Protein AF-A0ABD5W3T7-F1 (afdb_monomer)

Nearest PDB structures (foldseek):
  8pvs-assembly2_B  TM=7.943E-01  e=2.298E-19  Akkermansia muciniphila
  7jw4-assembly1_A-2  TM=7.842E-01  e=1.149E-18  Pseudoalteromonas distincta
  8yk1-assembly3_C  TM=7.575E-01  e=4.046E-17  Bifidobacterium bifidum JCM 1254
  8yk2-assembly1_B  TM=7.205E-01  e=6.338E-18  Bifidobacterium bifidum JCM 1254
  8yk3-assembly2_B  TM=7.275E-01  e=7.265E-17  Bifidobacterium bifidum JCM 1254

Sequence (509 aa):
MNRRRYLQMLVGTGALAGLAGCNDSTESDTPSPTVVFTDESTASSETPITTSETPSSAPTPEPTATGTATPTPTETATPKDRVFDGGDLESFVDAVMTAAEIGGGTVVVEPNTYRFEPLQGGGANWHALLQSVENVTIEGNGATFVLTNPSIGGFRFIGGSDITIRDLILDYDPVPFTQGRLETVLSDDGTLTLTLDEGYPTLDHSIFQRADSVYAMVHEPDGQFFSGVRANGPPEKYFSDIKHTGGRAYRFSLDSNSNFRGLAEGRRLTVVARNNGAVLSMYKTENPNFENVTIRTASGADFSVQVCESPTFRDCTVAPPPNSDRQLSSVADGIRITNCLERSTVENCYHDSLGDDSVAVDNRMTTIRRFQDDRTVEVKEIHPFVVKAGDSLEALSPTGVRKTDLPPVESVQGPSASVGDRVKPITITFEEPVREALAEGDFLGNTATNSENYTIRNNEFRNHRANLIRAVLVAVSSRTISSLAHISVRSNYIAEPLGTGRQRVVSGT

Structure (mmCIF, N/CA/C/O backbone):
data_AF-A0ABD5W3T7-F1
#
_entry.id   AF-A0ABD5W3T7-F1
#
loop_
_atom_site.group_PDB
_atom_site.id
_atom_site.type_symbol
_atom_site.label_atom_id
_atom_site.label_alt_id
_atom_site.label_comp_id
_atom_site.label_asym_id
_atom_site.label_entity_id
_atom_site.label_seq_id
_atom_site.pdbx_PDB_ins_code
_atom_site.Cartn_x
_atom_site.Cartn_y
_atom_site.Cartn_z
_atom_site.occupancy
_atom_site.B_iso_or_equiv
_atom_site.auth_seq_id
_atom_site.auth_comp_id
_atom_site.auth_asym_id
_atom_site.auth_atom_id
_atom_site.pdbx_PDB_model_num
ATOM 1 N N . MET A 1 1 ? -6.112 32.542 -23.694 1.00 29.64 1 MET A N 1
ATOM 2 C CA . MET A 1 1 ? -5.897 33.976 -23.384 1.00 29.64 1 MET A CA 1
ATOM 3 C C . MET A 1 1 ? -5.775 34.127 -21.871 1.00 29.64 1 MET A C 1
ATOM 5 O O . MET A 1 1 ? -6.587 33.572 -21.150 1.00 29.64 1 MET A O 1
ATOM 9 N N . ASN A 1 2 ? -4.703 34.786 -21.434 1.00 27.09 2 ASN A N 1
ATOM 10 C CA . ASN A 1 2 ? -4.142 34.857 -20.078 1.00 27.09 2 ASN A CA 1
ATOM 11 C C . ASN A 1 2 ? -5.055 35.403 -18.967 1.00 27.09 2 ASN A C 1
ATOM 13 O O . ASN A 1 2 ? -5.800 36.348 -19.216 1.00 27.09 2 ASN A O 1
ATOM 17 N N . ARG A 1 3 ? -4.806 34.963 -17.720 1.00 25.19 3 ARG A N 1
ATOM 18 C CA . ARG A 1 3 ? -4.732 35.793 -16.486 1.00 25.19 3 ARG A CA 1
ATOM 19 C C . ARG A 1 3 ? -4.189 34.927 -15.332 1.00 25.19 3 ARG A C 1
ATOM 21 O O . ARG A 1 3 ? -4.853 34.002 -14.903 1.00 25.19 3 ARG A O 1
ATOM 28 N N . ARG A 1 4 ? -2.878 34.963 -15.062 1.00 27.39 4 ARG A N 1
ATOM 29 C CA . ARG A 1 4 ? -2.091 35.876 -14.191 1.00 27.39 4 ARG A CA 1
ATOM 30 C C . ARG A 1 4 ? -2.163 35.543 -12.690 1.00 27.39 4 ARG A C 1
ATOM 32 O O . ARG A 1 4 ? -3.167 35.779 -12.033 1.00 27.39 4 ARG A O 1
ATOM 39 N N . ARG A 1 5 ? -1.009 35.062 -12.207 1.00 28.14 5 ARG A N 1
ATOM 40 C CA . ARG A 1 5 ? -0.557 34.892 -10.819 1.00 28.14 5 ARG A CA 1
ATOM 41 C C . ARG A 1 5 ? -0.583 36.216 -10.044 1.00 28.14 5 ARG A C 1
ATOM 43 O O . ARG A 1 5 ? -0.251 37.251 -10.622 1.00 28.14 5 ARG A O 1
ATOM 50 N N . TYR A 1 6 ? -0.839 36.144 -8.739 1.00 25.58 6 TYR A N 1
ATOM 51 C CA . TYR A 1 6 ? -0.419 37.160 -7.774 1.00 25.58 6 TYR A CA 1
ATOM 52 C C . TYR A 1 6 ? 0.601 36.557 -6.807 1.00 25.58 6 TYR A C 1
ATOM 54 O O . TYR A 1 6 ? 0.351 35.549 -6.156 1.00 25.58 6 TYR A O 1
ATOM 62 N N . LEU A 1 7 ? 1.764 37.198 -6.786 1.00 22.16 7 LEU A N 1
ATOM 63 C CA . LEU A 1 7 ? 2.877 37.027 -5.866 1.00 22.16 7 LEU A CA 1
ATOM 64 C C . LEU A 1 7 ? 2.777 38.189 -4.867 1.00 22.16 7 LEU A C 1
ATOM 66 O O . LEU A 1 7 ? 2.662 39.336 -5.304 1.00 22.16 7 LEU A O 1
ATOM 70 N N . GLN A 1 8 ? 2.834 37.927 -3.564 1.00 25.95 8 GLN A N 1
ATOM 71 C CA . GLN A 1 8 ? 3.080 38.966 -2.561 1.00 25.95 8 GLN A CA 1
ATOM 72 C C . GLN A 1 8 ? 4.337 38.611 -1.768 1.00 25.95 8 GLN A C 1
ATOM 74 O O . GLN A 1 8 ? 4.364 37.658 -0.998 1.00 25.95 8 GLN A O 1
ATOM 79 N N . MET A 1 9 ? 5.384 39.401 -2.016 1.00 22.08 9 MET A N 1
ATOM 80 C CA . MET A 1 9 ? 6.514 39.613 -1.117 1.00 22.08 9 MET A CA 1
ATOM 81 C C . MET A 1 9 ? 6.090 40.555 0.011 1.00 22.08 9 MET A C 1
ATOM 83 O O . MET A 1 9 ? 5.427 41.560 -0.250 1.00 22.08 9 MET A O 1
ATOM 87 N N . LEU A 1 10 ? 6.590 40.305 1.218 1.00 25.02 10 LEU A N 1
ATOM 88 C CA . LEU A 1 10 ? 6.746 41.317 2.259 1.00 25.02 10 LEU A CA 1
ATOM 89 C C . LEU A 1 10 ? 8.104 41.109 2.949 1.00 25.02 10 LEU A C 1
ATOM 91 O O . LEU A 1 10 ? 8.303 40.182 3.726 1.00 25.02 10 LEU A O 1
ATOM 95 N N . VAL A 1 11 ? 9.042 41.984 2.588 1.00 24.25 11 VAL A N 1
ATOM 96 C CA . VAL A 1 11 ? 10.187 42.448 3.392 1.00 24.25 11 VAL A CA 1
ATOM 97 C C . VAL A 1 11 ? 9.587 43.317 4.509 1.00 24.25 11 VAL A C 1
ATOM 99 O O . VAL A 1 11 ? 8.666 44.069 4.222 1.00 24.25 11 VAL A O 1
ATOM 102 N N . GLY A 1 12 ? 9.975 43.356 5.778 1.00 22.03 12 GLY A N 1
ATOM 103 C CA . GLY A 1 12 ? 11.115 42.893 6.560 1.00 22.03 12 GLY A CA 1
ATOM 104 C C . GLY A 1 12 ? 11.238 43.861 7.756 1.00 22.03 12 GLY A C 1
ATOM 105 O O . GLY A 1 12 ? 10.701 44.964 7.684 1.00 22.03 12 GLY A O 1
ATOM 106 N N . THR A 1 13 ? 11.960 43.450 8.807 1.00 24.48 13 THR A N 1
ATOM 107 C CA . THR A 1 13 ? 12.668 44.216 9.874 1.00 24.48 13 THR A CA 1
ATOM 108 C C . THR A 1 13 ? 12.305 43.827 11.311 1.00 24.48 13 THR A C 1
ATOM 110 O O . THR A 1 13 ? 11.139 43.760 11.679 1.00 24.48 13 THR A O 1
ATOM 113 N N . GLY A 1 14 ? 13.349 43.637 12.132 1.00 23.03 14 GLY A N 1
ATOM 114 C CA . GLY A 1 14 ? 13.274 43.677 13.598 1.00 23.03 14 GLY A CA 1
ATOM 115 C C . GLY A 1 14 ? 14.140 42.636 14.308 1.00 23.03 14 GLY A C 1
ATOM 116 O O . GLY A 1 14 ? 13.657 41.568 14.644 1.00 23.03 14 GLY A O 1
ATOM 117 N N . ALA A 1 15 ? 15.417 42.957 14.520 1.00 23.42 15 ALA A N 1
ATOM 118 C CA . ALA A 1 15 ? 16.448 42.131 15.153 1.00 23.42 15 ALA A CA 1
ATOM 119 C C . ALA A 1 15 ? 16.402 42.120 16.697 1.00 23.42 15 ALA A C 1
ATOM 121 O O . ALA A 1 15 ? 15.931 43.089 17.277 1.00 23.42 15 ALA A O 1
ATOM 122 N N . LEU A 1 16 ? 16.993 41.086 17.324 1.00 23.89 16 LEU A N 1
ATOM 123 C CA . LEU A 1 16 ? 17.782 41.086 18.586 1.00 23.89 16 LEU A CA 1
ATOM 124 C C . LEU A 1 16 ? 18.178 39.615 18.883 1.00 23.89 16 LEU A C 1
ATOM 126 O O . LEU A 1 16 ? 17.304 38.783 19.072 1.00 23.89 16 LEU A O 1
ATOM 130 N N . ALA A 1 17 ? 19.422 39.181 18.646 1.00 23.61 17 ALA A N 1
ATOM 131 C CA . ALA A 1 17 ? 20.636 39.315 19.475 1.00 23.61 17 ALA A CA 1
ATOM 132 C C . ALA A 1 17 ? 20.879 38.093 20.395 1.00 23.61 17 ALA A C 1
ATOM 134 O O . ALA A 1 17 ? 19.988 37.673 21.121 1.00 23.61 17 ALA A O 1
ATOM 135 N N . GLY A 1 18 ? 22.112 37.566 20.376 1.00 23.61 18 GLY A N 1
ATOM 136 C CA . GLY A 1 18 ? 22.596 36.483 21.250 1.00 23.61 18 GLY A CA 1
ATOM 137 C C . GLY A 1 18 ? 23.567 35.546 20.520 1.00 23.61 18 GLY A C 1
ATOM 138 O O . GLY A 1 18 ? 23.166 34.497 20.046 1.00 23.61 18 GLY A O 1
ATOM 139 N N . LEU A 1 19 ? 24.761 36.027 20.166 1.00 25.59 19 LEU A N 1
ATOM 140 C CA . LEU A 1 19 ? 26.030 35.802 20.883 1.00 25.59 19 LEU A CA 1
ATOM 141 C C . LEU A 1 19 ? 26.791 34.561 20.391 1.00 25.59 19 LEU A C 1
ATOM 143 O O . LEU A 1 19 ? 26.468 33.421 20.700 1.00 25.59 19 LEU A O 1
ATOM 147 N N . ALA A 1 20 ? 27.854 34.854 19.642 1.00 22.30 20 ALA A N 1
ATOM 148 C CA . ALA A 1 20 ? 28.969 33.967 19.380 1.00 22.30 20 ALA A CA 1
ATOM 149 C C . ALA A 1 20 ? 29.822 33.787 20.645 1.00 22.30 20 ALA A C 1
ATOM 151 O O . ALA A 1 20 ? 30.023 34.734 21.408 1.00 22.30 20 ALA A O 1
ATOM 152 N N . GLY A 1 21 ? 30.382 32.592 20.807 1.00 22.52 21 GLY A N 1
ATOM 153 C CA . GLY A 1 21 ? 31.440 32.297 21.763 1.00 22.52 21 GLY A CA 1
ATOM 154 C C . GLY A 1 21 ? 32.188 31.046 21.322 1.00 22.52 21 GLY A C 1
ATOM 155 O O . GLY A 1 21 ? 31.640 29.951 21.369 1.00 22.52 21 GLY A O 1
ATOM 156 N N . CYS A 1 22 ? 33.414 31.239 20.842 1.00 22.20 22 CYS A N 1
ATOM 157 C CA . CYS A 1 22 ? 34.381 30.192 20.535 1.00 22.20 22 C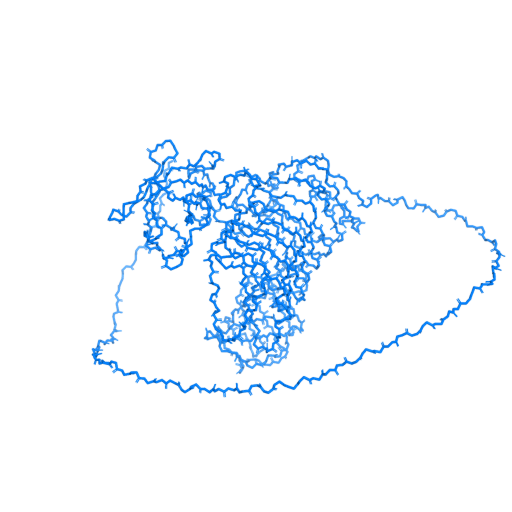YS A CA 1
ATOM 158 C C . CYS A 1 22 ? 34.706 29.348 21.776 1.00 22.20 22 CYS A C 1
ATOM 160 O O . CYS A 1 22 ? 34.800 29.905 22.869 1.00 22.20 22 CYS A O 1
ATOM 162 N N . ASN A 1 23 ? 35.010 28.061 21.588 1.00 24.42 23 ASN A N 1
ATOM 163 C CA . ASN A 1 23 ? 36.134 27.439 22.288 1.00 24.42 23 ASN A CA 1
ATOM 164 C C . ASN A 1 23 ? 36.569 26.127 21.622 1.00 24.42 23 ASN A C 1
ATOM 166 O O . ASN A 1 23 ? 35.775 25.202 21.465 1.00 24.42 23 ASN A O 1
ATOM 170 N N . ASP A 1 24 ? 37.856 26.073 21.286 1.00 24.52 24 ASP A N 1
ATOM 171 C CA . ASP A 1 24 ? 38.645 24.852 21.159 1.00 24.52 24 ASP A CA 1
ATOM 172 C C . ASP A 1 24 ? 38.704 24.119 22.507 1.00 24.52 24 ASP A C 1
ATOM 174 O O . ASP A 1 24 ? 38.883 24.756 23.547 1.00 24.52 24 ASP A O 1
ATOM 178 N N . SER A 1 25 ? 38.623 22.785 22.499 1.00 25.23 25 SER A N 1
ATOM 179 C CA . SER A 1 25 ? 39.492 21.900 23.303 1.00 25.23 25 SER A CA 1
ATOM 180 C C . SER A 1 25 ? 39.180 20.413 23.079 1.00 25.23 25 SER A C 1
ATOM 182 O O . SER A 1 25 ? 38.115 19.915 23.421 1.00 25.23 25 SER A O 1
ATOM 184 N N . THR A 1 26 ? 40.164 19.740 22.480 1.00 24.98 26 THR A N 1
ATOM 185 C CA . THR A 1 26 ? 40.802 18.476 22.901 1.00 24.98 26 THR A CA 1
ATOM 186 C C . THR A 1 26 ? 39.961 17.315 23.451 1.00 24.98 26 THR A C 1
ATOM 188 O O . THR A 1 26 ? 39.331 17.404 24.501 1.00 24.98 26 THR A O 1
ATOM 191 N N . GLU A 1 27 ? 40.141 16.178 22.772 1.00 28.19 27 GLU A N 1
ATOM 192 C CA . GLU A 1 27 ? 39.899 14.793 23.190 1.00 28.19 27 GLU A CA 1
ATOM 193 C C . GLU A 1 27 ? 40.159 14.506 24.679 1.00 28.19 27 GLU A C 1
ATOM 195 O O . GLU A 1 27 ? 41.201 14.860 25.232 1.00 28.19 27 GLU A O 1
ATOM 200 N N . SER A 1 28 ? 39.263 13.723 25.285 1.00 24.94 28 SER A N 1
ATOM 201 C CA . SER A 1 28 ? 39.661 12.713 26.268 1.00 24.94 28 SER A CA 1
ATOM 202 C C . SER A 1 28 ? 38.684 11.537 26.239 1.00 24.94 28 SER A C 1
ATOM 204 O O . SER A 1 28 ? 37.501 11.668 26.543 1.00 24.94 28 SER A O 1
ATOM 206 N N . ASP A 1 29 ? 39.216 10.388 25.827 1.00 28.41 29 ASP A N 1
ATOM 207 C CA . ASP A 1 29 ? 38.623 9.064 25.969 1.00 28.41 29 ASP A CA 1
ATOM 208 C C . ASP A 1 29 ? 38.450 8.713 27.451 1.00 28.41 29 ASP A C 1
ATOM 210 O O . ASP A 1 29 ? 39.375 8.848 28.258 1.00 28.41 29 ASP A O 1
ATOM 214 N N . THR A 1 30 ? 37.290 8.177 27.825 1.00 26.41 30 THR A N 1
ATOM 215 C CA . THR A 1 30 ? 37.177 7.326 29.018 1.00 26.41 30 THR A CA 1
ATOM 216 C C . THR A 1 30 ? 36.061 6.295 28.810 1.00 26.41 30 THR A C 1
ATOM 218 O O . THR A 1 30 ? 34.943 6.673 28.456 1.00 26.41 30 THR A O 1
ATOM 221 N N . PRO A 1 31 ? 36.324 4.988 28.997 1.00 26.52 31 PRO A N 1
ATOM 222 C CA . PRO A 1 31 ? 35.344 3.946 28.717 1.00 26.52 31 PRO A CA 1
ATOM 223 C C . PRO A 1 31 ? 34.274 3.874 29.815 1.00 26.52 31 PRO A C 1
ATOM 225 O O . PRO A 1 31 ? 34.577 3.925 31.007 1.00 26.52 31 PRO A O 1
ATOM 228 N N . SER A 1 32 ? 33.015 3.697 29.408 1.00 24.84 32 SER A N 1
ATOM 229 C CA . SER A 1 32 ? 31.927 3.317 30.319 1.00 24.84 32 SER A CA 1
ATOM 230 C C . SER A 1 32 ? 32.091 1.857 30.777 1.00 24.84 32 SER A C 1
ATOM 232 O O . SER A 1 32 ? 32.524 1.020 29.982 1.00 24.84 32 SER A O 1
ATOM 234 N N . PRO A 1 33 ? 31.758 1.515 32.035 1.00 24.67 33 PRO A N 1
ATOM 235 C CA . PRO A 1 33 ? 31.989 0.181 32.576 1.00 24.67 33 PRO A CA 1
ATOM 236 C C . PRO A 1 33 ? 31.008 -0.842 31.988 1.00 24.67 33 PRO A C 1
ATOM 238 O O . PRO A 1 33 ? 29.790 -0.713 32.105 1.00 24.67 33 PRO A O 1
ATOM 241 N N . THR A 1 34 ? 31.554 -1.896 31.385 1.00 24.86 34 THR A N 1
ATOM 242 C CA . THR A 1 34 ? 30.811 -3.086 30.962 1.00 24.86 34 THR A CA 1
ATOM 243 C C . THR A 1 34 ? 30.403 -3.894 32.193 1.00 24.86 34 THR A C 1
ATOM 245 O O . THR A 1 34 ? 31.249 -4.503 32.846 1.00 24.86 34 THR A O 1
ATOM 248 N N . VAL A 1 35 ? 29.107 -3.930 32.502 1.00 22.78 35 VAL A N 1
ATOM 249 C CA . VAL A 1 35 ? 28.538 -4.889 33.459 1.00 22.78 35 VAL A CA 1
ATOM 250 C C . VAL A 1 35 ? 28.286 -6.201 32.715 1.00 22.78 35 VAL A C 1
ATOM 252 O O . VAL A 1 35 ? 27.506 -6.247 31.766 1.00 22.78 35 VAL A O 1
ATOM 255 N N . VAL A 1 36 ? 28.986 -7.261 33.119 1.00 22.78 36 VAL A N 1
ATOM 256 C CA . VAL A 1 36 ? 28.800 -8.627 32.613 1.00 22.78 36 VAL A CA 1
ATOM 257 C C . VAL A 1 36 ? 27.801 -9.334 33.526 1.00 22.78 36 VAL A C 1
ATOM 259 O O . VAL A 1 36 ? 28.086 -9.512 34.706 1.00 22.78 36 VAL A O 1
ATOM 262 N N . PHE A 1 37 ? 26.654 -9.751 32.989 1.00 23.12 37 PHE A N 1
ATOM 263 C CA . PHE A 1 37 ? 25.753 -10.687 33.665 1.00 23.12 37 PHE A CA 1
ATOM 264 C C . PHE A 1 37 ? 26.021 -12.104 33.143 1.00 23.12 37 PHE A C 1
ATOM 266 O O . PHE A 1 37 ? 26.028 -12.335 31.934 1.00 23.12 37 PHE A O 1
ATOM 273 N N . THR A 1 38 ? 26.303 -13.031 34.057 1.00 22.53 38 THR A N 1
ATOM 274 C CA . THR A 1 38 ? 26.441 -14.470 33.801 1.00 22.53 38 THR A CA 1
ATOM 275 C C . THR A 1 38 ? 25.084 -15.144 33.985 1.00 22.53 38 THR A C 1
ATOM 277 O O . THR A 1 38 ? 24.570 -15.132 35.101 1.00 22.53 38 THR A O 1
ATOM 280 N N . ASP A 1 39 ? 24.528 -15.745 32.931 1.00 25.62 39 ASP A N 1
ATOM 281 C CA . ASP A 1 39 ? 23.359 -16.623 33.056 1.00 25.62 39 ASP A CA 1
ATOM 282 C C . ASP A 1 39 ? 23.818 -18.058 33.338 1.00 25.62 39 ASP A C 1
ATOM 284 O O . ASP A 1 39 ? 24.477 -18.699 32.514 1.00 25.62 39 ASP A O 1
ATOM 288 N N . GLU A 1 40 ? 23.457 -18.560 34.519 1.00 24.34 40 GLU A N 1
ATOM 289 C CA . GLU A 1 40 ? 23.486 -19.981 34.856 1.00 24.34 40 GLU A CA 1
ATOM 290 C C . GLU A 1 40 ? 22.293 -20.682 34.190 1.00 24.34 40 GLU A C 1
ATOM 292 O O . GLU A 1 40 ? 21.139 -20.505 34.579 1.00 24.34 40 GLU A O 1
ATOM 297 N N . SER A 1 41 ? 22.562 -21.517 33.185 1.00 25.81 41 SER A N 1
ATOM 298 C CA . SER A 1 41 ? 21.557 -22.412 32.615 1.00 25.81 41 SER A CA 1
ATOM 299 C C . SER A 1 41 ? 21.365 -23.633 33.520 1.00 25.81 41 SER A C 1
ATOM 301 O O . SER A 1 41 ? 22.228 -24.514 33.564 1.00 25.81 41 SER A O 1
ATOM 303 N N . THR A 1 42 ? 20.225 -23.735 34.201 1.00 25.98 42 THR A N 1
ATOM 304 C CA . THR A 1 42 ? 19.760 -25.000 34.784 1.00 25.98 42 THR A CA 1
ATOM 305 C C . THR A 1 42 ? 18.752 -25.642 33.834 1.00 25.98 42 THR A C 1
ATOM 307 O O . THR A 1 42 ? 17.642 -25.159 33.635 1.00 25.98 42 THR A O 1
ATOM 310 N N . ALA A 1 43 ? 19.179 -26.727 33.187 1.00 24.75 43 ALA A N 1
ATOM 311 C CA . ALA A 1 43 ? 18.328 -27.569 32.361 1.00 24.75 43 ALA A CA 1
ATOM 312 C C . ALA A 1 43 ? 17.522 -28.517 33.260 1.00 24.75 43 ALA A C 1
ATOM 314 O O . ALA A 1 43 ? 18.101 -29.270 34.043 1.00 24.75 43 ALA A O 1
ATOM 315 N N . SER A 1 44 ? 16.197 -28.502 33.119 1.00 27.00 44 SER A N 1
ATOM 316 C CA . SER A 1 44 ? 15.298 -29.509 33.685 1.00 27.00 44 SER A CA 1
ATOM 317 C C . SER A 1 44 ? 14.645 -30.280 32.542 1.00 27.00 44 SER A C 1
ATOM 319 O O . SER A 1 44 ? 13.950 -29.707 31.709 1.00 27.00 44 SER A O 1
ATOM 321 N N . SER A 1 45 ? 14.920 -31.581 32.502 1.00 27.02 45 SER A N 1
ATOM 322 C CA . SER A 1 45 ? 14.366 -32.567 31.579 1.00 27.02 45 SER A CA 1
ATOM 323 C C . SER A 1 45 ? 12.941 -32.956 31.975 1.00 27.02 45 SER A C 1
ATOM 325 O O . SER A 1 45 ? 12.731 -33.397 33.106 1.00 27.02 45 SER A O 1
ATOM 327 N N . GLU A 1 46 ? 11.993 -32.899 31.042 1.00 29.59 46 GLU A N 1
ATOM 328 C CA . GLU A 1 46 ? 10.682 -33.534 31.203 1.00 29.59 46 GLU A CA 1
ATOM 329 C C . GLU A 1 46 ? 10.609 -34.863 30.443 1.00 29.59 46 GLU A C 1
ATOM 331 O O . GLU A 1 46 ? 11.161 -35.037 29.356 1.00 29.59 46 GLU A O 1
ATOM 336 N N . THR A 1 47 ? 9.954 -35.824 31.090 1.00 27.44 47 THR A N 1
ATOM 337 C CA . THR A 1 47 ? 9.838 -37.239 30.714 1.00 27.44 47 THR A CA 1
ATOM 338 C C . THR A 1 47 ? 8.452 -37.460 30.092 1.00 27.44 47 THR A C 1
ATOM 340 O O . THR A 1 47 ? 7.496 -36.859 30.581 1.00 27.44 47 THR A O 1
ATOM 343 N N . PRO A 1 48 ? 8.281 -38.306 29.059 1.00 29.23 48 PRO A N 1
ATOM 344 C CA . PRO A 1 48 ? 6.997 -38.437 28.376 1.00 29.23 48 PRO A CA 1
ATOM 345 C C . PRO A 1 48 ? 6.055 -39.402 29.108 1.00 29.23 48 PRO A C 1
ATOM 347 O O . PRO A 1 48 ? 6.451 -40.506 29.484 1.00 29.23 48 PRO A O 1
ATOM 350 N N . ILE A 1 49 ? 4.794 -38.990 29.279 1.00 29.61 49 ILE A N 1
ATOM 351 C CA . ILE A 1 49 ? 3.714 -39.828 29.811 1.00 29.61 49 ILE A CA 1
ATOM 352 C C . ILE A 1 49 ? 2.906 -40.423 28.654 1.00 29.61 49 ILE A C 1
ATOM 354 O O . ILE A 1 49 ? 2.395 -39.722 27.784 1.00 29.61 49 ILE A O 1
ATOM 358 N N . THR A 1 50 ? 2.810 -41.745 28.698 1.00 27.09 50 THR A N 1
ATOM 359 C CA . THR A 1 50 ? 2.066 -42.663 27.838 1.00 27.09 50 THR A CA 1
ATOM 360 C C . THR A 1 50 ? 0.551 -42.523 28.024 1.00 27.09 50 THR A C 1
ATOM 362 O O . THR A 1 50 ? 0.072 -42.518 29.157 1.00 27.09 50 THR A O 1
ATOM 365 N N . THR A 1 51 ? -0.226 -42.508 26.939 1.00 29.38 51 THR A N 1
ATOM 366 C CA . THR A 1 51 ? -1.688 -42.687 26.969 1.00 29.38 51 THR A CA 1
ATOM 367 C C . THR A 1 51 ? -2.062 -44.099 26.514 1.00 29.38 51 THR A C 1
ATOM 369 O O . THR A 1 51 ? -1.635 -44.562 25.459 1.00 29.38 51 THR A O 1
ATOM 372 N N . SER A 1 52 ? -2.844 -44.800 27.340 1.00 28.97 52 SER A N 1
ATOM 373 C CA . SER A 1 52 ? -3.398 -46.129 27.062 1.00 28.97 52 SER A CA 1
ATOM 374 C C . SER A 1 52 ? -4.843 -46.038 26.574 1.00 28.97 52 SER A C 1
ATOM 376 O O . SER A 1 52 ? -5.671 -45.365 27.189 1.00 28.97 52 SER A O 1
ATOM 378 N N . GLU A 1 53 ? -5.138 -46.783 25.515 1.00 31.67 53 GLU A N 1
ATOM 379 C CA . GLU A 1 53 ? -6.465 -47.051 24.960 1.00 31.67 53 GLU A CA 1
ATOM 380 C C . GLU A 1 53 ? -7.340 -47.906 25.892 1.00 31.67 53 GLU A C 1
ATOM 382 O O . GLU A 1 53 ? -6.843 -48.778 26.606 1.00 31.67 53 GLU A O 1
ATOM 387 N N . THR A 1 54 ? -8.667 -47.752 25.809 1.00 30.70 54 THR A N 1
ATOM 388 C CA . THR A 1 54 ? -9.636 -48.843 26.048 1.00 30.70 54 THR A CA 1
ATOM 389 C C . THR A 1 54 ? -10.929 -48.574 25.247 1.00 30.70 54 THR A C 1
ATOM 391 O O . THR A 1 54 ? -11.348 -47.417 25.179 1.00 30.70 54 THR A O 1
ATOM 394 N N . PRO A 1 55 ? -11.564 -49.590 24.619 1.00 39.19 55 PRO A N 1
ATOM 395 C CA . PRO A 1 55 ? -12.625 -49.400 23.625 1.00 39.19 55 PRO A CA 1
ATOM 396 C C . PRO A 1 55 ? -14.042 -49.488 24.217 1.00 39.19 55 PRO A C 1
ATOM 398 O O . PRO A 1 55 ? -14.257 -50.145 25.234 1.00 39.19 55 PRO A O 1
ATOM 401 N N . SER A 1 56 ? -15.032 -48.904 23.528 1.00 33.09 56 SER A N 1
ATOM 402 C CA . SER A 1 56 ? -16.459 -49.115 23.813 1.00 33.09 56 SER A CA 1
ATOM 403 C C . SER A 1 56 ? -17.222 -49.574 22.568 1.00 33.09 56 SER A C 1
ATOM 405 O O . SER A 1 56 ? -17.104 -49.006 21.485 1.00 33.09 56 SER A O 1
ATOM 407 N N . SER A 1 57 ? -17.991 -50.637 22.775 1.00 33.34 57 SER A N 1
ATOM 408 C CA . SER A 1 57 ? -18.798 -51.447 21.860 1.00 33.34 57 SER A CA 1
ATOM 409 C C . SER A 1 57 ? -20.131 -50.810 21.419 1.00 33.34 57 SER A C 1
ATOM 411 O O . SER A 1 57 ? -20.690 -49.972 22.120 1.00 33.34 57 SER A O 1
ATOM 413 N N . ALA A 1 58 ? -20.641 -51.276 20.271 1.00 34.34 58 ALA A N 1
ATOM 414 C CA . ALA A 1 58 ? -21.885 -50.894 19.576 1.00 34.34 58 ALA A CA 1
ATOM 415 C C . ALA A 1 58 ? -23.172 -51.620 20.111 1.00 34.34 58 ALA A C 1
ATOM 417 O O . ALA A 1 58 ? -23.096 -52.228 21.177 1.00 34.34 58 ALA A O 1
ATOM 418 N N . PRO A 1 59 ? -24.331 -51.653 19.397 1.00 46.00 59 PRO A N 1
ATOM 419 C CA . PRO A 1 59 ? -25.443 -50.680 19.441 1.00 46.00 59 PRO A CA 1
ATOM 420 C C . PRO A 1 59 ? -26.834 -51.315 19.760 1.00 46.00 59 PRO A C 1
ATOM 422 O O . PRO A 1 59 ? -26.988 -52.535 19.730 1.00 46.00 59 PRO A O 1
ATOM 425 N N . THR A 1 60 ? -27.885 -50.505 19.979 1.00 28.02 60 THR A N 1
ATOM 426 C CA . THR A 1 60 ? -29.301 -50.971 20.074 1.00 28.02 60 THR A CA 1
ATOM 427 C C . THR A 1 60 ? -30.299 -49.855 19.659 1.00 28.02 60 THR A C 1
ATOM 429 O O . THR A 1 60 ? -29.865 -48.711 19.540 1.00 28.02 60 THR A O 1
ATOM 432 N N . PRO A 1 61 ? -31.593 -50.130 19.352 1.00 37.31 61 PRO A N 1
ATOM 433 C CA . PRO A 1 61 ? -32.195 -49.876 18.039 1.00 37.31 61 PRO A CA 1
ATOM 434 C C . PRO A 1 61 ? -33.324 -48.815 18.028 1.00 37.31 61 PRO A C 1
ATOM 436 O O . PRO A 1 61 ? -33.738 -48.297 19.062 1.00 37.31 61 PRO A O 1
ATOM 439 N N . GLU A 1 62 ? -33.810 -48.532 16.815 1.00 34.84 62 GLU A N 1
ATOM 440 C CA . GLU A 1 62 ? -34.964 -47.696 16.430 1.00 34.84 62 GLU A CA 1
ATOM 441 C C . GLU A 1 62 ? -36.236 -47.817 17.289 1.00 34.84 62 GLU A C 1
ATOM 443 O O . GLU A 1 62 ? -36.570 -48.892 17.798 1.00 34.84 62 GLU A O 1
ATOM 448 N N . PRO A 1 63 ? -37.076 -46.765 17.224 1.00 37.06 63 PRO A N 1
ATOM 449 C CA . PRO A 1 63 ? -38.482 -46.992 16.912 1.00 37.06 63 PRO A CA 1
ATOM 450 C C . PRO A 1 63 ? -38.998 -46.123 15.749 1.00 37.06 63 PRO A C 1
ATOM 452 O O . PRO A 1 63 ? -38.821 -44.907 15.700 1.00 37.06 63 PRO A O 1
ATOM 455 N N . THR A 1 64 ? -39.721 -46.776 14.842 1.00 35.41 64 THR A N 1
ATOM 456 C CA . THR A 1 64 ? -40.582 -46.184 13.813 1.00 35.41 64 THR A CA 1
ATOM 457 C C . THR A 1 64 ? -41.867 -45.619 14.430 1.00 35.41 64 THR A C 1
ATOM 459 O O . THR A 1 64 ? -42.564 -46.351 15.130 1.00 35.41 64 THR A O 1
ATOM 462 N N . ALA A 1 65 ? -42.255 -44.384 14.085 1.00 33.44 65 ALA A N 1
ATOM 463 C CA . ALA A 1 65 ? -43.668 -43.994 13.973 1.00 33.44 65 ALA A CA 1
ATOM 464 C C . ALA A 1 65 ? -43.866 -42.711 13.139 1.00 33.44 65 ALA A C 1
ATOM 466 O O . ALA A 1 65 ? -43.531 -41.601 13.537 1.00 33.44 65 ALA A O 1
ATOM 467 N N . THR A 1 66 ? -44.449 -42.949 11.970 1.00 39.12 66 THR A N 1
ATOM 468 C CA . THR A 1 66 ? -45.277 -42.146 11.063 1.00 39.12 66 THR A CA 1
ATOM 469 C C . THR A 1 66 ? -45.792 -40.781 11.553 1.00 39.12 66 THR A C 1
ATOM 471 O O . THR A 1 66 ? -46.586 -40.698 12.488 1.00 39.12 66 THR A O 1
ATOM 474 N N . GLY A 1 67 ? -45.472 -39.728 10.793 1.00 33.28 67 GLY A N 1
ATOM 475 C CA . GLY A 1 67 ? -46.146 -38.429 10.825 1.00 33.28 67 GLY A CA 1
ATOM 476 C C . GLY A 1 67 ? -46.117 -37.784 9.439 1.00 33.28 67 GLY A C 1
ATOM 477 O O . GLY A 1 67 ? -45.054 -37.473 8.913 1.00 33.28 67 GLY A O 1
ATOM 478 N N . THR A 1 68 ? -47.287 -37.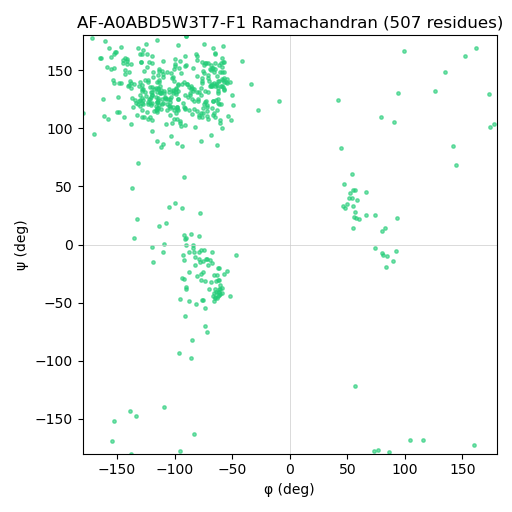638 8.824 1.00 43.28 68 THR A N 1
ATOM 479 C CA . THR A 1 68 ? -47.498 -37.037 7.502 1.00 43.28 68 THR A CA 1
ATOM 480 C C . THR A 1 68 ? -47.122 -35.552 7.531 1.00 43.28 68 THR A C 1
ATOM 482 O O . THR A 1 68 ? -47.835 -34.756 8.138 1.00 43.28 68 THR A O 1
ATOM 485 N N . ALA A 1 69 ? -46.020 -35.173 6.880 1.00 34.44 69 ALA A N 1
ATOM 486 C CA . ALA A 1 69 ? -45.636 -33.776 6.694 1.00 34.44 69 ALA A CA 1
ATOM 487 C C . ALA A 1 69 ? -46.077 -33.282 5.308 1.00 34.44 69 ALA A C 1
ATOM 489 O O . ALA A 1 69 ? -45.659 -33.800 4.273 1.00 34.44 69 ALA A O 1
ATOM 490 N N . THR A 1 70 ? -46.950 -32.278 5.311 1.00 36.44 70 THR A N 1
ATOM 491 C CA . THR A 1 70 ? -47.257 -31.391 4.181 1.00 36.44 70 THR A CA 1
ATOM 492 C C . THR A 1 70 ? -45.955 -30.808 3.611 1.00 36.44 70 THR A C 1
ATOM 494 O O . THR A 1 70 ? -45.082 -30.454 4.405 1.00 36.44 70 THR A O 1
ATOM 497 N N . PRO A 1 71 ? -45.782 -30.673 2.281 1.00 37.41 71 PRO A N 1
ATOM 498 C CA . PRO A 1 71 ? -44.554 -30.115 1.730 1.00 37.41 71 PRO A CA 1
ATOM 499 C C . PRO A 1 71 ? -44.437 -28.634 2.113 1.00 37.41 71 PRO A C 1
ATOM 501 O O . PRO A 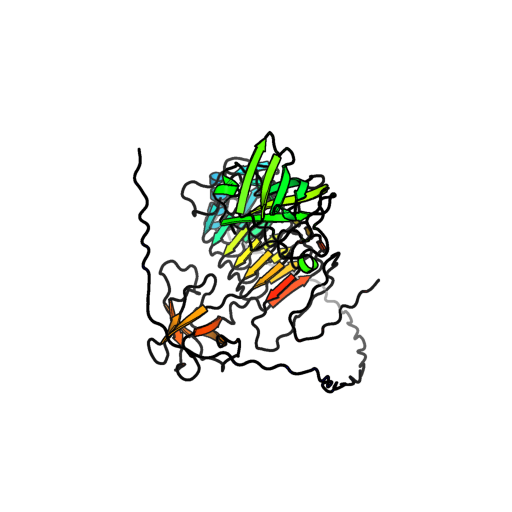1 71 ? -45.208 -27.794 1.650 1.00 37.41 71 PRO A O 1
ATOM 504 N N . THR A 1 72 ? -43.469 -28.323 2.973 1.00 34.53 72 THR A N 1
ATOM 505 C CA . THR A 1 72 ? -42.917 -26.974 3.131 1.00 34.53 72 THR A CA 1
ATOM 506 C C . THR A 1 72 ? -42.392 -26.529 1.765 1.00 34.53 72 THR A C 1
ATOM 508 O O . THR A 1 72 ? -41.731 -27.335 1.102 1.00 34.53 72 THR A O 1
ATOM 511 N N . PRO A 1 73 ? -42.674 -25.299 1.298 1.00 36.91 73 PRO A N 1
ATOM 512 C CA . PRO A 1 73 ? -42.123 -24.847 0.034 1.00 36.91 73 PRO A CA 1
ATOM 513 C C . PRO A 1 73 ? -40.603 -24.854 0.168 1.00 36.91 73 PRO A C 1
ATOM 515 O O . PRO A 1 73 ? -40.055 -24.228 1.073 1.00 36.91 73 PRO A O 1
ATOM 518 N N . THR A 1 74 ? -39.936 -25.616 -0.697 1.00 37.88 74 THR A N 1
ATOM 519 C CA . THR A 1 74 ? -38.492 -25.540 -0.879 1.00 37.88 74 THR A CA 1
ATOM 520 C C . THR A 1 74 ? -38.185 -24.111 -1.292 1.00 37.88 74 THR A C 1
ATOM 522 O O . THR A 1 74 ? -38.408 -23.723 -2.440 1.00 37.88 74 THR A O 1
ATOM 525 N N . GLU A 1 75 ? -37.728 -23.317 -0.328 1.00 41.78 75 GLU A N 1
ATOM 526 C CA . GLU A 1 75 ? -37.000 -22.090 -0.588 1.00 41.78 75 GLU A CA 1
ATOM 527 C C . GLU A 1 75 ? -35.886 -22.489 -1.550 1.00 41.78 75 GLU A C 1
ATOM 529 O O . GLU A 1 75 ? -35.002 -23.285 -1.225 1.00 41.78 75 GLU A O 1
ATOM 534 N N . THR A 1 76 ? -36.042 -22.086 -2.808 1.00 37.94 76 THR A N 1
ATOM 535 C CA . THR A 1 76 ? -35.046 -22.350 -3.834 1.00 37.94 76 THR A CA 1
ATOM 536 C C . THR A 1 76 ? -33.864 -21.496 -3.423 1.00 37.94 76 THR A C 1
ATOM 538 O O . THR A 1 76 ? -33.876 -20.296 -3.672 1.00 37.94 76 THR A O 1
ATOM 541 N N . ALA A 1 77 ? -32.923 -22.088 -2.682 1.00 49.12 77 ALA A N 1
ATOM 542 C CA . ALA A 1 77 ? -31.718 -21.410 -2.250 1.00 49.12 77 ALA A CA 1
ATOM 543 C C . ALA A 1 77 ? -31.065 -20.842 -3.507 1.00 49.12 77 ALA A C 1
ATOM 545 O O . ALA A 1 77 ? -30.622 -21.596 -4.377 1.00 49.12 77 ALA A O 1
ATOM 546 N N . THR A 1 78 ? -31.088 -19.515 -3.635 1.00 53.28 78 THR A N 1
ATOM 547 C CA . THR A 1 78 ? -30.326 -18.818 -4.661 1.00 53.28 78 THR A CA 1
ATOM 548 C C . THR A 1 78 ? -28.904 -19.359 -4.575 1.00 53.28 78 THR A C 1
ATOM 550 O O . THR A 1 78 ? -28.373 -19.420 -3.460 1.00 53.28 78 THR A O 1
ATOM 553 N N . PRO A 1 79 ? -28.300 -19.811 -5.689 1.00 56.88 79 PRO A N 1
ATOM 554 C CA . PRO A 1 79 ? -26.917 -20.251 -5.668 1.00 56.88 79 PRO A CA 1
ATOM 555 C C . PRO A 1 79 ? -26.080 -19.176 -4.973 1.00 56.88 79 PRO A C 1
ATOM 557 O O . PRO A 1 79 ? -26.099 -18.012 -5.380 1.00 56.88 79 PRO A O 1
ATOM 560 N N . LYS A 1 80 ? -25.429 -19.560 -3.868 1.00 71.69 80 LYS A N 1
ATOM 561 C CA . LYS A 1 80 ? -24.536 -18.662 -3.125 1.00 71.69 80 LYS A CA 1
ATOM 562 C C . LYS A 1 80 ? -23.344 -18.257 -3.983 1.00 71.69 80 LYS A C 1
ATOM 564 O O . LYS A 1 80 ? -22.786 -17.184 -3.794 1.00 71.69 80 LYS A O 1
ATOM 569 N N . ASP A 1 81 ? -22.997 -19.104 -4.945 1.00 85.88 81 ASP A N 1
ATOM 570 C CA . ASP A 1 81 ? -21.902 -18.851 -5.856 1.00 85.88 81 ASP A CA 1
ATOM 571 C C . ASP A 1 81 ? -22.371 -18.015 -7.049 1.00 85.88 81 ASP A C 1
ATOM 573 O O . ASP A 1 81 ? -23.407 -18.280 -7.670 1.00 85.88 81 ASP A O 1
ATOM 577 N N . ARG A 1 82 ? -21.587 -16.991 -7.369 1.00 92.56 82 ARG A N 1
ATOM 578 C CA . ARG A 1 82 ? -21.734 -16.128 -8.538 1.00 92.56 82 ARG A CA 1
ATOM 579 C C . ARG A 1 82 ? -20.531 -16.339 -9.432 1.00 92.56 82 ARG A C 1
ATOM 581 O O . ARG A 1 82 ? -19.411 -16.347 -8.942 1.00 92.56 82 ARG A O 1
ATOM 588 N N . VAL A 1 83 ? -20.755 -16.497 -10.728 1.00 95.56 83 VAL A N 1
ATOM 589 C CA . VAL A 1 83 ? -19.667 -16.618 -11.701 1.00 95.56 83 VAL A CA 1
ATOM 590 C C . VAL A 1 83 ? -19.454 -15.261 -12.359 1.00 95.56 83 VAL A C 1
ATOM 592 O O . VAL A 1 83 ? -20.415 -14.648 -12.821 1.00 95.56 83 VAL A O 1
ATOM 595 N N . PHE A 1 84 ? -18.208 -14.801 -12.387 1.00 97.00 84 PHE A N 1
ATOM 596 C CA . PHE A 1 84 ? -17.760 -13.677 -13.198 1.00 97.00 84 PHE A CA 1
ATOM 597 C C . PHE A 1 84 ? -16.910 -14.227 -14.347 1.00 97.00 84 PHE A C 1
ATOM 599 O O . PHE A 1 84 ? -15.765 -14.634 -14.149 1.00 97.00 84 PHE A O 1
ATOM 606 N N . ASP A 1 85 ? -17.491 -14.268 -15.544 1.00 92.81 85 ASP A N 1
ATOM 607 C CA . ASP A 1 85 ? -16.902 -14.843 -16.761 1.00 92.81 85 ASP A CA 1
ATOM 608 C C . ASP A 1 85 ? -16.496 -13.787 -17.805 1.00 92.81 85 ASP A C 1
ATOM 610 O O . ASP A 1 85 ? -15.991 -14.109 -18.885 1.00 92.81 85 ASP A O 1
ATOM 614 N N . GLY A 1 86 ? -16.704 -12.507 -17.496 1.00 90.31 86 GLY A N 1
ATOM 615 C CA . GLY A 1 86 ? -16.492 -11.408 -18.426 1.00 90.31 86 GLY A CA 1
ATOM 616 C C . GLY A 1 86 ? -17.201 -10.132 -17.998 1.00 90.31 86 GLY A C 1
ATOM 617 O O . GLY A 1 86 ? -18.037 -10.123 -17.101 1.00 90.31 86 GLY A O 1
ATOM 618 N N . GLY A 1 87 ? -16.865 -9.038 -18.677 1.00 93.62 87 GLY A N 1
ATOM 619 C CA . GLY A 1 87 ? -17.436 -7.720 -18.419 1.00 93.62 87 GLY A CA 1
ATOM 620 C C . GLY A 1 87 ? -16.404 -6.719 -17.916 1.00 93.62 87 GLY A C 1
ATOM 621 O O . GLY A 1 87 ? -15.193 -6.930 -18.010 1.00 93.62 87 GLY A O 1
ATOM 622 N N . ASP A 1 88 ? -16.912 -5.594 -17.437 1.00 96.19 88 ASP A N 1
ATOM 623 C CA . ASP A 1 88 ? -16.128 -4.506 -16.872 1.00 96.19 88 ASP A CA 1
ATOM 624 C C . ASP A 1 88 ? -16.039 -4.603 -15.342 1.00 96.19 88 ASP A C 1
ATOM 626 O O . ASP A 1 88 ? -16.520 -5.545 -14.706 1.00 96.19 88 ASP A O 1
ATOM 630 N N . LEU A 1 89 ? -15.379 -3.611 -14.744 1.00 96.81 89 LEU A N 1
ATOM 631 C CA . LEU A 1 89 ? -15.207 -3.539 -13.300 1.00 96.81 89 LEU A CA 1
ATOM 632 C C . LEU A 1 89 ? -16.542 -3.373 -12.561 1.00 96.81 89 LEU A C 1
ATOM 634 O O . LEU A 1 89 ? -16.670 -3.853 -11.438 1.00 96.81 89 LEU A O 1
ATOM 638 N N . GLU A 1 90 ? -17.526 -2.709 -13.173 1.00 96.19 90 GLU A N 1
ATOM 639 C CA . GLU A 1 90 ? -18.852 -2.514 -12.577 1.00 96.19 90 GLU A CA 1
ATOM 640 C C . GLU A 1 90 ? -19.555 -3.861 -12.413 1.00 96.19 90 GLU A C 1
ATOM 642 O O . GLU A 1 90 ? -20.030 -4.173 -11.325 1.00 96.19 90 GLU A O 1
ATOM 647 N N . SER A 1 91 ? -19.497 -4.703 -13.445 1.00 96.81 91 SER A N 1
ATOM 648 C CA . SER A 1 91 ? -20.048 -6.062 -13.428 1.00 96.81 91 SER A CA 1
ATOM 649 C C . SER A 1 91 ? -19.385 -6.950 -12.363 1.00 96.81 91 SER A C 1
ATOM 651 O O . SER A 1 91 ? -20.061 -7.703 -11.662 1.00 96.81 91 SER A O 1
ATOM 653 N N . PHE A 1 92 ? -18.061 -6.847 -12.198 1.00 98.19 92 PHE A N 1
ATOM 654 C CA . PHE A 1 92 ? -17.344 -7.570 -11.142 1.00 98.19 92 PHE A CA 1
ATOM 655 C C . PHE A 1 92 ? -17.758 -7.099 -9.739 1.00 98.19 92 PHE A C 1
ATOM 657 O O . PHE A 1 92 ? -18.025 -7.917 -8.858 1.00 98.19 92 PHE A O 1
ATOM 664 N N . VAL A 1 93 ? -17.831 -5.781 -9.524 1.00 97.25 93 VAL A N 1
ATOM 665 C CA . VAL A 1 93 ? -18.240 -5.207 -8.234 1.00 97.25 93 VAL A CA 1
ATOM 666 C C . VAL A 1 93 ? -19.690 -5.562 -7.909 1.00 97.25 93 VAL A C 1
ATOM 668 O O . VAL A 1 93 ? -19.966 -5.927 -6.769 1.00 97.25 93 VAL A O 1
ATOM 671 N N . ASP A 1 94 ? -20.595 -5.531 -8.888 1.00 96.50 94 ASP A N 1
ATOM 672 C CA . ASP A 1 94 ? -21.991 -5.950 -8.722 1.00 96.50 94 ASP A CA 1
ATOM 673 C C . ASP A 1 94 ? -22.097 -7.413 -8.268 1.00 96.50 94 ASP A C 1
ATOM 675 O O . ASP A 1 94 ? -22.839 -7.720 -7.333 1.00 96.50 94 ASP A O 1
ATOM 679 N N . ALA A 1 95 ? -21.288 -8.314 -8.836 1.00 97.31 95 ALA A N 1
ATOM 680 C CA . ALA A 1 95 ? -21.250 -9.712 -8.407 1.00 97.31 95 ALA A CA 1
ATOM 681 C C . ALA A 1 95 ? -20.826 -9.860 -6.933 1.00 97.31 95 ALA A C 1
ATOM 683 O O . ALA A 1 95 ? -21.455 -10.617 -6.188 1.00 97.31 95 ALA A O 1
ATOM 684 N N . VAL A 1 96 ? -19.803 -9.112 -6.499 1.00 98.00 96 VAL A N 1
ATOM 685 C CA . VAL A 1 96 ? -19.321 -9.096 -5.104 1.00 98.00 96 VAL A CA 1
ATOM 686 C C . VAL A 1 96 ? -20.369 -8.516 -4.158 1.00 98.00 96 VAL A C 1
ATOM 688 O O . VAL A 1 96 ? -20.680 -9.131 -3.137 1.00 98.00 96 VAL A O 1
ATOM 691 N N . MET A 1 97 ? -20.941 -7.361 -4.497 1.00 96.94 97 MET A N 1
ATOM 692 C CA . MET A 1 97 ? -21.944 -6.700 -3.661 1.00 96.94 97 MET A CA 1
ATOM 693 C C . MET A 1 97 ? -23.219 -7.532 -3.565 1.00 96.94 97 MET A C 1
ATOM 695 O O . MET A 1 97 ? -23.734 -7.729 -2.468 1.00 96.94 97 MET A O 1
ATOM 699 N N . THR A 1 98 ? -23.675 -8.120 -4.671 1.00 96.25 98 THR A N 1
ATOM 700 C CA . THR A 1 98 ? -24.857 -8.983 -4.639 1.00 96.25 98 THR A CA 1
ATOM 701 C C . THR A 1 98 ? -24.611 -10.236 -3.798 1.00 96.25 98 THR A C 1
ATOM 703 O O . THR A 1 98 ? -25.518 -10.672 -3.092 1.00 96.25 98 THR A O 1
ATOM 706 N N . ALA A 1 99 ? -23.410 -10.830 -3.845 1.00 96.12 99 ALA A N 1
ATOM 707 C CA . ALA A 1 99 ? -23.066 -11.961 -2.980 1.00 96.12 99 ALA A CA 1
ATOM 708 C C . ALA A 1 99 ? -23.153 -11.576 -1.493 1.00 96.12 99 ALA A C 1
ATOM 710 O O . ALA A 1 99 ? -23.733 -12.323 -0.707 1.00 96.12 99 ALA A O 1
ATOM 711 N N . ALA A 1 100 ? -22.658 -10.394 -1.115 1.00 96.00 100 ALA A N 1
ATOM 712 C CA . ALA A 1 100 ? -22.788 -9.882 0.249 1.00 96.00 100 ALA A CA 1
ATOM 713 C C . ALA A 1 100 ? -24.262 -9.648 0.643 1.00 96.00 100 ALA A C 1
ATOM 715 O O . ALA A 1 100 ? -24.699 -10.097 1.701 1.00 96.00 100 ALA A O 1
ATOM 716 N N . GLU A 1 101 ? -25.059 -9.016 -0.226 1.00 94.75 101 GLU A N 1
ATOM 717 C CA . GLU A 1 101 ? -26.470 -8.682 0.034 1.00 94.75 101 GLU A CA 1
ATOM 718 C C . GLU A 1 101 ? -27.367 -9.908 0.263 1.00 94.75 101 GLU A C 1
ATOM 720 O O . GLU A 1 101 ? -28.329 -9.833 1.029 1.00 94.75 101 GLU A O 1
ATOM 725 N N . ILE A 1 102 ? -27.056 -11.049 -0.361 1.00 93.25 102 ILE A N 1
ATOM 726 C CA . ILE A 1 102 ? -27.798 -12.306 -0.153 1.00 93.25 102 ILE A CA 1
ATOM 727 C C . ILE A 1 102 ? -27.305 -13.118 1.059 1.00 93.25 102 ILE A C 1
ATOM 729 O O . ILE A 1 102 ? -27.733 -14.259 1.243 1.00 93.25 102 ILE A O 1
ATOM 733 N N . GLY A 1 103 ? -26.426 -12.546 1.888 1.00 91.62 103 GLY A N 1
ATOM 734 C CA . GLY A 1 103 ? -25.900 -13.176 3.102 1.00 91.62 103 GLY A CA 1
ATOM 735 C C . GLY A 1 103 ? -24.578 -13.927 2.915 1.00 91.62 103 GLY A C 1
ATOM 736 O O . GLY A 1 103 ? -24.278 -14.825 3.704 1.00 91.62 103 GLY A O 1
ATOM 737 N N . GLY A 1 104 ? -23.807 -13.585 1.882 1.00 94.75 104 GLY A N 1
ATOM 738 C CA . GLY A 1 104 ? -22.485 -14.141 1.606 1.00 94.75 104 GLY A CA 1
ATOM 739 C C . GLY A 1 104 ? -22.466 -15.242 0.544 1.00 94.75 104 GLY A C 1
ATOM 740 O O . GLY A 1 104 ? -23.494 -15.808 0.157 1.00 94.75 104 GLY A O 1
ATOM 741 N N . GLY A 1 105 ? -21.262 -15.574 0.079 1.00 95.94 105 GLY A N 1
ATOM 742 C CA . GLY A 1 105 ? -21.050 -16.554 -0.983 1.00 95.94 105 GLY A CA 1
ATOM 743 C C . GLY A 1 105 ? -19.700 -16.429 -1.682 1.00 95.94 105 GLY A C 1
ATOM 744 O O . GLY A 1 105 ? -18.835 -15.656 -1.264 1.00 95.94 105 GLY A O 1
ATOM 745 N N . THR A 1 106 ? -19.524 -17.196 -2.756 1.00 98.00 106 THR A N 1
ATOM 746 C CA . THR A 1 106 ? -18.292 -17.187 -3.554 1.00 98.00 106 THR A CA 1
ATOM 747 C C . THR A 1 106 ? -18.523 -16.457 -4.870 1.00 98.00 106 THR A C 1
ATOM 749 O O . THR A 1 106 ? -19.399 -16.836 -5.640 1.00 98.00 106 THR A O 1
ATOM 752 N N . VAL A 1 107 ? -17.715 -15.450 -5.181 1.00 98.38 107 VAL A N 1
ATOM 753 C CA . VAL A 1 107 ? -17.581 -14.926 -6.542 1.00 98.38 107 VAL A CA 1
ATOM 754 C C . VAL A 1 107 ? -16.449 -15.681 -7.224 1.00 98.38 107 VAL A C 1
ATOM 756 O O . VAL A 1 107 ? -15.277 -15.436 -6.949 1.00 98.38 107 VAL A O 1
ATOM 759 N N . VAL A 1 108 ? -16.816 -16.624 -8.083 1.00 98.44 108 VAL A N 1
ATOM 760 C CA . VAL A 1 108 ? -15.917 -17.453 -8.883 1.00 98.44 108 VAL A CA 1
ATOM 761 C C . VAL A 1 108 ? -15.564 -16.696 -10.156 1.00 98.44 108 VAL A C 1
ATOM 763 O O . VAL A 1 108 ? -16.417 -16.470 -11.011 1.00 98.44 108 VAL A O 1
ATOM 766 N N . VAL A 1 109 ? -14.308 -16.295 -10.286 1.00 98.62 109 VAL A N 1
ATOM 767 C CA . VAL A 1 109 ? -13.774 -15.644 -11.481 1.00 98.62 109 VAL A CA 1
ATOM 768 C C . VAL A 1 109 ? -13.283 -16.723 -12.438 1.00 98.62 109 VAL A C 1
ATOM 770 O O . VAL A 1 109 ? -12.488 -17.585 -12.058 1.00 98.62 109 VAL A O 1
ATOM 773 N N . GLU A 1 110 ? -13.741 -16.689 -13.687 1.00 98.06 110 GLU A N 1
ATOM 774 C CA . GLU A 1 110 ? -13.216 -17.591 -14.712 1.00 98.06 110 GLU A CA 1
ATOM 775 C C . GLU A 1 110 ? -11.749 -17.243 -15.025 1.00 98.06 110 GLU A C 1
ATOM 777 O O . GLU A 1 110 ? -11.421 -16.056 -15.155 1.00 98.06 110 GLU A O 1
ATOM 782 N N . PRO A 1 111 ? -10.852 -18.233 -15.198 1.00 98.06 111 PRO A N 1
ATOM 783 C CA . PRO A 1 111 ? -9.444 -17.979 -15.490 1.00 98.06 111 PRO A CA 1
ATOM 784 C C . PRO A 1 111 ? -9.254 -17.200 -16.801 1.00 98.06 111 PRO A C 1
ATOM 786 O O . PRO A 1 111 ? -9.370 -17.744 -17.901 1.00 98.06 111 PRO A O 1
ATOM 789 N N . ASN A 1 112 ? -8.940 -15.909 -16.698 1.00 98.06 112 ASN A N 1
ATOM 790 C CA . ASN A 1 112 ? -8.648 -15.042 -17.840 1.00 98.06 112 ASN A CA 1
ATOM 791 C C . ASN A 1 112 ? -7.868 -13.793 -17.396 1.00 98.06 112 ASN A C 1
ATOM 793 O O . ASN A 1 112 ? -7.667 -13.557 -16.203 1.00 98.06 112 ASN A O 1
ATOM 797 N N . THR A 1 113 ? -7.453 -12.973 -18.359 1.00 98.31 113 THR A N 1
ATOM 798 C CA . THR A 1 113 ? -6.945 -11.623 -18.110 1.00 98.31 113 THR A CA 1
ATOM 799 C C . THR A 1 113 ? -8.056 -10.600 -18.327 1.00 98.31 113 THR A C 1
ATOM 801 O O . THR A 1 113 ? -8.510 -10.395 -19.453 1.00 98.31 113 THR A O 1
ATOM 804 N N . TYR A 1 114 ? -8.443 -9.909 -17.260 1.00 98.44 114 TYR A N 1
ATOM 805 C CA . TYR A 1 114 ? -9.448 -8.850 -17.259 1.00 98.44 114 TYR A CA 1
ATOM 806 C C . TYR A 1 114 ? -8.765 -7.494 -17.141 1.00 98.44 114 TYR A C 1
ATOM 808 O O . TYR A 1 114 ? -7.901 -7.298 -16.287 1.00 98.44 114 TYR A O 1
ATOM 816 N N . ARG A 1 115 ? -9.135 -6.551 -18.008 1.00 98.31 115 ARG A N 1
ATOM 817 C CA . ARG A 1 115 ? -8.601 -5.185 -17.981 1.00 98.31 115 ARG A CA 1
ATOM 818 C C . ARG A 1 115 ? -9.666 -4.243 -17.443 1.00 98.31 115 ARG A C 1
ATOM 820 O O . ARG A 1 115 ? -10.740 -4.152 -18.032 1.00 98.31 115 ARG A O 1
ATOM 827 N N . PHE A 1 116 ? -9.365 -3.552 -16.350 1.00 98.06 116 PHE A N 1
ATOM 828 C CA . PHE A 1 116 ? -10.340 -2.742 -15.630 1.00 98.06 116 PHE A CA 1
ATOM 829 C C . PHE A 1 116 ? -9.980 -1.263 -15.642 1.00 98.06 116 PHE A C 1
ATOM 831 O O . PHE A 1 116 ? -8.957 -0.851 -15.095 1.00 98.06 116 PHE A O 1
ATOM 838 N N . GLU A 1 117 ? -10.882 -0.478 -16.227 1.00 96.38 117 GLU A N 1
ATOM 839 C CA . GLU A 1 117 ? -10.924 0.968 -16.045 1.00 96.38 117 GLU A CA 1
ATOM 840 C C . GLU A 1 117 ? -11.497 1.315 -14.663 1.00 96.38 117 GLU A C 1
ATOM 842 O O . GLU A 1 117 ? -12.351 0.582 -14.155 1.00 96.38 117 GLU A O 1
ATOM 847 N N . PRO A 1 118 ? -11.072 2.431 -14.043 1.00 94.81 118 PRO A N 1
ATOM 848 C CA . PRO A 1 118 ? -11.665 2.898 -12.796 1.00 94.81 118 PRO A CA 1
ATOM 849 C C . PRO A 1 118 ? -13.167 3.168 -12.934 1.00 94.81 118 PRO A C 1
ATOM 851 O O . PRO A 1 118 ? -13.607 3.741 -13.937 1.00 94.81 118 PRO A O 1
ATOM 854 N N . LEU A 1 119 ? -13.944 2.849 -11.896 1.00 93.00 119 LEU A N 1
ATOM 855 C CA . LEU A 1 119 ? -15.361 3.204 -11.856 1.00 93.00 119 LEU A CA 1
ATOM 856 C C . LEU A 1 119 ? -15.545 4.727 -11.873 1.00 93.00 119 LEU A C 1
ATOM 858 O O . LEU A 1 119 ? -14.950 5.463 -11.081 1.00 93.00 119 LEU A O 1
ATOM 862 N N . GLN A 1 120 ? -16.414 5.214 -12.759 1.00 80.12 120 GLN A N 1
ATOM 863 C CA . GLN A 1 120 ? -16.735 6.637 -12.856 1.00 80.12 120 GLN A CA 1
ATOM 864 C C . GLN A 1 120 ? -17.473 7.100 -11.593 1.00 80.12 120 GLN A C 1
ATOM 866 O O . GLN A 1 120 ? -18.508 6.552 -11.231 1.00 80.12 120 GLN A O 1
ATOM 871 N N . GLY A 1 121 ? -16.950 8.121 -10.907 1.00 66.81 121 GLY A N 1
ATOM 872 C CA . GLY A 1 121 ? -17.562 8.658 -9.683 1.00 66.81 121 GLY A CA 1
ATOM 873 C C . GLY A 1 121 ? -17.413 7.780 -8.429 1.00 66.81 121 GLY A C 1
ATOM 874 O O . GLY A 1 121 ? -17.803 8.223 -7.348 1.00 66.81 121 GLY A O 1
ATOM 875 N N . GLY A 1 122 ? -16.814 6.587 -8.544 1.00 50.88 122 GLY A N 1
ATOM 876 C CA . GLY A 1 122 ? -16.390 5.755 -7.415 1.00 50.88 122 GLY A CA 1
ATOM 877 C C . GLY A 1 122 ? -15.134 6.328 -6.751 1.00 50.88 122 GLY A C 1
ATOM 878 O O . GLY A 1 122 ? -14.336 6.985 -7.412 1.00 50.88 122 GLY A O 1
ATOM 879 N N . GLY A 1 123 ? -14.994 6.147 -5.430 1.00 61.62 123 GLY A N 1
ATOM 880 C CA . GLY A 1 123 ? -14.039 6.834 -4.543 1.00 61.62 123 GLY A CA 1
ATOM 881 C C . GLY A 1 123 ? -12.743 7.314 -5.207 1.00 61.62 123 GLY A C 1
ATOM 882 O O . GLY A 1 123 ? -11.938 6.492 -5.621 1.00 61.62 123 GLY A O 1
ATOM 883 N N . ALA A 1 124 ? -12.541 8.641 -5.234 1.00 68.00 124 ALA A N 1
ATOM 884 C CA . ALA A 1 124 ? -11.649 9.414 -6.119 1.00 68.00 124 ALA A CA 1
ATOM 885 C C . ALA A 1 124 ? -10.196 8.925 -6.344 1.00 68.00 124 ALA A C 1
ATOM 887 O O . ALA A 1 124 ? -9.519 9.466 -7.211 1.00 68.00 124 ALA A O 1
ATOM 888 N N . ASN A 1 125 ? -9.722 7.923 -5.599 1.00 88.25 125 ASN A N 1
ATOM 889 C CA . ASN A 1 125 ? -8.365 7.381 -5.632 1.00 88.25 125 ASN A CA 1
ATOM 890 C C . ASN A 1 125 ? -8.311 5.836 -5.692 1.00 88.25 125 ASN A C 1
ATOM 892 O O . ASN A 1 125 ? -7.288 5.264 -5.310 1.00 88.25 125 ASN A O 1
ATOM 896 N N . TRP A 1 126 ? -9.370 5.151 -6.138 1.00 94.06 126 TRP A N 1
ATOM 897 C CA . TRP A 1 126 ? -9.424 3.683 -6.253 1.00 94.06 126 TRP A CA 1
ATOM 898 C C . TRP A 1 126 ? -10.136 3.263 -7.539 1.00 94.06 126 TRP A C 1
ATOM 900 O O . TRP A 1 126 ? -11.053 3.956 -7.975 1.00 94.06 126 TRP A O 1
ATOM 910 N N . HIS A 1 127 ? -9.750 2.133 -8.134 1.00 96.75 127 HIS A N 1
ATOM 911 C CA . HIS A 1 127 ? -10.517 1.548 -9.237 1.00 96.75 127 HIS A CA 1
ATOM 912 C C . HIS A 1 127 ? -11.914 1.157 -8.756 1.00 96.75 127 HIS A C 1
ATOM 914 O O . HIS A 1 127 ? -12.899 1.480 -9.418 1.00 96.75 127 HIS A O 1
ATOM 920 N N . ALA A 1 128 ? -11.995 0.533 -7.577 1.00 96.25 128 ALA A N 1
ATOM 921 C CA . ALA A 1 128 ? -13.249 0.203 -6.916 1.00 96.25 128 ALA A CA 1
ATOM 922 C C . ALA A 1 128 ? -13.191 0.493 -5.411 1.00 96.25 128 ALA A C 1
ATOM 924 O O . ALA A 1 128 ? -12.202 0.201 -4.732 1.00 96.25 128 ALA A O 1
ATOM 925 N N . LEU A 1 129 ? -14.289 1.038 -4.888 1.00 95.31 129 LEU A N 1
ATOM 926 C CA . LEU A 1 129 ? -14.549 1.190 -3.462 1.00 95.31 129 LEU A CA 1
ATOM 927 C C . LEU A 1 129 ? -15.762 0.329 -3.108 1.00 95.31 129 LEU A C 1
ATOM 929 O O . LEU A 1 129 ? -16.856 0.595 -3.594 1.00 95.31 129 LEU A O 1
ATOM 933 N N . LEU A 1 130 ? -15.560 -0.663 -2.249 1.00 95.69 130 LEU A N 1
ATOM 934 C CA . LEU A 1 130 ? -16.585 -1.564 -1.743 1.00 95.69 130 LEU A CA 1
ATOM 935 C C . LEU A 1 130 ? -16.782 -1.291 -0.251 1.00 95.69 130 LEU A C 1
ATOM 937 O O . LEU A 1 130 ? -15.817 -1.085 0.490 1.00 95.69 130 LEU A O 1
ATOM 941 N N . GLN A 1 131 ? -18.029 -1.240 0.203 1.00 95.06 131 GLN A N 1
ATOM 942 C CA . GLN A 1 131 ? -18.357 -0.918 1.591 1.00 95.06 131 GLN A CA 1
ATOM 943 C C . GLN A 1 131 ? -19.233 -2.008 2.187 1.00 95.06 131 GLN A C 1
ATOM 945 O O . GLN A 1 131 ? -20.119 -2.504 1.501 1.00 95.06 131 GLN A O 1
ATOM 950 N N . SER A 1 132 ? -18.998 -2.341 3.459 1.00 95.44 132 SER A N 1
ATOM 951 C CA . SER A 1 132 ? -19.826 -3.297 4.209 1.00 95.44 132 SER A CA 1
ATOM 952 C C . SER A 1 132 ? -19.987 -4.653 3.506 1.00 95.44 132 SER A C 1
ATOM 954 O O . SER A 1 132 ? -21.069 -5.228 3.494 1.00 95.44 132 SER A O 1
ATOM 956 N N . VAL A 1 133 ? -18.908 -5.151 2.893 1.00 97.88 133 VAL A N 1
ATOM 957 C CA . VAL A 1 133 ? -18.883 -6.492 2.293 1.00 97.88 133 VAL A CA 1
ATOM 958 C C . VAL A 1 133 ? -18.680 -7.512 3.406 1.00 97.88 133 VAL A C 1
ATOM 960 O O . VAL A 1 133 ? -17.698 -7.430 4.137 1.00 97.88 133 VAL A O 1
ATOM 963 N N . GLU A 1 134 ? -19.596 -8.467 3.523 1.00 97.19 134 GLU A N 1
ATOM 964 C CA . GLU A 1 134 ? -19.587 -9.472 4.587 1.00 97.19 134 GLU A CA 1
ATOM 965 C C . GLU A 1 134 ? -19.709 -10.882 4.009 1.00 97.19 134 GLU A C 1
ATOM 967 O O . GLU A 1 134 ? -20.533 -11.122 3.124 1.00 97.19 134 GLU A O 1
ATOM 972 N N . ASN A 1 135 ? -18.924 -11.826 4.538 1.00 98.06 135 ASN A N 1
ATOM 973 C CA . ASN A 1 135 ? -19.010 -13.257 4.218 1.00 98.06 135 ASN A CA 1
ATOM 974 C C . ASN A 1 135 ? -18.818 -13.588 2.722 1.00 98.06 135 ASN A C 1
ATOM 976 O O . ASN A 1 135 ? -19.494 -14.471 2.181 1.00 98.06 135 ASN A O 1
ATOM 980 N N . VAL A 1 136 ? -17.910 -12.887 2.033 1.00 98.62 136 VAL A N 1
ATOM 981 C CA . VAL A 1 136 ? -17.644 -13.093 0.598 1.00 98.62 136 VAL A CA 1
ATOM 982 C C . VAL A 1 136 ? -16.254 -13.671 0.362 1.00 98.62 136 VAL A C 1
ATOM 984 O O . VAL A 1 136 ? -15.251 -13.143 0.839 1.00 98.62 136 VAL A O 1
ATOM 987 N N . THR A 1 137 ? -16.188 -14.721 -0.455 1.00 98.81 137 THR A N 1
ATOM 988 C CA . THR A 1 137 ? -14.938 -15.211 -1.049 1.00 98.81 137 THR A CA 1
ATOM 989 C C . THR A 1 137 ? -14.859 -14.789 -2.510 1.00 98.81 137 THR A C 1
ATOM 991 O O . THR A 1 137 ? -15.752 -15.096 -3.287 1.00 98.81 137 THR A O 1
ATOM 994 N N . ILE A 1 138 ? -13.785 -14.113 -2.902 1.00 98.81 138 ILE A N 1
ATOM 995 C CA . ILE A 1 138 ? -13.415 -13.864 -4.295 1.00 98.81 138 ILE A CA 1
ATOM 996 C C . ILE A 1 138 ? -12.418 -14.957 -4.682 1.00 98.81 138 ILE A C 1
ATOM 998 O O . ILE A 1 138 ? -11.265 -14.940 -4.247 1.00 98.81 138 ILE A O 1
ATOM 1002 N N . GLU A 1 139 ? -12.896 -15.922 -5.460 1.00 98.69 139 GLU A N 1
ATOM 1003 C CA . GLU A 1 139 ? -12.143 -17.068 -5.965 1.00 98.69 139 GLU A CA 1
ATOM 1004 C C . GLU A 1 139 ? -11.614 -16.740 -7.362 1.00 98.69 139 GLU A C 1
ATOM 1006 O O . GLU A 1 139 ? -12.367 -16.743 -8.335 1.00 98.69 139 GLU A O 1
ATOM 1011 N N . GLY A 1 140 ? -10.331 -16.402 -7.457 1.00 98.56 140 GLY A N 1
ATOM 1012 C CA . GLY A 1 140 ? -9.711 -15.938 -8.691 1.00 98.56 140 GLY A CA 1
ATOM 1013 C C . GLY A 1 140 ? -9.437 -17.040 -9.716 1.00 98.56 140 GLY A C 1
ATOM 1014 O O . GLY A 1 140 ? -9.318 -16.724 -10.899 1.00 98.56 140 GLY A O 1
ATOM 1015 N N . ASN A 1 141 ? -9.302 -18.308 -9.302 1.00 98.00 141 ASN A N 1
ATOM 1016 C CA . ASN A 1 141 ? -8.892 -19.434 -10.162 1.00 98.00 141 ASN A CA 1
ATOM 1017 C C . ASN A 1 141 ? -7.675 -19.146 -11.078 1.00 98.00 141 ASN A C 1
ATOM 1019 O O . ASN A 1 141 ? -7.581 -19.640 -12.204 1.00 98.00 141 ASN A O 1
ATOM 1023 N N . GLY A 1 142 ? -6.729 -18.324 -10.629 1.00 98.19 142 GLY A N 1
ATOM 1024 C CA . GLY A 1 142 ? -5.555 -17.903 -11.397 1.00 98.19 142 GLY A CA 1
ATOM 1025 C C . GLY A 1 142 ? -5.803 -16.769 -12.401 1.00 98.19 142 GLY A C 1
ATOM 1026 O O . GLY A 1 142 ? -4.936 -16.503 -13.238 1.00 98.19 142 GLY A O 1
ATOM 1027 N N . ALA A 1 143 ? -6.952 -16.093 -12.347 1.00 98.69 143 ALA A N 1
ATOM 1028 C CA . ALA A 1 143 ? -7.235 -14.931 -13.180 1.00 98.69 143 ALA A CA 1
ATOM 1029 C C . ALA A 1 143 ? -6.260 -13.771 -12.920 1.00 98.69 143 ALA A C 1
ATOM 1031 O O . ALA A 1 143 ? -5.688 -13.620 -11.838 1.00 98.69 143 ALA A O 1
ATOM 1032 N N . THR A 1 144 ? -6.082 -12.923 -13.934 1.00 98.75 144 THR A N 1
ATOM 1033 C CA . THR A 1 144 ? -5.258 -11.712 -13.861 1.00 98.75 144 THR A CA 1
ATOM 1034 C C . THR A 1 144 ? -6.114 -10.468 -14.040 1.00 98.75 144 THR A C 1
ATOM 1036 O O . THR A 1 144 ? -6.751 -10.295 -15.075 1.00 98.75 144 THR A O 1
ATOM 1039 N N . PHE A 1 145 ? -6.086 -9.563 -13.068 1.00 98.81 145 PHE A N 1
ATOM 1040 C CA . PHE A 1 145 ? -6.673 -8.232 -13.159 1.00 98.81 145 PHE A CA 1
ATOM 1041 C C . PHE A 1 145 ? -5.590 -7.213 -13.507 1.00 98.81 145 PHE A C 1
ATOM 1043 O O . PHE A 1 145 ? -4.653 -6.992 -12.740 1.00 98.81 145 PHE A O 1
ATOM 1050 N N . VAL A 1 146 ? -5.727 -6.580 -14.669 1.00 98.62 146 VAL A N 1
ATOM 1051 C CA . VAL A 1 146 ? -4.856 -5.496 -15.128 1.00 98.62 146 VAL A CA 1
ATOM 1052 C C . VAL A 1 146 ? -5.593 -4.174 -14.974 1.00 98.62 146 VAL A C 1
ATOM 1054 O O . VAL A 1 146 ? -6.564 -3.895 -15.680 1.00 98.62 146 VAL A O 1
ATOM 1057 N N . LEU A 1 147 ? -5.118 -3.355 -14.048 1.00 98.25 147 LEU A N 1
ATOM 1058 C CA . LEU A 1 147 ? -5.670 -2.047 -13.724 1.00 98.25 147 LEU A CA 1
ATOM 1059 C C . LEU A 1 147 ? -5.060 -0.980 -14.646 1.00 98.25 147 LEU A C 1
ATOM 1061 O O . LEU A 1 147 ? -3.841 -0.922 -14.829 1.00 98.25 147 LEU A O 1
ATOM 1065 N N . THR A 1 148 ? -5.891 -0.139 -15.259 1.00 96.81 148 THR A N 1
ATOM 1066 C CA . THR A 1 148 ? -5.451 0.752 -16.353 1.00 96.81 148 THR A CA 1
ATOM 1067 C C . THR A 1 148 ? -4.986 2.130 -15.884 1.00 96.81 148 THR A C 1
ATOM 1069 O O . THR A 1 148 ? -4.345 2.862 -16.643 1.00 96.81 148 THR A O 1
ATOM 1072 N N . ASN A 1 149 ? -5.269 2.508 -14.632 1.00 94.69 149 ASN A N 1
ATOM 1073 C CA . ASN A 1 149 ? -4.856 3.797 -14.079 1.00 94.69 149 ASN A CA 1
ATOM 1074 C C . ASN A 1 149 ? -3.859 3.644 -12.915 1.00 94.69 149 ASN A C 1
ATOM 1076 O O . ASN A 1 149 ? -4.261 3.667 -11.752 1.00 94.69 149 ASN A O 1
ATOM 1080 N N . PRO A 1 150 ? -2.542 3.596 -13.175 1.00 93.69 150 PRO A N 1
ATOM 1081 C CA . PRO A 1 150 ? -1.531 3.437 -12.125 1.00 93.69 150 PRO A CA 1
ATOM 1082 C C . PRO A 1 150 ? -1.416 4.635 -11.174 1.00 93.69 150 PRO A C 1
ATOM 1084 O O . PRO A 1 150 ? -0.678 4.570 -10.197 1.00 93.69 150 PRO A O 1
ATOM 1087 N N . SER A 1 151 ? -2.112 5.748 -11.423 1.00 92.31 151 SER A N 1
ATOM 1088 C CA . SER A 1 151 ? -2.092 6.905 -10.519 1.00 92.31 151 SER A CA 1
ATOM 1089 C C . SER A 1 151 ? -2.986 6.736 -9.283 1.00 92.31 151 SER A C 1
ATOM 1091 O O . SER A 1 151 ? -2.954 7.595 -8.408 1.00 92.31 151 SER A O 1
ATOM 1093 N N . ILE A 1 152 ? -3.780 5.666 -9.205 1.00 93.62 152 ILE A N 1
ATOM 1094 C CA . ILE A 1 152 ? -4.717 5.403 -8.107 1.00 93.62 152 ILE A CA 1
ATOM 1095 C C . ILE A 1 152 ? -4.573 3.963 -7.595 1.00 93.62 152 ILE A C 1
ATOM 1097 O O . ILE A 1 152 ? -3.891 3.155 -8.218 1.00 93.62 152 ILE A O 1
ATOM 1101 N N . GLY A 1 153 ? -5.196 3.650 -6.456 1.00 95.38 153 GLY A N 1
ATOM 1102 C CA . GLY A 1 153 ? -5.222 2.293 -5.909 1.00 95.38 153 GLY A CA 1
ATOM 1103 C C . GLY A 1 153 ? -6.163 1.350 -6.668 1.00 95.38 153 GLY A C 1
ATOM 1104 O O . GLY A 1 153 ? -6.926 1.772 -7.539 1.00 95.38 153 GLY A O 1
ATOM 1105 N N . GLY A 1 154 ? -6.129 0.065 -6.318 1.00 97.12 154 GLY A N 1
ATOM 1106 C CA . GLY A 1 154 ? -6.969 -0.964 -6.935 1.00 97.12 154 GLY A CA 1
ATOM 1107 C C . GLY A 1 154 ? -8.334 -1.054 -6.265 1.00 97.12 154 GLY A C 1
ATOM 1108 O O . GLY A 1 154 ? -9.232 -0.260 -6.547 1.00 97.12 154 GLY A O 1
ATOM 1109 N N . PHE A 1 155 ? -8.474 -2.003 -5.349 1.00 97.75 155 PHE A N 1
ATOM 1110 C CA . PHE A 1 155 ? -9.704 -2.282 -4.622 1.00 97.75 155 PHE A CA 1
ATOM 1111 C C . PHE A 1 155 ? -9.565 -1.827 -3.173 1.00 97.75 155 PHE A C 1
ATOM 1113 O O . PHE A 1 155 ? -8.628 -2.217 -2.469 1.00 97.75 155 PHE A O 1
ATOM 1120 N N . ARG A 1 156 ? -10.514 -1.011 -2.716 1.00 97.06 156 ARG A N 1
ATOM 1121 C CA . ARG A 1 156 ? -10.631 -0.627 -1.311 1.00 97.06 156 ARG A CA 1
ATOM 1122 C C . ARG A 1 156 ? -11.912 -1.169 -0.716 1.00 97.06 156 ARG A C 1
ATOM 1124 O O . ARG A 1 156 ? -12.988 -0.842 -1.198 1.00 97.06 156 ARG A O 1
ATOM 1131 N N . PHE A 1 157 ? -11.782 -1.885 0.387 1.00 97.56 157 PHE A N 1
ATOM 1132 C CA . PHE A 1 157 ? -12.882 -2.332 1.225 1.00 97.56 157 PHE A CA 1
ATOM 1133 C C . PHE A 1 157 ? -12.930 -1.475 2.491 1.00 97.56 157 PHE A C 1
ATOM 1135 O O . PHE A 1 157 ? -11.893 -1.193 3.105 1.00 97.56 157 PHE A O 1
ATOM 1142 N N . ILE A 1 158 ? -14.122 -1.009 2.858 1.00 96.00 158 ILE A N 1
ATOM 1143 C CA . ILE A 1 158 ? -14.353 -0.246 4.088 1.00 96.00 158 ILE A CA 1
ATOM 1144 C C . ILE A 1 158 ? -15.493 -0.877 4.882 1.00 96.00 158 ILE A C 1
ATOM 1146 O O . ILE A 1 158 ? -16.629 -0.894 4.409 1.00 96.00 158 ILE A O 1
ATOM 1150 N N . GLY A 1 159 ? -15.224 -1.286 6.120 1.00 95.69 159 GLY A N 1
ATOM 1151 C CA . GLY A 1 159 ? -16.208 -2.031 6.906 1.00 95.69 159 GLY A CA 1
ATOM 1152 C C . GLY A 1 159 ? -16.304 -3.495 6.475 1.00 95.69 159 GLY A C 1
ATOM 1153 O O . GLY A 1 159 ? -15.598 -3.929 5.559 1.00 95.69 159 GLY A O 1
ATOM 1154 N N . GLY A 1 160 ? -17.225 -4.216 7.111 1.00 95.94 160 GLY A N 1
ATOM 1155 C CA . GLY A 1 160 ? -17.545 -5.605 6.794 1.00 95.94 160 GLY A CA 1
ATOM 1156 C C . GLY A 1 160 ? -16.653 -6.629 7.495 1.00 95.94 160 GLY A C 1
ATOM 1157 O O . GLY A 1 160 ? -15.766 -6.268 8.274 1.00 95.94 160 GLY A O 1
ATOM 1158 N N . SER A 1 161 ? -16.897 -7.904 7.207 1.00 97.56 161 SER A N 1
ATOM 1159 C CA . SER A 1 161 ? -16.265 -9.044 7.869 1.00 97.56 161 SER A CA 1
ATOM 1160 C C . SER A 1 161 ? -16.031 -10.207 6.907 1.00 97.56 161 SER A C 1
ATOM 1162 O O . SER A 1 161 ? -16.716 -10.352 5.894 1.00 97.56 161 SER A O 1
ATOM 1164 N N . ASP A 1 162 ? -15.066 -11.061 7.238 1.00 98.25 162 ASP A N 1
ATOM 1165 C CA . ASP A 1 162 ? -14.903 -12.390 6.639 1.00 98.25 162 ASP A CA 1
ATOM 1166 C C . ASP A 1 162 ? -14.816 -12.346 5.103 1.00 98.25 162 ASP A C 1
ATOM 1168 O O . ASP A 1 162 ? -15.478 -13.092 4.376 1.00 98.25 162 ASP A O 1
ATOM 1172 N N . ILE A 1 163 ? -13.984 -11.426 4.606 1.00 98.75 163 ILE A N 1
ATOM 1173 C CA . ILE A 1 163 ? -13.683 -11.267 3.182 1.00 98.75 163 ILE A CA 1
ATOM 1174 C C . ILE A 1 163 ? -12.443 -12.094 2.857 1.00 98.75 163 ILE A C 1
ATOM 1176 O O . ILE A 1 163 ? -11.372 -11.844 3.409 1.00 98.75 163 ILE A O 1
ATOM 1180 N N . THR A 1 164 ? -12.562 -13.036 1.927 1.00 98.88 164 THR A N 1
ATOM 1181 C CA . THR A 1 164 ? -11.422 -13.812 1.417 1.00 98.88 164 THR A CA 1
ATOM 1182 C C . THR A 1 164 ? -11.156 -13.450 -0.036 1.00 98.88 164 THR A C 1
ATOM 1184 O O . THR A 1 164 ? -12.076 -13.456 -0.846 1.00 98.88 164 THR A O 1
ATOM 1187 N N . ILE A 1 165 ? -9.908 -13.153 -0.390 1.00 98.94 165 ILE A N 1
ATOM 1188 C CA . ILE A 1 165 ? -9.463 -12.998 -1.780 1.00 98.94 165 ILE A CA 1
ATOM 1189 C C . ILE A 1 165 ? -8.379 -14.034 -2.024 1.00 98.94 165 ILE A C 1
ATOM 1191 O O . ILE A 1 165 ? -7.364 -14.025 -1.321 1.00 98.94 165 ILE A O 1
ATOM 1195 N N . ARG A 1 166 ? -8.572 -14.913 -3.008 1.00 98.81 166 ARG A N 1
ATOM 1196 C CA . ARG A 1 166 ? -7.587 -15.954 -3.288 1.00 98.81 166 ARG A CA 1
ATOM 1197 C C . ARG A 1 166 ? -7.403 -16.290 -4.753 1.00 98.81 166 ARG A C 1
ATOM 1199 O O . ARG A 1 166 ? -8.253 -15.962 -5.574 1.00 98.81 166 ARG A O 1
ATOM 1206 N N . ASP A 1 167 ? -6.263 -16.910 -5.049 1.00 98.81 167 ASP A N 1
ATOM 1207 C CA . ASP A 1 167 ? -5.888 -17.399 -6.380 1.00 98.81 167 ASP A CA 1
ATOM 1208 C C . ASP A 1 167 ? -6.017 -16.318 -7.470 1.00 98.81 167 ASP A C 1
ATOM 1210 O O . ASP A 1 167 ? -6.543 -16.554 -8.554 1.00 98.81 167 ASP A O 1
ATOM 1214 N N . LEU A 1 168 ? -5.550 -15.098 -7.185 1.00 98.81 168 LEU A N 1
ATOM 1215 C CA . LEU A 1 168 ? -5.733 -13.928 -8.050 1.00 98.81 168 LEU A CA 1
ATOM 1216 C C . LEU A 1 168 ? -4.410 -13.198 -8.299 1.00 98.81 168 LEU A C 1
ATOM 1218 O O . LEU A 1 168 ? -3.608 -13.003 -7.383 1.00 98.81 168 LEU A O 1
ATOM 1222 N N . ILE A 1 169 ? -4.196 -12.743 -9.533 1.00 98.88 169 ILE A N 1
ATOM 1223 C CA . ILE A 1 169 ? -3.036 -11.941 -9.935 1.00 98.88 169 ILE A CA 1
ATOM 1224 C C . ILE A 1 169 ? -3.496 -10.506 -10.213 1.00 98.88 169 ILE A C 1
ATOM 1226 O O . ILE A 1 169 ? -4.451 -10.302 -10.955 1.00 98.88 169 ILE A O 1
ATOM 1230 N N . LEU A 1 170 ? -2.807 -9.502 -9.672 1.00 98.81 170 LEU A N 1
ATOM 1231 C CA . LEU A 1 170 ? -3.068 -8.085 -9.931 1.00 98.81 170 LEU A CA 1
ATOM 1232 C C . LEU A 1 170 ? -1.826 -7.395 -10.503 1.00 98.81 170 LEU A C 1
ATOM 1234 O O . LEU A 1 170 ? -0.710 -7.589 -10.015 1.00 98.81 170 LEU A O 1
ATOM 1238 N N . ASP A 1 171 ? -2.016 -6.575 -11.531 1.00 98.38 171 ASP A N 1
ATOM 1239 C CA . ASP A 1 171 ? -0.965 -5.778 -12.172 1.00 98.38 171 ASP A CA 1
ATOM 1240 C C . ASP A 1 171 ? -1.526 -4.439 -12.672 1.00 98.38 171 ASP A C 1
ATOM 1242 O O . ASP A 1 171 ? -2.742 -4.235 -12.713 1.00 98.38 171 ASP A O 1
ATOM 1246 N N . TYR A 1 172 ? -0.641 -3.538 -13.092 1.00 97.94 172 TYR A N 1
ATOM 1247 C CA . TYR A 1 172 ? -1.005 -2.312 -13.795 1.00 97.94 172 TYR A CA 1
ATOM 1248 C C . TYR A 1 172 ? -0.388 -2.271 -15.183 1.00 97.94 172 TYR A C 1
ATOM 1250 O O . TYR A 1 172 ? 0.756 -2.677 -15.394 1.00 97.94 172 TYR A O 1
ATOM 1258 N N . ASP A 1 173 ? -1.140 -1.705 -16.118 1.00 96.62 173 ASP A N 1
ATOM 1259 C CA . ASP A 1 173 ? -0.641 -1.377 -17.445 1.00 96.62 173 ASP A CA 1
ATOM 1260 C C . ASP A 1 173 ? -1.280 -0.059 -17.927 1.00 96.62 173 ASP A C 1
ATOM 1262 O O . ASP A 1 173 ? -2.485 -0.037 -18.204 1.00 96.62 173 ASP A O 1
ATOM 1266 N N . PRO A 1 174 ? -0.505 1.041 -18.017 1.00 96.56 174 PRO A N 1
ATOM 1267 C CA . PRO A 1 174 ? 0.949 1.101 -17.829 1.00 96.56 174 PRO A CA 1
ATOM 1268 C C . PRO A 1 174 ? 1.395 0.899 -16.370 1.00 96.56 174 PRO A C 1
ATOM 1270 O O . PRO A 1 174 ? 0.653 1.195 -15.437 1.00 96.56 174 PRO A O 1
ATOM 1273 N N . VAL A 1 175 ? 2.642 0.464 -16.168 1.00 97.62 175 VAL A N 1
ATOM 1274 C CA . VAL A 1 175 ? 3.264 0.393 -14.833 1.00 97.62 175 VAL A CA 1
ATOM 1275 C C . VAL A 1 175 ? 3.531 1.801 -14.250 1.00 97.62 175 VAL A C 1
ATOM 1277 O O . VAL A 1 175 ? 3.771 2.745 -15.009 1.00 97.62 175 VAL A O 1
ATOM 1280 N N . PRO A 1 176 ? 3.535 1.983 -12.913 1.00 97.00 176 PRO A N 1
ATOM 1281 C CA . PRO A 1 176 ? 3.744 3.278 -12.242 1.00 97.00 176 PRO A CA 1
ATOM 1282 C C . PRO A 1 176 ? 5.213 3.731 -12.195 1.00 97.00 176 PRO A C 1
ATOM 1284 O O . PRO A 1 176 ? 5.631 4.449 -11.286 1.00 97.00 176 PRO A O 1
ATOM 1287 N N . PHE A 1 177 ? 6.028 3.301 -13.150 1.00 98.19 177 PHE A N 1
ATOM 1288 C CA . PHE A 1 177 ? 7.441 3.636 -13.223 1.00 98.19 177 PHE A CA 1
ATOM 1289 C C . PHE A 1 177 ? 7.959 3.495 -14.651 1.00 98.19 177 PHE A C 1
ATOM 1291 O O . PHE A 1 177 ? 7.299 2.963 -15.539 1.00 98.19 177 PHE A O 1
ATOM 1298 N N . THR A 1 178 ? 9.169 3.980 -14.872 1.00 98.50 178 THR A N 1
ATOM 1299 C CA . THR A 1 178 ? 9.965 3.681 -16.057 1.00 98.50 178 THR A CA 1
ATOM 1300 C C . THR A 1 178 ? 11.353 3.254 -15.622 1.00 98.50 178 THR A C 1
ATOM 1302 O O . THR A 1 178 ? 11.747 3.489 -14.481 1.00 98.50 178 THR A O 1
ATOM 1305 N N . GLN A 1 179 ? 12.105 2.637 -16.519 1.00 98.50 179 GLN A N 1
ATOM 1306 C CA . GLN A 1 179 ? 13.443 2.145 -16.231 1.00 98.50 179 GLN A CA 1
ATOM 1307 C C . GLN A 1 179 ? 14.368 2.358 -17.419 1.00 98.50 179 GLN A C 1
ATOM 1309 O O . GLN A 1 179 ? 13.921 2.486 -18.560 1.00 98.50 179 GLN A O 1
ATOM 1314 N N . GLY A 1 180 ? 15.665 2.432 -17.147 1.00 98.25 180 GLY A N 1
ATOM 1315 C CA . GLY A 1 180 ? 16.651 2.644 -18.192 1.00 98.25 180 GLY A CA 1
ATOM 1316 C C . GLY A 1 180 ? 18.088 2.510 -17.726 1.00 98.25 180 GLY A C 1
ATOM 1317 O O . GLY A 1 180 ? 18.376 2.323 -16.540 1.00 98.25 180 GLY A O 1
ATOM 1318 N N . ARG A 1 181 ? 19.004 2.648 -18.682 1.00 98.38 181 ARG A N 1
ATOM 1319 C CA . ARG A 1 181 ? 20.452 2.586 -18.468 1.00 98.38 181 ARG A CA 1
ATOM 1320 C C . ARG A 1 181 ? 21.050 3.985 -18.375 1.00 98.38 181 ARG A C 1
ATOM 1322 O O . ARG A 1 181 ? 20.745 4.859 -19.187 1.00 98.38 181 ARG A O 1
ATOM 1329 N N . LEU A 1 182 ? 21.911 4.191 -17.380 1.00 97.94 182 LEU A N 1
ATOM 1330 C CA . LEU A 1 182 ? 22.727 5.393 -17.252 1.00 97.94 182 LEU A CA 1
ATOM 1331 C C . LEU A 1 182 ? 23.820 5.375 -18.315 1.00 97.94 182 LEU A C 1
ATOM 1333 O O . LEU A 1 182 ? 24.713 4.528 -18.286 1.00 97.94 182 LEU A O 1
ATOM 1337 N N . GLU A 1 183 ? 23.745 6.329 -19.234 1.00 98.12 183 GLU A N 1
ATOM 1338 C CA . GLU A 1 183 ? 24.702 6.473 -20.330 1.00 98.12 183 GLU A CA 1
ATOM 1339 C C . GLU A 1 183 ? 25.876 7.366 -19.950 1.00 98.12 183 GLU A C 1
ATOM 1341 O O . GLU A 1 183 ? 27.008 7.098 -20.334 1.00 98.12 183 GLU A O 1
ATOM 1346 N N . THR A 1 184 ? 25.614 8.434 -19.195 1.00 97.56 184 THR A N 1
ATOM 1347 C CA . THR A 1 184 ? 26.648 9.396 -18.798 1.00 97.56 184 THR A CA 1
ATOM 1348 C C . THR A 1 184 ? 26.352 9.948 -17.414 1.00 97.56 184 THR A C 1
ATOM 1350 O O . THR A 1 184 ? 25.197 10.259 -17.110 1.00 97.56 184 THR A O 1
ATOM 1353 N N . VAL A 1 185 ? 27.389 10.102 -16.587 1.00 96.69 185 VAL A N 1
ATOM 1354 C CA . VAL A 1 185 ? 27.309 10.726 -15.258 1.00 96.69 185 VAL A CA 1
ATOM 1355 C C . VAL A 1 185 ? 28.381 11.811 -15.148 1.00 96.69 185 VAL A C 1
ATOM 1357 O O . VAL A 1 185 ? 29.566 11.509 -15.069 1.00 96.69 185 VAL A O 1
ATOM 1360 N N . LEU A 1 186 ? 27.963 13.078 -15.126 1.00 95.62 186 LEU A N 1
ATOM 1361 C CA . LEU A 1 186 ? 28.838 14.250 -15.042 1.00 95.62 186 LEU A CA 1
ATOM 1362 C C . LEU A 1 186 ? 28.629 14.928 -13.685 1.00 95.62 186 LEU A C 1
ATOM 1364 O O . LEU A 1 186 ? 27.833 15.861 -13.556 1.00 95.62 186 LEU A O 1
ATOM 1368 N N . SER A 1 187 ? 29.315 14.429 -12.653 1.00 90.69 187 SER A N 1
ATOM 1369 C CA . SER A 1 187 ? 29.145 14.910 -11.274 1.00 90.69 187 SER A CA 1
ATOM 1370 C C . SER A 1 187 ? 29.486 16.388 -11.107 1.00 90.69 187 SER A C 1
ATOM 1372 O O . SER A 1 187 ? 28.782 17.086 -10.382 1.00 90.69 187 SER A O 1
ATOM 1374 N N . ASP A 1 188 ? 30.525 16.861 -11.797 1.00 90.56 188 ASP A N 1
ATOM 1375 C CA . ASP A 1 188 ? 30.991 18.251 -11.718 1.00 90.56 188 ASP A CA 1
ATOM 1376 C C . ASP A 1 188 ? 29.977 19.220 -12.346 1.00 90.56 188 ASP A C 1
ATOM 1378 O O . ASP A 1 188 ? 29.779 20.328 -11.849 1.00 90.56 188 ASP A O 1
ATOM 1382 N N . ASP A 1 189 ? 29.266 18.759 -13.379 1.00 89.56 189 ASP A N 1
ATOM 1383 C CA . ASP A 1 189 ? 28.201 19.507 -14.053 1.00 89.56 189 ASP A CA 1
ATOM 1384 C C . ASP A 1 189 ? 26.832 19.319 -13.383 1.00 89.56 189 ASP A C 1
ATOM 1386 O O . ASP A 1 189 ? 25.844 19.941 -13.779 1.00 89.56 189 ASP A O 1
ATOM 1390 N N . GLY A 1 190 ? 26.733 18.430 -12.393 1.00 92.25 190 GLY A N 1
ATOM 1391 C CA . GLY A 1 190 ? 25.477 18.121 -11.725 1.00 92.25 190 GLY A CA 1
ATOM 1392 C C . GLY A 1 190 ? 24.446 17.432 -12.625 1.00 92.25 190 GLY A C 1
ATOM 1393 O O . GLY A 1 190 ? 23.246 17.520 -12.346 1.00 92.25 190 GLY A O 1
ATOM 1394 N N . THR A 1 191 ? 24.874 16.729 -13.683 1.00 96.75 191 THR A N 1
ATOM 1395 C CA . THR A 1 191 ? 23.958 16.106 -14.654 1.00 96.75 191 THR A CA 1
ATOM 1396 C C . THR A 1 191 ? 24.234 14.631 -14.931 1.00 96.75 191 THR A C 1
ATOM 1398 O O . THR A 1 191 ? 25.337 14.122 -14.746 1.00 96.75 191 THR A O 1
ATOM 1401 N N . LEU A 1 192 ? 23.200 13.929 -15.394 1.00 97.62 192 LEU A N 1
ATOM 1402 C CA . LEU A 1 192 ? 23.291 12.567 -15.919 1.00 97.62 192 LEU A CA 1
ATOM 1403 C C . LEU A 1 192 ? 22.375 12.391 -17.131 1.00 97.62 192 LEU A C 1
ATOM 1405 O O . LEU A 1 192 ? 21.419 13.151 -17.302 1.00 97.62 192 LEU A O 1
ATOM 1409 N N . THR A 1 193 ? 22.650 11.383 -17.956 1.00 98.25 193 THR A N 1
ATOM 1410 C CA . THR A 1 193 ? 21.780 10.990 -19.076 1.00 98.25 193 THR A CA 1
ATOM 1411 C C . THR A 1 193 ? 21.319 9.550 -18.901 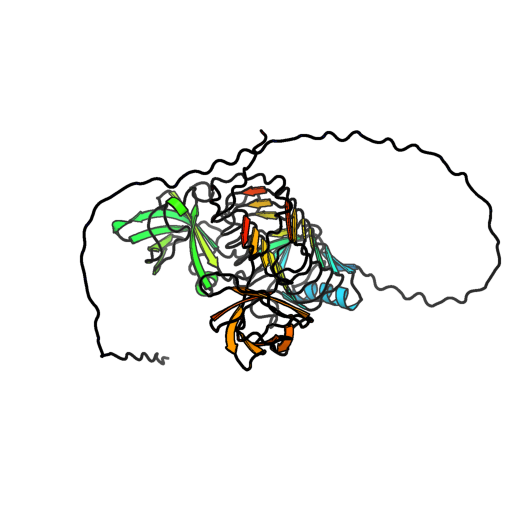1.00 98.25 193 THR A C 1
ATOM 1413 O O . THR A 1 193 ? 22.131 8.661 -18.641 1.00 98.25 193 THR A O 1
ATOM 1416 N N . LEU A 1 194 ? 20.015 9.331 -19.053 1.00 98.44 194 LEU A N 1
ATOM 1417 C CA . LEU A 1 194 ? 19.362 8.028 -18.988 1.00 98.44 194 LEU A CA 1
ATOM 1418 C C . LEU A 1 194 ? 18.705 7.731 -20.338 1.00 98.44 194 LEU A C 1
ATOM 1420 O O . LEU A 1 194 ? 17.988 8.585 -20.865 1.00 98.44 194 LEU A O 1
ATOM 1424 N N . THR A 1 195 ? 18.893 6.522 -20.858 1.00 98.56 195 THR A N 1
ATOM 1425 C CA . THR A 1 195 ? 18.104 6.003 -21.984 1.00 98.56 195 THR A CA 1
ATOM 1426 C C . THR A 1 195 ? 17.095 4.998 -21.448 1.00 98.56 195 THR A C 1
ATOM 1428 O O . THR A 1 195 ? 17.494 4.009 -20.834 1.00 98.56 195 THR A O 1
ATOM 1431 N N . LEU A 1 196 ? 15.802 5.269 -21.642 1.00 98.62 196 LEU A N 1
ATOM 1432 C CA . LEU A 1 196 ? 14.715 4.417 -21.156 1.00 98.62 196 LEU A CA 1
ATOM 1433 C C . LEU A 1 196 ? 14.565 3.164 -22.019 1.00 98.62 196 LEU A C 1
ATOM 1435 O O . LEU A 1 196 ? 14.612 3.250 -23.249 1.00 98.62 196 LEU A O 1
ATOM 1439 N N . ASP A 1 197 ? 14.291 2.032 -21.378 1.00 98.44 197 ASP A N 1
ATOM 1440 C CA . ASP A 1 197 ? 13.982 0.779 -22.064 1.00 98.44 197 ASP A CA 1
ATOM 1441 C C . ASP A 1 197 ? 12.673 0.887 -22.860 1.00 98.44 197 ASP A C 1
ATOM 1443 O O . ASP A 1 197 ? 11.790 1.695 -22.547 1.00 98.44 197 ASP A O 1
ATOM 1447 N N . GLU A 1 198 ? 12.532 0.050 -23.886 1.00 97.12 198 GLU A N 1
ATOM 1448 C CA . GLU A 1 198 ? 11.280 -0.113 -24.630 1.00 97.12 198 GLU A CA 1
ATOM 1449 C C . GLU A 1 198 ? 10.195 -0.788 -23.779 1.00 97.12 198 GLU A C 1
ATOM 1451 O O . GLU A 1 198 ? 10.487 -1.516 -22.840 1.00 97.12 198 GLU A O 1
ATOM 1456 N N . GLY A 1 199 ? 8.923 -0.545 -24.102 1.00 95.62 199 GLY A N 1
ATOM 1457 C CA . GLY A 1 199 ? 7.787 -1.146 -23.383 1.00 95.62 199 GLY A CA 1
ATOM 1458 C C . GLY A 1 199 ? 7.400 -0.454 -22.070 1.00 95.62 199 GLY A C 1
ATOM 1459 O O . GLY A 1 199 ? 6.329 -0.730 -21.538 1.00 95.62 199 GLY A O 1
ATOM 1460 N N . TYR A 1 200 ? 8.202 0.499 -21.588 1.00 97.81 200 TYR A N 1
ATOM 1461 C CA . TYR A 1 200 ? 7.889 1.307 -20.406 1.00 97.81 200 TYR A CA 1
ATOM 1462 C C . TYR A 1 200 ? 7.337 2.694 -20.779 1.00 97.81 200 TYR A C 1
ATOM 1464 O O . TYR A 1 200 ? 7.677 3.234 -21.842 1.00 97.81 200 TYR A O 1
ATOM 1472 N N . PRO A 1 201 ? 6.524 3.332 -19.917 1.00 97.50 201 PRO A N 1
ATOM 1473 C CA . PRO A 1 201 ? 6.123 4.726 -20.096 1.00 97.50 201 PRO A CA 1
ATOM 1474 C C . PRO A 1 201 ? 7.336 5.649 -20.236 1.00 97.50 201 PRO A C 1
ATOM 1476 O O . PRO A 1 201 ? 8.353 5.465 -19.567 1.00 97.50 201 PRO A O 1
ATOM 1479 N N . THR A 1 202 ? 7.248 6.662 -21.095 1.00 97.44 202 THR A N 1
ATOM 1480 C CA . THR A 1 202 ? 8.253 7.733 -21.116 1.00 97.44 202 THR A CA 1
ATOM 1481 C C . THR A 1 202 ? 7.971 8.747 -20.007 1.00 97.44 202 THR A C 1
ATOM 1483 O O . THR A 1 202 ? 6.858 8.814 -19.487 1.00 97.44 202 THR A O 1
ATOM 1486 N N . LEU A 1 203 ? 8.956 9.575 -19.651 1.00 97.00 203 LEU A N 1
ATOM 1487 C CA . LEU A 1 203 ? 8.792 10.584 -18.591 1.00 97.00 203 LEU A CA 1
ATOM 1488 C C . LEU A 1 203 ? 7.837 11.725 -18.975 1.00 97.00 203 LEU A C 1
ATOM 1490 O O . LEU A 1 203 ? 7.371 12.453 -18.105 1.00 97.00 203 LEU A O 1
ATOM 1494 N N . ASP A 1 204 ? 7.493 11.842 -20.259 1.00 95.00 204 ASP A N 1
ATOM 1495 C CA . ASP A 1 204 ? 6.460 12.765 -20.739 1.00 95.00 204 ASP A CA 1
ATOM 1496 C C . ASP A 1 204 ? 5.037 12.231 -20.495 1.00 95.00 204 ASP A C 1
ATOM 1498 O O . ASP A 1 204 ? 4.062 12.978 -20.620 1.00 95.00 204 ASP A O 1
ATOM 1502 N N . HIS A 1 205 ? 4.897 10.950 -20.132 1.00 96.06 205 HIS A N 1
ATOM 1503 C CA . HIS A 1 205 ? 3.609 10.351 -19.806 1.00 96.06 205 HIS A CA 1
ATOM 1504 C C . HIS A 1 205 ? 2.975 11.041 -18.589 1.00 96.06 205 HIS A C 1
ATOM 1506 O O . HIS A 1 205 ? 3.635 11.365 -17.599 1.00 96.06 205 HIS A O 1
ATOM 1512 N N . SER A 1 206 ? 1.656 11.226 -18.633 1.00 94.56 206 SER A N 1
ATOM 1513 C CA . SER A 1 206 ? 0.906 12.007 -17.639 1.00 94.56 206 SER A CA 1
ATOM 1514 C C . SER A 1 206 ? 0.974 11.439 -16.218 1.00 94.56 206 SER A C 1
ATOM 1516 O O . SER A 1 206 ? 0.763 12.178 -15.258 1.00 94.56 206 SER A O 1
ATOM 1518 N N . ILE A 1 207 ? 1.317 10.156 -16.057 1.00 95.19 207 ILE A N 1
ATOM 1519 C CA . ILE A 1 207 ? 1.503 9.526 -14.740 1.00 95.19 207 ILE A CA 1
ATOM 1520 C C . ILE A 1 207 ? 2.592 10.224 -13.920 1.00 95.19 207 ILE A C 1
ATOM 1522 O O . ILE A 1 207 ? 2.400 10.400 -12.723 1.00 95.19 207 ILE A O 1
ATOM 1526 N N . PHE A 1 208 ? 3.676 10.689 -14.553 1.00 96.25 208 PHE A N 1
ATOM 1527 C CA . PHE A 1 208 ? 4.769 11.378 -13.859 1.00 96.25 208 PHE A CA 1
ATOM 1528 C C . PHE A 1 208 ? 4.414 12.828 -13.512 1.00 96.25 208 PHE A C 1
ATOM 1530 O O . PHE A 1 208 ? 4.935 13.377 -12.552 1.00 96.25 208 PHE A O 1
ATOM 1537 N N . GLN A 1 209 ? 3.494 13.445 -14.257 1.00 92.62 209 GLN A N 1
ATOM 1538 C CA . GLN A 1 209 ? 3.022 14.810 -13.989 1.00 92.62 209 GLN A CA 1
ATOM 1539 C C . GLN A 1 209 ? 1.961 14.854 -12.884 1.00 92.62 209 GLN A C 1
ATOM 1541 O O . GLN A 1 209 ? 1.799 15.878 -12.224 1.00 92.62 209 GLN A O 1
ATOM 1546 N N . ARG A 1 210 ? 1.211 13.759 -12.715 1.00 90.12 210 ARG A N 1
ATOM 1547 C CA . ARG A 1 210 ? 0.173 13.610 -11.684 1.00 90.12 210 ARG A CA 1
ATOM 1548 C C . ARG A 1 210 ? 0.687 12.970 -10.396 1.00 90.12 210 ARG A C 1
ATOM 1550 O O . ARG A 1 210 ? -0.071 12.927 -9.439 1.00 90.12 210 ARG A O 1
ATOM 1557 N N . ALA A 1 211 ? 1.915 12.451 -10.397 1.00 94.44 211 ALA A N 1
ATOM 1558 C CA . ALA A 1 211 ? 2.486 11.768 -9.248 1.00 94.44 211 ALA A CA 1
ATOM 1559 C C . ALA A 1 211 ? 2.654 12.709 -8.046 1.00 94.44 211 ALA A C 1
ATOM 1561 O O . ALA A 1 211 ? 3.160 13.820 -8.213 1.00 94.44 211 ALA A O 1
ATOM 1562 N N . ASP A 1 212 ? 2.331 12.238 -6.840 1.00 94.19 212 ASP A N 1
ATOM 1563 C CA . ASP A 1 212 ? 2.660 12.950 -5.595 1.00 94.19 212 ASP A CA 1
ATOM 1564 C C . ASP A 1 212 ? 4.177 13.139 -5.445 1.00 94.19 212 ASP A C 1
ATOM 1566 O O . ASP A 1 212 ? 4.649 14.141 -4.904 1.00 94.19 212 ASP A O 1
ATOM 1570 N N . SER A 1 213 ? 4.954 12.156 -5.908 1.00 94.19 213 SER A N 1
ATOM 1571 C CA . SER A 1 213 ? 6.412 12.209 -5.898 1.00 94.19 213 SER A CA 1
ATOM 1572 C C . SER A 1 213 ? 7.019 11.446 -7.073 1.00 94.19 213 SER A C 1
ATOM 1574 O O . SER A 1 213 ? 6.579 10.344 -7.411 1.00 94.19 213 SER A O 1
ATOM 1576 N N . VAL A 1 214 ? 8.066 12.028 -7.664 1.00 96.75 214 VAL A N 1
ATOM 1577 C CA . VAL A 1 214 ? 8.885 11.414 -8.714 1.00 96.75 214 VAL A CA 1
ATOM 1578 C C . VAL A 1 214 ? 10.336 11.390 -8.259 1.00 96.75 214 VAL A C 1
ATOM 1580 O O . VAL A 1 214 ? 10.936 12.433 -7.998 1.00 96.75 214 VAL A O 1
ATOM 1583 N N . TYR A 1 215 ? 10.905 10.195 -8.183 1.00 96.12 215 TYR A N 1
ATOM 1584 C CA . TYR A 1 215 ? 12.298 9.968 -7.808 1.00 96.12 215 TYR A CA 1
ATOM 1585 C C . TYR A 1 215 ? 12.812 8.690 -8.466 1.00 96.12 215 TYR A C 1
ATOM 1587 O O . TYR A 1 215 ? 12.034 7.889 -8.985 1.00 96.12 215 TYR A O 1
ATOM 1595 N N . ALA A 1 216 ? 14.127 8.497 -8.460 1.00 96.06 216 ALA A N 1
ATOM 1596 C CA . ALA A 1 216 ? 14.756 7.300 -8.987 1.00 96.06 216 ALA A CA 1
ATOM 1597 C C . ALA A 1 216 ? 15.377 6.427 -7.903 1.00 96.06 216 ALA A C 1
ATOM 1599 O O . ALA A 1 216 ? 15.888 6.912 -6.891 1.00 96.06 216 ALA A O 1
ATOM 1600 N N . MET A 1 217 ? 15.387 5.131 -8.177 1.00 94.38 217 MET A N 1
ATOM 1601 C CA . MET A 1 217 ? 16.124 4.116 -7.443 1.00 94.38 217 MET A CA 1
ATOM 1602 C C . MET A 1 217 ? 17.259 3.596 -8.320 1.00 94.38 217 MET A C 1
ATOM 1604 O O . MET A 1 217 ? 17.134 3.554 -9.546 1.00 94.38 217 MET A O 1
ATOM 1608 N N . VAL A 1 218 ? 18.379 3.234 -7.696 1.00 93.94 218 VAL A N 1
ATOM 1609 C CA . VAL A 1 218 ? 19.584 2.798 -8.406 1.00 93.94 218 VAL A CA 1
ATOM 1610 C C . VAL A 1 218 ? 19.702 1.282 -8.376 1.00 93.94 218 VAL A C 1
ATOM 1612 O O . VAL A 1 218 ? 19.604 0.664 -7.314 1.00 93.94 218 VAL A O 1
ATOM 1615 N N . HIS A 1 219 ? 19.975 0.710 -9.541 1.00 94.62 219 HIS A N 1
ATOM 1616 C CA . HIS A 1 219 ? 20.130 -0.717 -9.758 1.00 94.62 219 HIS A CA 1
ATOM 1617 C C . HIS A 1 219 ? 21.491 -1.018 -10.392 1.00 94.62 219 HIS A C 1
ATOM 1619 O O . HIS A 1 219 ? 22.072 -0.194 -11.112 1.00 94.62 219 HIS A O 1
ATOM 1625 N N . GLU A 1 220 ? 21.990 -2.220 -10.139 1.00 94.31 220 GLU A N 1
ATOM 1626 C CA . GLU A 1 220 ? 23.107 -2.801 -10.871 1.00 94.31 220 GLU A CA 1
ATOM 1627 C C . GLU A 1 220 ? 22.728 -3.044 -12.347 1.00 94.31 220 GLU A C 1
ATOM 1629 O O . GLU A 1 220 ? 21.543 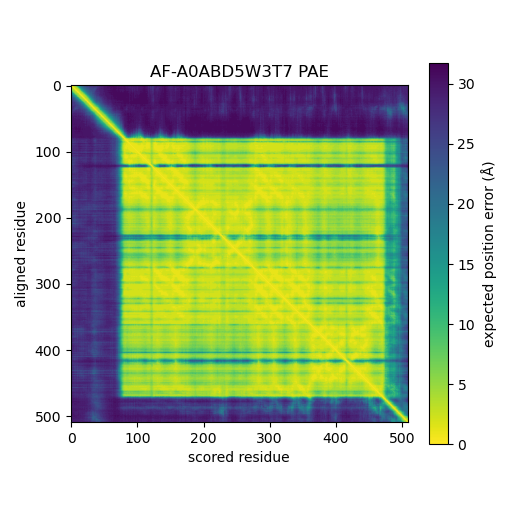-3.017 -12.709 1.00 94.31 220 GLU A O 1
ATOM 1634 N N . PRO A 1 221 ? 23.714 -3.264 -13.240 1.00 95.31 221 PRO A N 1
ATOM 1635 C CA . PRO A 1 221 ? 23.449 -3.516 -14.658 1.00 95.31 221 PRO A CA 1
ATOM 1636 C C . PRO A 1 221 ? 22.529 -4.715 -14.933 1.00 95.31 221 PRO A C 1
ATOM 1638 O O . PRO A 1 221 ? 21.871 -4.741 -15.970 1.00 95.31 221 PRO A O 1
ATOM 1641 N N . ASP A 1 222 ? 22.468 -5.684 -14.018 1.00 92.81 222 ASP A N 1
ATOM 1642 C CA . ASP A 1 222 ? 21.590 -6.859 -14.093 1.00 92.81 222 ASP A CA 1
ATOM 1643 C C . ASP A 1 222 ? 20.163 -6.604 -13.566 1.00 92.81 222 ASP A C 1
ATOM 1645 O O . ASP A 1 222 ? 19.309 -7.482 -13.650 1.00 92.81 222 ASP A O 1
ATOM 1649 N N . GLY A 1 223 ? 19.889 -5.400 -13.053 1.00 91.88 223 GLY A N 1
ATOM 1650 C CA . GLY A 1 223 ? 18.584 -4.983 -12.548 1.00 91.88 223 GLY A CA 1
ATOM 1651 C C . GLY A 1 223 ? 18.357 -5.197 -11.053 1.00 91.88 223 GLY A C 1
ATOM 1652 O O . GLY A 1 223 ? 17.355 -4.698 -10.535 1.00 91.88 223 GLY A O 1
ATOM 1653 N N . GLN A 1 224 ? 19.278 -5.838 -10.331 1.00 91.81 224 GLN A N 1
ATOM 1654 C CA . GLN A 1 224 ? 19.191 -5.918 -8.870 1.00 91.81 224 GLN A CA 1
ATOM 1655 C C . GLN A 1 224 ? 19.379 -4.540 -8.233 1.00 91.81 224 GLN A C 1
ATOM 1657 O O . GLN A 1 224 ? 20.070 -3.683 -8.782 1.00 91.81 224 GLN A O 1
ATOM 1662 N N . PHE A 1 225 ? 18.793 -4.305 -7.060 1.00 90.12 225 PHE A N 1
ATOM 1663 C CA . PHE A 1 225 ? 19.055 -3.080 -6.311 1.00 90.12 225 PHE A CA 1
ATOM 1664 C C . PHE A 1 225 ? 20.544 -2.951 -6.001 1.00 90.12 225 PHE A C 1
ATOM 1666 O O . PHE A 1 225 ? 21.200 -3.905 -5.574 1.00 90.12 225 PHE A O 1
ATOM 1673 N N . PHE A 1 226 ? 21.069 -1.740 -6.188 1.00 84.94 226 PHE A N 1
ATOM 1674 C CA . PHE A 1 226 ? 22.467 -1.448 -5.908 1.00 84.94 226 PHE A CA 1
ATOM 1675 C C . PHE A 1 226 ? 22.785 -1.729 -4.431 1.00 84.94 226 PHE A C 1
ATOM 1677 O O . PHE A 1 226 ? 22.191 -1.146 -3.528 1.00 84.94 226 PHE A O 1
ATOM 1684 N N . SER A 1 227 ? 23.729 -2.628 -4.155 1.00 73.38 227 SER A N 1
ATOM 1685 C CA . SER A 1 227 ? 24.087 -2.942 -2.769 1.00 73.38 227 SER A CA 1
ATOM 1686 C C . SER A 1 227 ? 24.787 -1.755 -2.091 1.00 73.38 227 SER A C 1
ATOM 1688 O O . SER A 1 227 ? 25.626 -1.065 -2.670 1.00 73.38 227 SER A O 1
ATOM 1690 N N . GLY A 1 228 ? 24.417 -1.471 -0.839 1.00 69.06 228 GLY A N 1
ATOM 1691 C CA . GLY A 1 228 ? 25.019 -0.380 -0.074 1.00 69.06 228 GLY A CA 1
ATOM 1692 C C . GLY A 1 228 ? 24.588 1.027 -0.501 1.00 69.06 228 GLY A C 1
ATOM 1693 O O . GLY A 1 228 ? 25.338 1.968 -0.232 1.00 69.06 228 GLY A O 1
ATOM 1694 N N . VAL A 1 229 ? 23.404 1.221 -1.113 1.00 69.06 229 VAL A N 1
ATOM 1695 C CA . VAL A 1 229 ? 22.928 2.576 -1.483 1.00 69.06 229 VAL A CA 1
ATOM 1696 C C . VAL A 1 229 ? 22.975 3.533 -0.294 1.00 69.06 229 VAL A C 1
ATOM 1698 O O . VAL A 1 229 ? 23.501 4.625 -0.442 1.00 69.06 229 VAL A O 1
ATOM 1701 N N . ARG A 1 230 ? 22.526 3.106 0.899 1.00 71.38 230 ARG A N 1
ATOM 1702 C CA . ARG A 1 230 ? 22.513 3.945 2.117 1.00 71.38 230 ARG A CA 1
ATOM 1703 C C . ARG A 1 230 ? 23.914 4.373 2.561 1.00 71.38 230 ARG A C 1
ATOM 1705 O O . ARG A 1 230 ? 24.125 5.529 2.918 1.00 71.38 230 ARG A O 1
ATOM 1712 N N . ALA A 1 231 ? 24.890 3.465 2.483 1.00 74.44 231 ALA A N 1
ATOM 1713 C CA . ALA A 1 231 ? 26.294 3.793 2.735 1.00 74.44 231 ALA A CA 1
ATOM 1714 C C . ALA A 1 231 ? 26.850 4.752 1.666 1.00 74.44 231 ALA A C 1
ATOM 1716 O O . ALA A 1 231 ? 27.753 5.542 1.940 1.00 74.44 231 ALA A O 1
ATOM 1717 N N . ASN A 1 232 ? 26.269 4.718 0.465 1.00 72.50 232 ASN A N 1
ATOM 1718 C CA . ASN A 1 232 ? 26.610 5.514 -0.706 1.00 72.50 232 ASN A CA 1
ATOM 1719 C C . ASN A 1 232 ? 25.600 6.645 -0.979 1.00 72.50 232 ASN A C 1
ATOM 1721 O O . ASN A 1 232 ? 25.409 7.026 -2.129 1.00 72.50 232 ASN A O 1
ATOM 1725 N N . GLY A 1 233 ? 24.991 7.218 0.066 1.00 74.50 233 GLY A N 1
ATOM 1726 C CA . GLY A 1 233 ? 24.105 8.383 -0.028 1.00 74.50 233 GLY A CA 1
ATOM 1727 C C . GLY A 1 233 ? 22.609 8.064 0.104 1.00 74.50 233 GLY A C 1
ATOM 1728 O O . GLY A 1 233 ? 22.231 6.973 0.525 1.00 74.50 233 GLY A O 1
ATOM 1729 N N . PRO A 1 234 ? 21.731 9.035 -0.207 1.00 82.31 234 PRO A N 1
ATOM 1730 C CA . PRO A 1 234 ? 20.291 8.823 -0.166 1.00 82.31 234 PRO A CA 1
ATOM 1731 C C . PRO A 1 234 ? 19.876 7.667 -1.092 1.00 82.31 234 PRO A C 1
ATOM 1733 O O . PRO A 1 234 ? 20.359 7.614 -2.232 1.00 82.31 234 PRO A O 1
ATOM 1736 N N . PRO A 1 235 ? 18.994 6.757 -0.623 1.00 83.06 235 PRO A N 1
ATOM 1737 C CA . PRO A 1 235 ? 18.503 5.627 -1.412 1.00 83.06 235 PRO A CA 1
ATOM 1738 C C . PRO A 1 235 ? 17.614 6.044 -2.590 1.00 83.06 235 PRO A C 1
ATOM 1740 O O . PRO A 1 235 ? 17.368 5.245 -3.488 1.00 83.06 235 PRO A O 1
ATOM 1743 N N . GLU A 1 236 ? 17.138 7.285 -2.574 1.00 91.06 236 GLU A N 1
ATOM 1744 C CA . GLU A 1 236 ? 16.317 7.908 -3.605 1.00 91.06 236 GLU A CA 1
ATOM 1745 C C . GLU A 1 236 ? 17.125 9.027 -4.255 1.00 91.06 236 GLU A C 1
ATOM 1747 O O . GLU A 1 236 ? 17.867 9.745 -3.580 1.00 91.06 236 GLU A O 1
ATOM 1752 N N . LYS A 1 237 ? 16.985 9.174 -5.570 1.00 93.69 237 LYS A N 1
ATOM 1753 C CA . LYS A 1 237 ? 17.546 10.294 -6.322 1.00 93.69 237 LYS A CA 1
ATOM 1754 C C . LYS A 1 237 ? 16.403 11.160 -6.825 1.00 93.69 237 LYS A C 1
ATOM 1756 O O . LYS A 1 237 ? 15.578 10.717 -7.616 1.00 93.69 237 LYS A O 1
ATOM 1761 N N . TYR A 1 238 ? 16.371 12.384 -6.343 1.00 95.06 238 TYR A N 1
ATOM 1762 C CA . TYR A 1 238 ? 15.449 13.433 -6.728 1.00 95.06 238 TYR A CA 1
ATOM 1763 C C . TYR A 1 238 ? 16.115 14.381 -7.727 1.00 95.06 238 TYR A C 1
ATOM 1765 O O . TYR A 1 238 ? 17.344 14.506 -7.799 1.00 95.06 238 TYR A O 1
ATOM 1773 N N . PHE A 1 239 ? 15.284 15.044 -8.526 1.00 95.25 239 PHE A N 1
ATOM 1774 C CA . PHE A 1 239 ? 15.726 15.804 -9.686 1.00 95.25 239 PHE A CA 1
ATOM 1775 C C . PHE A 1 239 ? 15.113 17.197 -9.689 1.00 95.25 239 PHE A C 1
ATOM 1777 O O . PHE A 1 239 ? 13.921 17.365 -9.441 1.00 95.25 239 PHE A O 1
ATOM 1784 N N . SER A 1 240 ? 15.936 18.195 -9.994 1.00 96.19 240 SER A N 1
ATOM 1785 C CA . SER A 1 240 ? 15.510 19.587 -10.141 1.00 96.19 240 SER A CA 1
ATOM 1786 C C . SER A 1 240 ? 15.037 19.908 -11.563 1.00 96.19 240 SER A C 1
ATOM 1788 O O . SER A 1 240 ? 14.258 20.840 -11.753 1.00 96.19 240 SER A O 1
ATOM 1790 N N . ASP A 1 241 ? 15.493 19.138 -12.555 1.00 96.62 241 ASP A N 1
ATOM 1791 C CA . ASP A 1 241 ? 15.137 19.285 -13.967 1.00 96.62 241 ASP A CA 1
ATOM 1792 C C . ASP A 1 241 ? 15.269 17.939 -14.695 1.00 96.62 241 ASP A C 1
ATOM 1794 O O . ASP A 1 241 ? 16.211 17.178 -14.449 1.00 96.62 241 ASP A O 1
ATOM 1798 N N . ILE A 1 242 ? 14.339 17.662 -15.609 1.00 96.88 242 ILE A N 1
ATOM 1799 C CA . ILE A 1 242 ? 14.348 16.495 -16.499 1.00 96.88 242 ILE A CA 1
ATOM 1800 C C . ILE A 1 242 ? 14.031 17.004 -17.904 1.00 96.88 242 ILE A C 1
ATOM 1802 O O . ILE A 1 242 ? 12.984 17.607 -18.134 1.00 96.88 242 ILE A O 1
ATOM 1806 N N . LYS A 1 243 ? 14.936 16.769 -18.855 1.00 97.00 243 LYS A N 1
ATOM 1807 C CA . LYS A 1 243 ? 14.810 17.242 -20.238 1.00 97.00 243 LYS A CA 1
ATOM 1808 C C . LYS A 1 243 ? 14.884 16.089 -21.216 1.00 97.00 243 LYS A C 1
ATOM 1810 O O . LYS A 1 243 ? 15.892 15.389 -21.264 1.00 97.00 243 LYS A O 1
ATOM 1815 N N . HIS A 1 244 ? 13.850 15.944 -22.040 1.00 97.81 244 HIS A N 1
ATOM 1816 C CA . HIS A 1 244 ? 13.881 15.052 -23.195 1.00 97.81 244 HIS A CA 1
ATOM 1817 C C . HIS A 1 244 ? 14.936 15.533 -24.197 1.00 97.81 244 HIS A C 1
ATOM 1819 O O . HIS A 1 244 ? 14.921 16.696 -24.606 1.00 97.81 244 HIS A O 1
ATOM 1825 N N . THR A 1 245 ? 15.879 14.665 -24.565 1.00 96.62 245 THR A N 1
ATOM 1826 C CA . THR A 1 245 ? 16.988 15.001 -25.479 1.00 96.62 245 THR A CA 1
ATOM 1827 C C . THR A 1 245 ? 16.871 14.329 -26.847 1.00 96.62 245 THR A C 1
ATOM 1829 O O . THR A 1 245 ? 17.634 14.664 -27.752 1.00 96.62 245 THR A O 1
ATOM 1832 N N . GLY A 1 246 ? 15.892 13.438 -27.026 1.00 94.19 246 GLY A N 1
ATOM 1833 C CA . GLY A 1 246 ? 15.582 12.763 -28.286 1.00 94.19 246 GLY A CA 1
ATOM 1834 C C . GLY A 1 246 ? 15.352 11.263 -28.098 1.00 94.19 246 GLY A C 1
ATOM 1835 O O . GLY A 1 246 ? 15.937 10.638 -27.218 1.00 94.19 246 GLY A O 1
ATOM 1836 N N . GLY A 1 247 ? 14.488 10.666 -28.924 1.00 95.25 247 GLY A N 1
ATOM 1837 C CA . GLY A 1 247 ? 14.145 9.243 -28.808 1.00 95.25 247 GLY A CA 1
ATOM 1838 C C . GLY A 1 247 ? 13.611 8.904 -27.412 1.00 95.25 247 GLY A C 1
ATOM 1839 O O . GLY A 1 247 ? 12.644 9.512 -26.964 1.00 95.25 247 GLY A O 1
ATOM 1840 N N . ARG A 1 248 ? 14.265 7.969 -26.716 1.00 97.62 248 ARG A N 1
ATOM 1841 C CA . ARG A 1 248 ? 13.973 7.597 -25.319 1.00 97.62 248 ARG A CA 1
ATOM 1842 C C . ARG A 1 248 ? 15.037 8.096 -24.328 1.00 97.62 248 ARG A C 1
ATOM 1844 O O . ARG A 1 248 ? 15.133 7.578 -23.219 1.00 97.62 248 ARG A O 1
ATOM 1851 N N . ALA A 1 249 ? 15.848 9.079 -24.723 1.00 98.25 249 ALA A N 1
ATOM 1852 C CA . ALA A 1 249 ? 16.920 9.635 -23.904 1.00 98.25 249 ALA A CA 1
ATOM 1853 C C . ALA A 1 249 ? 16.490 10.921 -23.183 1.00 98.25 249 ALA A C 1
ATOM 1855 O O . ALA A 1 249 ? 15.839 11.801 -23.756 1.00 98.25 249 ALA A O 1
ATOM 1856 N N . TYR A 1 250 ? 16.888 11.029 -21.917 1.00 98.56 250 TYR A N 1
ATOM 1857 C CA . TYR A 1 250 ? 16.588 12.159 -21.044 1.00 98.56 250 TYR A CA 1
ATOM 1858 C C . TYR A 1 250 ? 17.838 12.586 -20.279 1.00 98.56 250 TYR A C 1
ATOM 1860 O O . TYR A 1 250 ? 18.575 11.750 -19.754 1.00 98.56 250 TYR A O 1
ATOM 1868 N N . ARG A 1 251 ? 18.051 13.898 -20.173 1.00 98.25 251 ARG A N 1
ATOM 1869 C CA . ARG A 1 251 ? 19.056 14.491 -19.286 1.00 98.25 251 ARG A CA 1
ATOM 1870 C C . ARG A 1 251 ? 18.396 14.929 -17.987 1.00 98.25 251 ARG A C 1
ATOM 1872 O O . ARG A 1 251 ? 17.400 15.647 -18.020 1.00 98.25 251 ARG A O 1
ATOM 1879 N N . PHE A 1 252 ? 18.998 14.563 -16.866 1.00 97.94 252 PHE A N 1
ATOM 1880 C CA . PHE A 1 252 ? 18.538 14.915 -15.530 1.00 97.94 252 PHE A CA 1
ATOM 1881 C C . PHE A 1 252 ? 19.552 15.825 -14.846 1.00 97.94 252 PHE A C 1
ATOM 1883 O O . PHE A 1 252 ? 20.763 15.644 -15.005 1.00 97.94 252 PHE A O 1
ATOM 1890 N N . SER A 1 253 ? 19.049 16.748 -14.035 1.00 97.50 253 SER A N 1
ATOM 1891 C CA . SER A 1 253 ? 19.821 17.488 -13.038 1.00 97.50 253 SER A CA 1
ATOM 1892 C C . SER A 1 253 ? 19.384 17.033 -11.651 1.00 97.50 253 SER A C 1
ATOM 1894 O O . SER A 1 253 ? 18.191 17.074 -11.346 1.00 97.50 253 SER A O 1
ATOM 1896 N N . LEU A 1 254 ? 20.323 16.586 -10.809 1.00 94.38 254 LEU A N 1
ATOM 1897 C CA . LEU A 1 254 ? 19.996 16.212 -9.427 1.00 94.38 254 LEU A CA 1
ATOM 1898 C C . LEU A 1 254 ? 19.525 17.440 -8.635 1.00 94.38 254 LEU A C 1
ATOM 1900 O O . LEU A 1 254 ? 19.902 18.577 -8.932 1.00 94.38 254 LEU A O 1
ATOM 1904 N N . ASP A 1 255 ? 18.671 17.220 -7.643 1.00 93.81 255 ASP A N 1
ATOM 1905 C CA . ASP A 1 255 ? 18.311 18.254 -6.674 1.00 93.81 255 ASP A CA 1
ATOM 1906 C C . ASP A 1 255 ? 19.243 18.244 -5.444 1.00 93.81 255 ASP A C 1
ATOM 1908 O O . ASP A 1 255 ? 20.151 17.418 -5.320 1.00 93.81 255 ASP A O 1
ATOM 1912 N N . SER A 1 256 ? 19.002 19.162 -4.503 1.00 91.12 256 SER A N 1
ATOM 1913 C CA . SER A 1 256 ? 19.780 19.274 -3.263 1.00 91.12 256 SER A CA 1
ATOM 1914 C C . SER A 1 256 ? 19.527 18.158 -2.243 1.00 91.12 256 SER A C 1
ATOM 1916 O O . SER A 1 256 ? 20.288 18.044 -1.286 1.00 91.12 256 SER A O 1
ATOM 1918 N N . ASN A 1 257 ? 18.478 17.347 -2.416 1.00 87.94 257 ASN A N 1
ATOM 1919 C CA . ASN A 1 257 ? 18.193 16.190 -1.559 1.00 87.94 257 ASN A CA 1
ATOM 1920 C C . ASN A 1 257 ? 18.971 14.943 -2.003 1.00 87.94 257 ASN A C 1
ATOM 1922 O O . ASN A 1 257 ? 18.861 13.881 -1.390 1.00 87.94 257 ASN A O 1
ATOM 1926 N N . SER A 1 258 ? 19.764 15.071 -3.066 1.00 90.81 258 SER A N 1
ATOM 1927 C CA . SER A 1 258 ? 20.429 13.971 -3.746 1.00 90.81 258 SER A CA 1
ATOM 1928 C C . SER A 1 258 ? 21.924 14.218 -3.887 1.00 90.81 258 SER A C 1
ATOM 1930 O O . SER A 1 258 ? 22.441 15.312 -3.681 1.00 90.81 258 SER A O 1
ATOM 1932 N N . ASN A 1 259 ? 22.653 13.166 -4.248 1.00 89.94 259 ASN A N 1
ATOM 1933 C CA . ASN A 1 259 ? 24.051 13.270 -4.645 1.00 89.94 259 ASN A CA 1
ATOM 1934 C C . ASN A 1 259 ? 24.417 12.161 -5.635 1.00 89.94 259 ASN A C 1
ATOM 1936 O O . ASN A 1 259 ? 23.699 11.164 -5.771 1.00 89.94 259 ASN A O 1
ATOM 1940 N N . PHE A 1 260 ? 25.567 12.330 -6.285 1.00 91.19 260 PHE A N 1
ATOM 1941 C CA . PHE A 1 260 ? 26.074 11.419 -7.312 1.00 91.19 260 PHE A CA 1
ATOM 1942 C C . PHE A 1 260 ? 26.625 10.095 -6.778 1.00 91.19 260 PHE A C 1
ATOM 1944 O O . PHE A 1 260 ? 26.972 9.212 -7.559 1.00 91.19 260 PHE A O 1
ATOM 1951 N N . ARG A 1 261 ? 26.699 9.910 -5.457 1.00 89.00 261 ARG A N 1
ATOM 1952 C CA . ARG A 1 261 ? 27.194 8.656 -4.886 1.00 89.00 261 ARG A CA 1
ATOM 1953 C C . ARG A 1 261 ? 26.233 7.517 -5.245 1.00 89.00 261 ARG A C 1
ATOM 1955 O O . ARG A 1 261 ? 25.010 7.676 -5.216 1.00 89.00 261 ARG A O 1
ATOM 1962 N N . GLY A 1 262 ? 26.804 6.382 -5.640 1.00 88.00 262 GLY A N 1
ATOM 1963 C CA . GLY A 1 262 ? 26.051 5.240 -6.160 1.00 88.00 262 GLY A CA 1
ATOM 1964 C C . GLY A 1 262 ? 25.626 5.367 -7.628 1.00 88.00 262 GLY A C 1
ATOM 1965 O O . GLY A 1 262 ? 25.189 4.375 -8.198 1.00 88.00 262 GLY A O 1
ATOM 1966 N N . LEU A 1 263 ? 25.812 6.507 -8.298 1.00 92.38 263 LEU A N 1
ATOM 1967 C CA . LEU A 1 263 ? 25.581 6.620 -9.743 1.00 92.38 263 LEU A CA 1
ATOM 1968 C C . LEU A 1 263 ? 26.859 6.282 -10.513 1.00 92.38 263 LEU A C 1
ATOM 1970 O O . LEU A 1 263 ? 27.951 6.680 -10.115 1.00 92.38 263 LEU A O 1
ATOM 1974 N N . ALA A 1 264 ? 26.722 5.526 -11.598 1.00 93.00 264 ALA A N 1
ATOM 1975 C CA . ALA A 1 264 ? 27.815 5.191 -12.504 1.00 93.00 264 ALA A CA 1
ATOM 1976 C C . ALA A 1 264 ? 27.251 4.864 -13.890 1.00 93.00 264 ALA A C 1
ATOM 1978 O O . ALA A 1 264 ? 26.129 4.369 -13.999 1.00 93.00 264 ALA A O 1
ATOM 1979 N N . GLU A 1 265 ? 28.026 5.119 -14.941 1.00 97.25 265 GLU A N 1
ATOM 1980 C CA . GLU A 1 265 ? 27.678 4.669 -16.290 1.00 97.25 265 GLU A CA 1
ATOM 1981 C C . GLU A 1 265 ? 27.511 3.144 -16.321 1.00 97.25 265 GLU A C 1
ATOM 1983 O O . GLU A 1 265 ? 28.222 2.404 -15.640 1.00 97.25 265 GLU A O 1
ATOM 1988 N N . GLY A 1 266 ? 26.533 2.662 -17.084 1.00 96.50 266 GLY A N 1
ATOM 1989 C CA . GLY A 1 266 ? 26.189 1.244 -17.164 1.00 96.50 266 GLY A CA 1
ATOM 1990 C C . GLY A 1 266 ? 25.262 0.733 -16.061 1.00 96.50 266 GLY A C 1
ATOM 1991 O O . GLY A 1 266 ? 24.596 -0.277 -16.289 1.00 96.50 266 GLY A O 1
ATOM 1992 N N . ARG A 1 267 ? 25.147 1.431 -14.921 1.00 95.50 267 ARG A N 1
ATOM 1993 C CA . ARG A 1 267 ? 24.079 1.160 -13.945 1.00 95.50 267 ARG A CA 1
ATOM 1994 C C . ARG A 1 267 ? 22.715 1.506 -14.518 1.00 95.50 267 ARG A C 1
ATOM 1996 O O . ARG A 1 267 ? 22.593 2.141 -15.568 1.00 95.50 267 ARG A O 1
ATOM 2003 N N . ARG A 1 268 ? 21.677 1.096 -13.804 1.00 97.19 268 ARG A N 1
ATOM 2004 C CA . ARG A 1 268 ? 20.295 1.300 -14.217 1.00 97.19 268 ARG A CA 1
ATOM 2005 C C . ARG A 1 268 ? 19.555 2.158 -13.202 1.00 97.19 268 ARG A C 1
ATOM 2007 O O . ARG A 1 268 ? 19.871 2.123 -12.012 1.00 97.19 268 ARG A O 1
ATOM 2014 N N . LEU A 1 269 ? 18.595 2.942 -13.678 1.00 97.00 269 LEU A N 1
ATOM 2015 C CA . LEU A 1 269 ? 17.668 3.681 -12.826 1.00 97.00 269 LEU A CA 1
ATOM 2016 C C . LEU A 1 269 ? 16.244 3.234 -13.111 1.00 97.00 269 LEU A C 1
ATOM 2018 O O . LEU A 1 269 ? 15.843 3.199 -14.272 1.00 97.00 269 LEU A O 1
ATOM 2022 N N . THR A 1 270 ? 15.478 3.011 -12.048 1.00 97.69 270 THR A N 1
ATOM 2023 C CA . THR A 1 270 ? 14.015 2.989 -12.111 1.00 97.69 270 THR A CA 1
ATOM 2024 C C . THR A 1 270 ? 13.491 4.319 -11.593 1.00 97.69 270 THR A C 1
ATOM 2026 O O . THR A 1 270 ? 13.747 4.663 -10.442 1.00 97.69 270 THR A O 1
ATOM 2029 N N . VAL A 1 271 ? 12.785 5.079 -12.430 1.00 98.25 271 VAL A N 1
ATOM 2030 C CA . VAL A 1 271 ? 12.134 6.346 -12.064 1.00 98.25 271 VAL A CA 1
ATOM 2031 C C . VAL A 1 271 ? 10.662 6.066 -11.784 1.00 98.25 271 VAL A C 1
ATOM 2033 O O . VAL A 1 271 ? 9.940 5.622 -12.675 1.00 98.25 271 VAL A O 1
ATOM 2036 N N . VAL A 1 272 ? 10.211 6.319 -10.558 1.00 97.75 272 VAL A N 1
ATOM 2037 C CA . VAL A 1 272 ? 8.860 5.968 -10.098 1.00 97.75 272 VAL A CA 1
ATOM 2038 C C . VAL A 1 272 ? 7.911 7.165 -10.112 1.00 97.75 272 VAL A C 1
ATOM 2040 O O . VAL A 1 272 ? 8.332 8.303 -9.920 1.00 97.75 272 VAL A O 1
ATOM 2043 N N . ALA A 1 273 ? 6.621 6.897 -10.303 1.00 96.75 273 ALA A N 1
ATOM 2044 C CA . ALA A 1 273 ? 5.507 7.825 -10.126 1.00 96.75 273 ALA A CA 1
ATOM 2045 C C . ALA A 1 273 ? 4.687 7.394 -8.893 1.00 96.75 273 ALA A C 1
ATOM 2047 O O . ALA A 1 273 ? 3.732 6.621 -9.004 1.00 96.75 273 ALA A O 1
ATOM 2048 N N . ARG A 1 274 ? 5.082 7.855 -7.698 1.00 94.62 274 ARG A N 1
ATOM 2049 C CA . ARG A 1 274 ? 4.495 7.428 -6.414 1.00 94.62 274 ARG A CA 1
ATOM 2050 C C . ARG A 1 274 ? 3.223 8.217 -6.093 1.00 94.62 274 ARG A C 1
ATOM 2052 O O . ARG A 1 274 ? 3.251 9.441 -6.149 1.00 94.62 274 ARG A O 1
ATOM 2059 N N . ASN A 1 275 ? 2.151 7.513 -5.710 1.00 90.62 275 ASN A N 1
ATOM 2060 C CA . ASN A 1 275 ? 0.828 8.081 -5.371 1.00 90.62 275 ASN A CA 1
ATOM 2061 C C . ASN A 1 275 ? 0.190 7.487 -4.099 1.00 90.62 275 ASN A C 1
ATOM 2063 O O . ASN A 1 275 ? -0.963 7.767 -3.786 1.00 90.62 275 ASN A O 1
ATOM 2067 N N . ASN A 1 276 ? 0.910 6.629 -3.364 1.00 85.94 276 ASN A N 1
ATOM 2068 C CA . ASN A 1 276 ? 0.449 5.988 -2.119 1.00 85.94 276 ASN A CA 1
ATOM 2069 C C . ASN A 1 276 ? -0.885 5.202 -2.223 1.00 85.94 276 ASN A C 1
ATOM 2071 O O . ASN A 1 276 ? -1.451 4.826 -1.195 1.00 85.94 276 ASN A O 1
ATOM 2075 N N . GLY A 1 277 ? -1.374 4.915 -3.434 1.00 88.12 277 GLY A N 1
ATOM 2076 C CA . GLY A 1 277 ? -2.554 4.087 -3.675 1.00 88.12 277 GLY A CA 1
ATOM 2077 C C . GLY A 1 277 ? -2.200 2.608 -3.584 1.00 88.12 277 GLY A C 1
ATOM 2078 O O . GLY A 1 277 ? -1.419 2.117 -4.396 1.00 88.12 277 GLY A O 1
ATOM 2079 N N . ALA A 1 278 ? -2.749 1.904 -2.590 1.00 95.56 278 ALA A N 1
ATOM 2080 C CA . ALA A 1 278 ? -2.514 0.470 -2.469 1.00 95.56 278 ALA A CA 1
ATOM 2081 C C . ALA A 1 278 ? -3.299 -0.331 -3.518 1.00 95.56 278 ALA A C 1
ATOM 2083 O O . ALA A 1 278 ? -4.340 0.129 -3.986 1.00 95.56 278 ALA A O 1
ATOM 2084 N N . VAL A 1 279 ? -2.848 -1.529 -3.890 1.00 96.81 279 VAL A N 1
ATOM 2085 C CA . VAL A 1 279 ? -3.626 -2.366 -4.825 1.00 96.81 279 VAL A CA 1
ATOM 2086 C C . VAL A 1 279 ? -4.803 -3.007 -4.109 1.00 96.81 279 VAL A C 1
ATOM 2088 O O . VAL A 1 279 ? -5.929 -2.907 -4.587 1.00 96.81 279 VAL A O 1
ATOM 2091 N N . LEU A 1 280 ? -4.555 -3.601 -2.942 1.00 98.50 280 LEU A N 1
ATOM 2092 C CA . LEU A 1 280 ? -5.587 -4.150 -2.069 1.00 98.50 280 LEU A CA 1
ATOM 2093 C C . LEU A 1 280 ? -5.557 -3.411 -0.732 1.00 98.50 280 LEU A C 1
ATOM 2095 O O . LEU A 1 280 ? -4.575 -3.468 0.010 1.00 98.50 280 LEU A O 1
ATOM 2099 N N . SER A 1 281 ? -6.634 -2.689 -0.424 1.00 97.94 281 SER A N 1
ATOM 2100 C CA . SER A 1 281 ? -6.769 -1.933 0.820 1.00 97.94 281 SER A CA 1
ATOM 2101 C C . SER A 1 281 ? -7.990 -2.382 1.613 1.00 97.94 281 SER A C 1
ATOM 2103 O O . SER A 1 281 ? -9.105 -2.313 1.112 1.00 97.94 281 SER A O 1
ATOM 2105 N N . MET A 1 282 ? -7.784 -2.767 2.870 1.00 98.25 282 MET A N 1
ATOM 2106 C CA . MET A 1 282 ? -8.845 -3.055 3.836 1.00 98.25 282 MET A CA 1
ATOM 2107 C C . MET A 1 282 ? -8.799 -2.000 4.938 1.00 98.25 282 MET A C 1
ATOM 2109 O O . MET A 1 282 ? -7.734 -1.713 5.497 1.00 98.25 282 MET A O 1
ATOM 2113 N N . TYR A 1 283 ? -9.941 -1.402 5.254 1.00 97.25 283 TYR A N 1
ATOM 2114 C CA . TYR A 1 283 ? -10.063 -0.442 6.343 1.00 97.25 283 TYR A CA 1
ATOM 2115 C C . TYR A 1 283 ? -11.264 -0.784 7.215 1.00 97.25 283 TYR A C 1
ATOM 2117 O O . TYR A 1 283 ? -12.394 -0.742 6.734 1.00 97.25 283 TYR A O 1
ATOM 2125 N N . LYS A 1 284 ? -11.028 -1.032 8.508 1.00 96.88 284 LYS A N 1
ATOM 2126 C CA . LYS A 1 284 ? -12.081 -1.432 9.459 1.00 96.88 284 LYS A CA 1
ATOM 2127 C C . LYS A 1 284 ? -12.838 -2.685 9.030 1.00 96.88 284 LYS A C 1
ATOM 2129 O O . LYS A 1 284 ? -14.061 -2.695 9.046 1.00 96.88 284 LYS A O 1
ATOM 2134 N N . THR A 1 285 ? -12.099 -3.706 8.621 1.00 97.31 285 THR A N 1
ATOM 2135 C CA . THR A 1 285 ? -12.663 -4.989 8.204 1.00 97.31 285 THR A CA 1
ATOM 2136 C C . THR A 1 285 ? -12.279 -6.061 9.216 1.00 97.31 285 THR A C 1
ATOM 2138 O O . THR A 1 285 ? -11.115 -6.151 9.624 1.00 97.31 285 THR A O 1
ATOM 2141 N N . GLU A 1 286 ? -13.251 -6.861 9.628 1.00 97.62 286 GLU A N 1
ATOM 2142 C CA . GLU A 1 286 ? -13.044 -8.014 10.503 1.00 97.62 286 GLU A CA 1
ATOM 2143 C C . GLU A 1 286 ? -12.548 -9.194 9.652 1.00 97.62 286 GLU A C 1
ATOM 2145 O O . GLU A 1 286 ? -13.076 -9.470 8.578 1.00 97.62 286 GLU A O 1
ATOM 2150 N N . ASN A 1 287 ? -11.472 -9.851 10.086 1.00 97.56 287 ASN A N 1
ATOM 2151 C CA . ASN A 1 287 ? -10.910 -11.059 9.456 1.00 97.56 287 ASN A CA 1
ATOM 2152 C C . ASN A 1 287 ? -10.723 -11.035 7.914 1.00 97.56 287 ASN A C 1
ATOM 2154 O O . ASN A 1 287 ? -11.170 -11.967 7.243 1.00 97.56 287 ASN A O 1
ATOM 2158 N N . PRO A 1 288 ? -10.065 -10.026 7.301 1.00 98.56 288 PRO A N 1
ATOM 2159 C CA . PRO A 1 288 ? -9.738 -10.103 5.878 1.00 98.56 288 PRO A CA 1
ATOM 2160 C C . PRO A 1 288 ? -8.631 -11.141 5.625 1.00 98.56 288 PRO A C 1
ATOM 2162 O O . PRO A 1 288 ? -7.583 -11.113 6.278 1.00 98.56 288 PRO A O 1
ATOM 2165 N N . ASN A 1 289 ? -8.837 -12.024 4.648 1.00 98.81 289 ASN A N 1
ATOM 2166 C CA . ASN A 1 289 ? -7.922 -13.114 4.305 1.00 98.81 289 ASN A CA 1
ATOM 2167 C C . ASN A 1 289 ? -7.445 -13.002 2.852 1.00 98.81 289 ASN A C 1
ATOM 2169 O O . ASN A 1 289 ? -8.249 -12.851 1.931 1.00 98.81 289 ASN A O 1
ATOM 2173 N N . PHE A 1 290 ? -6.135 -13.114 2.649 1.00 98.94 290 PHE A N 1
ATOM 2174 C CA . PHE A 1 290 ? -5.502 -13.161 1.333 1.00 98.94 290 PHE A CA 1
ATOM 2175 C C . PHE A 1 290 ? -4.735 -14.476 1.189 1.00 98.94 290 PHE A C 1
ATOM 2177 O O . PHE A 1 290 ? -3.815 -14.734 1.969 1.00 98.94 290 PHE A O 1
ATOM 2184 N N . GLU A 1 291 ? -5.093 -15.301 0.203 1.00 98.88 291 GLU A N 1
ATOM 2185 C CA . GLU A 1 291 ? -4.489 -16.627 0.000 1.00 98.88 291 GLU A CA 1
ATOM 2186 C C . GLU A 1 291 ? -4.013 -16.789 -1.447 1.00 98.88 291 GLU A C 1
ATOM 2188 O O . GLU A 1 291 ? -4.794 -16.641 -2.378 1.00 98.88 291 GLU A O 1
ATOM 2193 N N . ASN A 1 292 ? -2.729 -17.067 -1.674 1.00 98.88 292 ASN A N 1
ATOM 2194 C CA . ASN A 1 292 ? -2.173 -17.201 -3.029 1.00 98.88 292 ASN A CA 1
ATOM 2195 C C . ASN A 1 292 ? -2.495 -16.003 -3.958 1.00 98.88 292 ASN A C 1
ATOM 2197 O O . ASN A 1 292 ? -2.812 -16.148 -5.141 1.00 98.88 292 ASN A O 1
ATOM 2201 N N . VAL A 1 293 ? -2.435 -14.785 -3.411 1.00 98.94 293 VAL A N 1
ATOM 2202 C CA . VAL A 1 293 ? -2.605 -13.548 -4.184 1.00 98.94 293 VAL A CA 1
ATOM 2203 C C . VAL A 1 293 ? -1.245 -13.067 -4.676 1.00 98.94 293 VAL A C 1
ATOM 2205 O O . VAL A 1 293 ? -0.307 -12.916 -3.892 1.00 98.94 293 VAL A O 1
ATOM 2208 N N . THR A 1 294 ? -1.136 -12.788 -5.972 1.00 98.94 294 THR A N 1
ATOM 2209 C CA . THR A 1 294 ? 0.072 -12.225 -6.580 1.00 98.94 294 THR A CA 1
ATOM 2210 C C . THR A 1 294 ? -0.146 -10.771 -6.977 1.00 98.94 294 THR A C 1
ATOM 2212 O O . THR A 1 294 ? -1.035 -10.484 -7.769 1.00 98.94 294 THR A O 1
ATOM 2215 N N . ILE A 1 295 ? 0.705 -9.856 -6.521 1.00 98.81 295 ILE A N 1
ATOM 2216 C CA . ILE A 1 295 ? 0.723 -8.461 -6.976 1.00 98.81 295 ILE A CA 1
ATOM 2217 C C . ILE A 1 295 ? 2.036 -8.201 -7.717 1.00 98.81 295 ILE A C 1
ATOM 2219 O O . ILE A 1 295 ? 3.128 -8.454 -7.209 1.00 98.81 295 ILE A O 1
ATOM 2223 N N . ARG A 1 296 ? 1.921 -7.738 -8.963 1.00 98.50 296 ARG A N 1
ATOM 2224 C CA . ARG A 1 296 ? 3.054 -7.482 -9.864 1.00 98.50 296 ARG A CA 1
ATOM 2225 C C . ARG A 1 296 ? 3.574 -6.058 -9.779 1.00 98.50 296 ARG A C 1
ATOM 2227 O O . ARG A 1 296 ? 4.749 -5.834 -10.061 1.00 98.50 296 ARG A O 1
ATOM 2234 N N . THR A 1 297 ? 2.701 -5.103 -9.463 1.00 96.38 297 THR A N 1
ATOM 2235 C CA . THR A 1 297 ? 3.082 -3.712 -9.229 1.00 96.38 297 THR A CA 1
ATOM 2236 C C . THR A 1 297 ? 1.989 -2.903 -8.538 1.00 96.38 297 THR A C 1
ATOM 2238 O O . THR A 1 297 ? 0.811 -3.253 -8.591 1.00 96.38 297 THR A O 1
ATOM 2241 N N . ALA A 1 298 ? 2.400 -1.781 -7.948 1.00 95.00 298 ALA A N 1
ATOM 2242 C CA . ALA A 1 298 ? 1.570 -0.789 -7.282 1.00 95.00 298 ALA A CA 1
ATOM 2243 C C . ALA A 1 298 ? 2.252 0.588 -7.346 1.00 95.00 298 ALA A C 1
ATOM 2245 O O . ALA A 1 298 ? 3.482 0.664 -7.372 1.00 95.00 298 ALA A O 1
ATOM 2246 N N . SER A 1 299 ? 1.476 1.682 -7.329 1.00 92.62 299 SER A N 1
ATOM 2247 C CA . SER A 1 299 ? 1.998 3.057 -7.153 1.00 92.62 299 SER A CA 1
ATOM 2248 C C . SER A 1 299 ? 2.077 3.504 -5.684 1.00 92.62 299 SER A C 1
ATOM 2250 O O . SER A 1 299 ? 2.504 4.624 -5.369 1.00 92.62 299 SER A O 1
ATOM 2252 N N . GLY A 1 300 ? 1.671 2.615 -4.782 1.00 94.19 300 GLY A N 1
ATOM 2253 C CA . GLY A 1 300 ? 1.784 2.695 -3.335 1.00 94.19 300 GLY A CA 1
ATOM 2254 C C . GLY A 1 300 ? 2.178 1.330 -2.781 1.00 94.19 300 GLY A C 1
ATOM 2255 O O . GLY A 1 300 ? 2.982 0.642 -3.397 1.00 94.19 300 GLY A O 1
ATOM 2256 N N . ALA A 1 301 ? 1.642 0.963 -1.615 1.00 96.31 301 ALA A N 1
ATOM 2257 C CA . ALA A 1 301 ? 1.880 -0.365 -1.053 1.00 96.31 301 ALA A CA 1
ATOM 2258 C C . ALA A 1 301 ? 1.108 -1.454 -1.819 1.00 96.31 301 ALA A C 1
ATOM 2260 O O . ALA A 1 301 ? 0.070 -1.160 -2.404 1.00 96.31 301 ALA A O 1
ATOM 2261 N N . ASP A 1 302 ? 1.530 -2.713 -1.792 1.00 98.38 302 ASP A N 1
ATOM 2262 C CA . ASP A 1 302 ? 0.763 -3.774 -2.465 1.00 98.38 302 ASP A CA 1
ATOM 2263 C C . ASP A 1 302 ? -0.512 -4.103 -1.677 1.00 98.38 302 ASP A C 1
ATOM 2265 O O . ASP A 1 302 ? -1.632 -3.957 -2.181 1.00 98.38 302 ASP A O 1
ATOM 2269 N N . PHE A 1 303 ? -0.338 -4.418 -0.393 1.00 98.69 303 PHE A N 1
ATOM 2270 C CA . PHE A 1 303 ? -1.411 -4.641 0.569 1.00 98.69 303 PHE A CA 1
ATOM 2271 C C . PHE A 1 303 ? -1.398 -3.567 1.661 1.00 98.69 303 PHE A C 1
ATOM 2273 O O . PHE A 1 303 ? -0.361 -3.274 2.261 1.00 98.69 303 PHE A O 1
ATOM 2280 N N . SER A 1 304 ? -2.564 -3.013 1.991 1.00 97.88 304 SER A N 1
ATOM 2281 C CA . SER A 1 304 ? -2.726 -2.117 3.140 1.00 97.88 304 SER A CA 1
ATOM 2282 C C . SER A 1 304 ? -3.933 -2.507 3.982 1.00 97.88 304 SER A C 1
ATOM 2284 O O . SER A 1 304 ? -5.072 -2.307 3.566 1.00 97.88 304 SER A O 1
ATOM 2286 N N . VAL A 1 305 ? -3.684 -3.002 5.192 1.00 98.44 305 VAL A N 1
ATOM 2287 C CA . VAL A 1 305 ? -4.716 -3.317 6.187 1.00 98.44 305 VAL A CA 1
ATOM 2288 C C . VAL A 1 305 ? -4.629 -2.315 7.332 1.00 98.44 305 VAL A C 1
ATOM 2290 O O . VAL A 1 305 ? -3.577 -2.117 7.946 1.00 98.44 305 VAL A O 1
ATOM 2293 N N . GLN A 1 306 ? -5.730 -1.612 7.574 1.00 97.38 306 GLN A N 1
ATOM 2294 C CA . GLN A 1 306 ? -5.790 -0.523 8.541 1.00 97.38 306 GLN A CA 1
ATOM 2295 C C . GLN A 1 306 ? -6.978 -0.718 9.476 1.00 97.38 306 GLN A C 1
ATOM 2297 O O . GLN A 1 306 ? -8.113 -0.804 9.009 1.00 97.38 306 GLN A O 1
ATOM 2302 N N . VAL A 1 307 ? -6.746 -0.754 10.791 1.00 97.06 307 VAL A N 1
ATOM 2303 C CA . VAL A 1 307 ? -7.827 -0.953 11.783 1.00 97.06 307 VAL A CA 1
ATOM 2304 C C . VAL A 1 307 ? -8.630 -2.230 11.506 1.00 97.06 307 VAL A C 1
ATOM 2306 O O . VAL A 1 307 ? -9.838 -2.266 11.690 1.00 97.06 307 VAL A O 1
ATOM 2309 N N . CYS A 1 308 ? -7.972 -3.262 10.985 1.00 97.69 308 CYS A N 1
ATOM 2310 C CA . CYS A 1 308 ? -8.586 -4.569 10.771 1.00 97.69 308 CYS A CA 1
ATOM 2311 C C . CYS A 1 308 ? -8.377 -5.438 12.013 1.00 97.69 308 CYS A C 1
ATOM 2313 O O . CYS A 1 308 ? -7.420 -5.220 12.760 1.00 97.69 308 CYS A O 1
ATOM 2315 N N . GLU A 1 309 ? -9.261 -6.402 12.244 1.00 96.19 309 GLU A N 1
ATOM 2316 C CA . GLU A 1 309 ? -9.199 -7.231 13.451 1.00 96.19 309 GLU A CA 1
ATOM 2317 C C . GLU A 1 309 ? -8.048 -8.239 13.391 1.00 96.19 309 GLU A C 1
ATOM 2319 O O . GLU A 1 309 ? -7.026 -8.045 14.056 1.00 96.19 309 GLU A O 1
ATOM 2324 N N . SER A 1 310 ? -8.179 -9.243 12.520 1.00 97.19 310 SER A N 1
ATOM 2325 C CA . SER A 1 310 ? -7.195 -10.312 12.349 1.00 97.19 310 SER A CA 1
ATOM 2326 C C . SER A 1 310 ? -6.850 -10.562 10.871 1.00 97.19 310 SER A C 1
ATOM 2328 O O . SER A 1 310 ? -7.254 -11.578 10.307 1.00 97.19 310 SER A O 1
ATOM 2330 N N . PRO A 1 311 ? -6.137 -9.637 10.193 1.00 98.56 311 PRO A N 1
ATOM 2331 C CA . PRO A 1 311 ? -5.788 -9.807 8.784 1.00 98.56 311 PRO A CA 1
ATOM 2332 C C . PRO A 1 311 ? -4.792 -10.958 8.575 1.00 98.56 311 PRO A C 1
ATOM 2334 O O . PRO A 1 311 ? -3.787 -11.057 9.294 1.00 98.56 311 PRO A O 1
ATOM 2337 N N . THR A 1 312 ? -5.018 -11.787 7.554 1.00 98.75 312 THR A N 1
ATOM 2338 C CA . THR A 1 312 ? -4.112 -12.890 7.195 1.00 98.75 312 THR A CA 1
ATOM 2339 C C . THR A 1 312 ? -3.624 -12.808 5.752 1.00 98.75 312 THR A C 1
ATOM 2341 O O . THR A 1 312 ? -4.372 -12.478 4.836 1.00 98.75 312 THR A O 1
ATOM 2344 N N . PHE A 1 313 ? -2.344 -13.119 5.563 1.00 98.81 313 PHE A N 1
ATOM 2345 C CA . PHE A 1 313 ? -1.674 -13.213 4.273 1.00 98.81 313 PHE A CA 1
ATOM 2346 C C . PHE A 1 313 ? -0.964 -14.559 4.221 1.00 98.81 313 PHE A C 1
ATOM 2348 O O . PHE A 1 313 ? -0.050 -14.805 5.015 1.00 98.81 313 PHE A O 1
ATOM 2355 N N . ARG A 1 314 ? -1.395 -15.425 3.310 1.00 98.75 314 ARG A N 1
ATOM 2356 C CA . ARG A 1 314 ? -0.864 -16.774 3.140 1.00 98.75 314 ARG A CA 1
ATOM 2357 C C . ARG A 1 314 ? -0.479 -16.999 1.688 1.00 98.75 314 ARG A C 1
ATOM 2359 O O . ARG A 1 314 ? -1.258 -16.690 0.790 1.00 98.75 314 ARG A O 1
ATOM 2366 N N . ASP A 1 315 ? 0.722 -17.521 1.463 1.00 98.69 315 ASP A N 1
ATOM 2367 C CA . ASP A 1 315 ? 1.222 -17.883 0.129 1.00 98.69 315 ASP A CA 1
ATOM 2368 C C . ASP A 1 315 ? 1.183 -16.706 -0.879 1.00 98.69 315 ASP A C 1
ATOM 2370 O O . ASP A 1 315 ? 1.118 -16.894 -2.092 1.00 98.69 315 ASP A O 1
ATOM 2374 N N . CYS A 1 316 ? 1.198 -15.457 -0.396 1.00 98.88 316 CYS A N 1
ATOM 2375 C CA . CYS A 1 316 ? 1.092 -14.275 -1.251 1.00 98.88 316 CYS A CA 1
ATOM 2376 C C . CYS A 1 316 ? 2.439 -13.923 -1.892 1.00 98.88 316 CYS A C 1
ATOM 2378 O O . CYS A 1 316 ? 3.500 -14.041 -1.274 1.00 98.88 316 CYS A O 1
ATOM 2380 N N . THR A 1 317 ? 2.400 -13.428 -3.127 1.00 98.81 317 THR A N 1
ATOM 2381 C CA . THR A 1 317 ? 3.592 -13.040 -3.887 1.00 98.81 317 THR A CA 1
ATOM 2382 C C . THR A 1 317 ? 3.559 -11.561 -4.253 1.00 98.81 317 THR A C 1
ATOM 2384 O O . THR A 1 317 ? 2.606 -11.092 -4.865 1.00 98.81 317 THR A O 1
ATOM 2387 N N . VAL A 1 318 ? 4.637 -10.838 -3.958 1.00 98.62 318 VAL A N 1
ATOM 2388 C CA . VAL A 1 318 ? 4.891 -9.490 -4.485 1.00 98.62 318 VAL A CA 1
ATOM 2389 C C . VAL A 1 318 ? 6.191 -9.538 -5.267 1.00 98.62 318 VAL A C 1
ATOM 2391 O O . VAL A 1 318 ? 7.274 -9.515 -4.687 1.00 98.62 318 VAL A O 1
ATOM 2394 N N . ALA A 1 319 ? 6.098 -9.673 -6.583 1.00 98.00 319 ALA A N 1
ATOM 2395 C CA . ALA A 1 319 ? 7.278 -9.792 -7.427 1.00 98.00 319 ALA A CA 1
ATOM 2396 C C . ALA A 1 319 ? 6.966 -9.417 -8.876 1.00 98.00 319 ALA A C 1
ATOM 2398 O O . ALA A 1 319 ? 5.845 -9.674 -9.349 1.00 98.00 319 ALA A O 1
ATOM 2399 N N . PRO A 1 320 ? 7.968 -8.933 -9.636 1.00 97.31 320 PRO A N 1
ATOM 2400 C CA . PRO A 1 320 ? 7.790 -8.715 -11.059 1.00 97.31 320 PRO A CA 1
ATOM 2401 C C . PRO A 1 320 ? 7.372 -10.014 -11.772 1.00 97.31 320 PRO A C 1
ATOM 2403 O O . PRO A 1 320 ? 7.619 -11.115 -11.263 1.00 97.31 320 PRO A O 1
ATOM 2406 N N . PRO A 1 321 ? 6.728 -9.935 -12.951 1.00 96.19 321 PRO A N 1
ATOM 2407 C CA . PRO A 1 321 ? 6.385 -11.126 -13.716 1.00 96.19 321 PRO A CA 1
ATOM 2408 C C . PRO A 1 321 ? 7.629 -11.993 -13.987 1.00 96.19 321 PRO A C 1
ATOM 2410 O O . PRO A 1 321 ? 8.690 -11.447 -14.317 1.00 96.19 321 PRO A O 1
ATOM 2413 N N . PRO A 1 322 ? 7.527 -13.332 -13.887 1.00 91.88 322 PRO A N 1
ATOM 2414 C CA . PRO A 1 322 ? 8.627 -14.220 -14.242 1.00 91.88 322 PRO A CA 1
ATOM 2415 C C . PRO A 1 322 ? 9.098 -13.956 -15.673 1.00 91.88 322 PRO A C 1
ATOM 2417 O O . PRO A 1 322 ? 8.278 -13.766 -16.570 1.00 91.88 322 PRO A O 1
ATOM 2420 N N . ASN A 1 323 ? 10.413 -13.986 -15.896 1.00 89.69 323 ASN A N 1
ATOM 2421 C CA . ASN A 1 323 ? 11.036 -13.731 -17.202 1.00 89.69 323 ASN A CA 1
ATOM 2422 C C . ASN A 1 323 ? 10.748 -12.336 -17.795 1.00 89.69 323 ASN A C 1
ATOM 2424 O O . ASN A 1 323 ? 10.863 -12.158 -19.007 1.00 89.69 323 ASN A O 1
ATOM 2428 N N . SER A 1 324 ? 10.378 -11.355 -16.967 1.00 94.31 324 SER A N 1
ATOM 2429 C CA . SER A 1 324 ? 10.343 -9.947 -17.373 1.00 94.31 324 SER A CA 1
ATOM 2430 C C . SER A 1 324 ? 11.671 -9.245 -17.081 1.00 94.31 324 SER A C 1
ATOM 2432 O O . SER A 1 324 ? 12.480 -9.724 -16.287 1.00 94.31 324 SER A O 1
ATOM 2434 N N . ASP A 1 325 ? 11.883 -8.095 -17.716 1.00 95.19 325 ASP A N 1
ATOM 2435 C CA . ASP A 1 325 ? 13.001 -7.187 -17.450 1.00 95.19 325 ASP A CA 1
ATOM 2436 C C . ASP A 1 325 ? 12.657 -6.106 -16.408 1.00 95.19 325 ASP A C 1
ATOM 2438 O O . ASP A 1 325 ? 13.449 -5.186 -16.191 1.00 95.19 325 ASP A O 1
ATOM 2442 N N . ARG A 1 326 ? 11.489 -6.209 -15.753 1.00 96.69 326 ARG A N 1
ATOM 2443 C CA . ARG A 1 326 ? 11.044 -5.261 -14.727 1.00 96.69 326 ARG A CA 1
ATOM 2444 C C . ARG A 1 326 ? 12.013 -5.277 -13.549 1.00 96.69 326 ARG A C 1
ATOM 2446 O O . ARG A 1 326 ? 12.187 -6.296 -12.886 1.00 96.69 326 ARG A O 1
ATOM 2453 N N . GLN A 1 327 ? 12.591 -4.119 -13.249 1.00 96.25 327 GLN A N 1
ATOM 2454 C CA . GLN A 1 327 ? 13.503 -3.942 -12.111 1.00 96.25 327 GLN A CA 1
ATOM 2455 C C . GLN A 1 327 ? 12.787 -3.829 -10.765 1.00 96.25 327 GLN A C 1
ATOM 2457 O O . GLN A 1 327 ? 13.422 -3.882 -9.712 1.00 96.25 327 GLN A O 1
ATOM 2462 N N . LEU A 1 328 ? 11.477 -3.601 -10.813 1.00 95.38 328 LEU A N 1
ATOM 2463 C CA . LEU A 1 328 ? 10.661 -3.250 -9.672 1.00 95.38 328 LEU A CA 1
ATOM 2464 C C . LEU A 1 328 ? 9.321 -3.982 -9.755 1.00 95.38 328 LEU A C 1
ATOM 2466 O O . LEU A 1 328 ? 8.711 -4.061 -10.823 1.00 95.38 328 LEU A O 1
ATOM 2470 N N . SER A 1 329 ? 8.874 -4.502 -8.617 1.00 95.12 329 SER A N 1
ATOM 2471 C CA . SER A 1 329 ? 7.493 -4.913 -8.396 1.00 95.12 329 SER A CA 1
ATOM 2472 C C . SER A 1 329 ? 6.710 -3.679 -7.960 1.00 95.12 329 SER A C 1
ATOM 2474 O O . SER A 1 329 ? 6.119 -2.981 -8.779 1.00 95.12 329 SER A O 1
ATOM 2476 N N . SER A 1 330 ? 6.790 -3.336 -6.677 1.00 90.44 330 SER A N 1
ATOM 2477 C CA . SER A 1 330 ? 6.069 -2.221 -6.066 1.00 90.44 330 SER A CA 1
ATOM 2478 C C . SER A 1 330 ? 6.954 -1.001 -5.878 1.00 90.44 330 SER A C 1
ATOM 2480 O 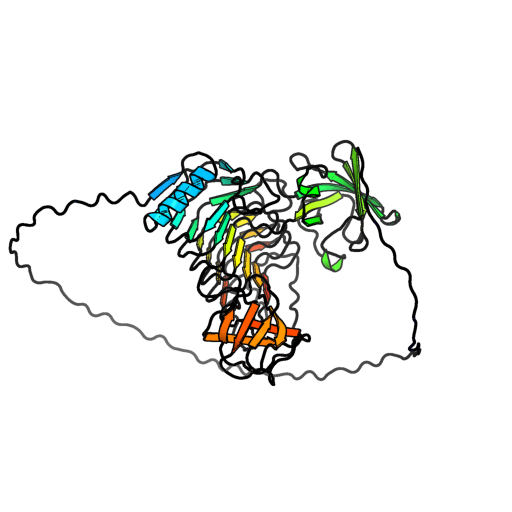O . SER A 1 330 ? 8.130 -1.133 -5.538 1.00 90.44 330 SER A O 1
ATOM 2482 N N . VAL A 1 331 ? 6.399 0.201 -6.051 1.00 94.75 331 VAL A N 1
ATOM 2483 C CA . VAL A 1 331 ? 7.136 1.446 -5.765 1.00 94.75 331 VAL A CA 1
ATOM 2484 C C . VAL A 1 331 ? 7.260 1.745 -4.271 1.00 94.75 331 VAL A C 1
ATOM 2486 O O . VAL A 1 331 ? 8.072 2.601 -3.905 1.00 94.75 331 VAL A O 1
ATOM 2489 N N . ALA A 1 332 ? 6.481 1.068 -3.420 1.00 94.56 332 ALA A N 1
ATOM 2490 C CA . ALA A 1 332 ? 6.516 1.235 -1.971 1.00 94.56 332 ALA A CA 1
ATOM 2491 C C . ALA A 1 332 ? 6.548 -0.122 -1.230 1.00 94.56 332 ALA A C 1
ATOM 2493 O O . ALA A 1 332 ? 7.192 -1.067 -1.687 1.00 94.56 332 ALA A O 1
ATOM 2494 N N . ASP A 1 333 ? 5.937 -0.171 -0.044 1.00 96.19 333 ASP A N 1
ATOM 2495 C CA . ASP A 1 333 ? 5.937 -1.308 0.874 1.00 96.19 333 ASP A CA 1
ATOM 2496 C C . ASP A 1 333 ? 5.131 -2.499 0.315 1.00 96.19 333 ASP A C 1
ATOM 2498 O O . ASP A 1 333 ? 4.121 -2.309 -0.355 1.00 96.19 333 ASP A O 1
ATOM 2502 N N . GLY A 1 334 ? 5.499 -3.728 0.676 1.00 97.88 334 GLY A N 1
ATOM 2503 C CA . GLY A 1 334 ? 4.736 -4.926 0.309 1.00 97.88 334 GLY A CA 1
ATOM 2504 C C . GLY A 1 334 ? 3.426 -5.016 1.088 1.00 97.88 334 GLY A C 1
ATOM 2505 O O . GLY A 1 334 ? 2.343 -4.736 0.580 1.00 97.88 334 GLY A O 1
ATOM 2506 N N . ILE A 1 335 ? 3.524 -5.383 2.364 1.00 98.25 335 ILE A N 1
ATOM 2507 C CA . ILE A 1 335 ? 2.378 -5.465 3.277 1.00 98.25 335 ILE A CA 1
ATOM 2508 C C . ILE A 1 335 ? 2.490 -4.368 4.332 1.00 98.25 335 ILE A C 1
ATOM 2510 O O . ILE A 1 335 ? 3.435 -4.347 5.118 1.00 98.25 335 ILE A O 1
ATOM 2514 N N . ARG A 1 336 ? 1.487 -3.489 4.402 1.00 96.81 336 ARG A N 1
ATOM 2515 C CA . ARG A 1 336 ? 1.335 -2.504 5.478 1.00 96.81 336 ARG A CA 1
ATOM 2516 C C . ARG A 1 336 ? 0.214 -2.888 6.427 1.00 96.81 336 ARG A C 1
ATOM 2518 O O . ARG A 1 336 ? -0.956 -2.848 6.050 1.00 96.81 336 ARG A O 1
ATOM 2525 N N . ILE A 1 337 ? 0.579 -3.156 7.672 1.00 97.50 337 ILE A N 1
ATOM 2526 C CA . ILE A 1 337 ? -0.324 -3.389 8.797 1.00 97.50 337 ILE A CA 1
ATOM 2527 C C . ILE A 1 337 ? -0.294 -2.133 9.661 1.00 97.50 337 ILE A C 1
ATOM 2529 O O . ILE A 1 337 ? 0.769 -1.718 10.120 1.00 97.50 337 ILE A O 1
ATOM 2533 N N . THR A 1 338 ? -1.428 -1.456 9.836 1.00 95.81 338 THR A N 1
ATOM 2534 C CA . THR A 1 338 ? -1.471 -0.221 10.631 1.00 95.81 338 THR A CA 1
ATOM 2535 C C . THR A 1 338 ? -2.682 -0.171 11.545 1.00 95.81 338 THR A C 1
ATOM 2537 O O . THR A 1 338 ? -3.821 -0.279 11.100 1.00 95.81 338 THR A O 1
ATOM 2540 N N . ASN A 1 339 ? -2.438 0.044 12.832 1.00 94.94 339 ASN A N 1
ATOM 2541 C CA . ASN A 1 339 ? -3.455 0.079 13.880 1.00 94.94 339 ASN A CA 1
ATOM 2542 C C . ASN A 1 339 ? -4.430 -1.122 13.878 1.00 94.94 339 ASN A C 1
ATOM 2544 O O . ASN A 1 339 ? -5.612 -0.943 14.153 1.00 94.94 339 ASN A O 1
ATOM 2548 N N . CYS A 1 340 ? -3.986 -2.331 13.526 1.00 95.81 340 CYS A N 1
ATOM 2549 C CA . CYS A 1 340 ? -4.841 -3.525 13.602 1.00 95.81 340 CYS A CA 1
ATOM 2550 C C . CYS A 1 340 ? -5.042 -3.961 15.066 1.00 95.81 340 CYS A C 1
ATOM 2552 O O . CYS A 1 340 ? -4.253 -3.572 15.931 1.00 95.81 340 CYS A O 1
ATOM 2554 N N . LEU A 1 341 ? -6.132 -4.679 15.352 1.00 94.00 341 LEU A N 1
ATOM 2555 C CA . LEU A 1 341 ? -6.632 -4.857 16.723 1.00 94.00 341 LEU A CA 1
ATOM 2556 C C . LEU A 1 341 ? -6.055 -6.101 17.398 1.00 94.00 341 LEU A C 1
ATOM 2558 O O . LEU A 1 341 ? -5.391 -6.001 18.426 1.00 94.00 341 LEU A O 1
ATOM 2562 N N . GLU A 1 342 ? -6.333 -7.272 16.833 1.00 90.94 342 GLU A N 1
ATOM 2563 C CA . GLU A 1 342 ? -6.018 -8.543 17.467 1.00 90.94 342 GLU A CA 1
ATOM 2564 C C . GLU A 1 342 ? -4.693 -9.082 16.948 1.00 90.94 342 GLU A C 1
ATOM 2566 O O . GLU A 1 342 ? -3.646 -8.730 17.496 1.00 90.94 342 GLU A O 1
ATOM 2571 N N . ARG A 1 343 ? -4.715 -9.929 15.908 1.00 91.62 343 ARG A N 1
ATOM 2572 C CA . ARG A 1 343 ? -3.533 -10.620 15.384 1.00 91.62 343 ARG A CA 1
ATOM 2573 C C . ARG A 1 343 ? -3.417 -10.490 13.875 1.00 91.62 343 ARG A C 1
ATOM 2575 O O . ARG A 1 343 ? -4.249 -10.991 13.135 1.00 91.62 343 ARG A O 1
ATOM 2582 N N . SER A 1 344 ? -2.290 -9.970 13.402 1.00 94.88 344 SER A N 1
ATOM 2583 C CA . SER A 1 344 ? -1.939 -10.048 11.976 1.00 94.88 344 SER A CA 1
ATOM 2584 C C . SER A 1 344 ? -1.062 -11.267 11.672 1.00 94.88 344 SER A C 1
ATOM 2586 O O . SER A 1 344 ? -0.124 -11.547 12.418 1.00 94.88 344 SER A O 1
ATOM 2588 N N . THR A 1 345 ? -1.310 -11.980 10.574 1.00 96.56 345 THR A N 1
ATOM 2589 C CA . THR A 1 345 ? -0.493 -13.145 10.173 1.00 96.56 345 THR A CA 1
ATOM 2590 C C . THR A 1 345 ? 0.039 -12.984 8.755 1.00 96.56 345 THR A C 1
ATOM 2592 O O . THR A 1 345 ? -0.738 -12.745 7.841 1.00 96.56 345 THR A O 1
ATOM 2595 N N . VAL A 1 346 ? 1.351 -13.141 8.570 1.00 97.25 346 VAL A N 1
ATOM 2596 C CA . VAL A 1 346 ? 2.032 -13.164 7.267 1.00 97.25 346 VAL A CA 1
ATOM 2597 C C . VAL A 1 346 ? 2.860 -14.441 7.176 1.00 97.25 346 VAL A C 1
ATOM 2599 O O . VAL A 1 346 ? 3.870 -14.592 7.878 1.00 97.25 346 VAL A O 1
ATOM 2602 N N . GLU A 1 347 ? 2.444 -15.372 6.328 1.00 94.25 347 GLU A N 1
ATOM 2603 C CA . GLU A 1 347 ? 3.069 -16.686 6.234 1.00 94.25 347 GLU A CA 1
ATOM 2604 C C . GLU A 1 347 ? 3.240 -17.190 4.808 1.00 94.25 347 GLU A C 1
ATOM 2606 O O . GLU A 1 347 ? 2.355 -17.047 3.969 1.00 94.25 347 GLU A O 1
ATOM 2611 N N . ASN A 1 348 ? 4.381 -17.839 4.563 1.00 96.62 348 ASN A N 1
ATOM 2612 C CA . ASN A 1 348 ? 4.724 -18.447 3.276 1.00 96.62 348 ASN A CA 1
ATOM 2613 C C . ASN A 1 348 ? 4.717 -17.460 2.088 1.00 96.62 348 ASN A C 1
ATOM 2615 O O . ASN A 1 348 ? 4.572 -17.862 0.938 1.00 96.62 348 ASN A O 1
ATOM 2619 N N . CYS A 1 349 ? 4.871 -16.164 2.348 1.00 98.19 349 CYS A N 1
ATOM 2620 C CA . CYS A 1 349 ? 4.879 -15.135 1.319 1.00 98.19 349 CYS A CA 1
ATOM 2621 C C . CYS A 1 349 ? 6.265 -14.977 0.679 1.00 98.19 349 CYS A C 1
ATOM 2623 O O . CYS A 1 349 ? 7.305 -15.169 1.321 1.00 98.19 349 CYS A O 1
ATOM 2625 N N . TYR A 1 350 ? 6.273 -14.538 -0.578 1.00 97.94 350 TYR A N 1
ATOM 2626 C CA . TYR A 1 350 ? 7.479 -14.269 -1.357 1.00 97.94 350 TYR A CA 1
ATOM 2627 C C . TYR A 1 350 ? 7.484 -12.833 -1.889 1.00 97.94 350 TYR A C 1
ATOM 2629 O O . TYR A 1 350 ? 6.641 -12.476 -2.713 1.00 97.94 350 TYR A O 1
ATOM 2637 N N . HIS A 1 351 ? 8.420 -11.996 -1.428 1.00 97.88 351 HIS A N 1
ATOM 2638 C CA . HIS A 1 351 ? 8.556 -10.611 -1.896 1.00 97.88 351 HIS A CA 1
ATOM 2639 C C . HIS A 1 351 ? 9.932 -10.353 -2.531 1.00 97.88 351 HIS A C 1
ATOM 2641 O O . HIS A 1 351 ? 10.976 -10.580 -1.905 1.00 97.88 351 HIS A O 1
ATOM 2647 N N . ASP A 1 352 ? 9.934 -9.794 -3.739 1.00 95.38 352 ASP A N 1
ATOM 2648 C CA . ASP A 1 352 ? 11.127 -9.507 -4.535 1.00 95.38 352 ASP A CA 1
ATOM 2649 C C . ASP A 1 352 ? 11.009 -8.163 -5.258 1.00 95.38 352 ASP A C 1
ATOM 2651 O O . ASP A 1 352 ? 9.989 -7.868 -5.877 1.00 95.38 352 ASP A O 1
ATOM 2655 N N . SER A 1 353 ? 12.087 -7.378 -5.247 1.00 94.56 353 SER A N 1
ATOM 2656 C CA . SER A 1 353 ? 12.204 -6.145 -6.033 1.00 94.56 353 SER A CA 1
ATOM 2657 C C . SER A 1 353 ? 11.230 -5.044 -5.595 1.00 94.56 353 SER A C 1
ATOM 2659 O O . SER A 1 353 ? 10.594 -4.413 -6.435 1.00 94.56 353 SER A O 1
ATOM 2661 N N . LEU A 1 354 ? 11.088 -4.791 -4.286 1.00 93.56 354 LEU A N 1
ATOM 2662 C CA . LEU A 1 354 ? 10.223 -3.712 -3.785 1.00 93.56 354 LEU A CA 1
ATOM 2663 C C . LEU A 1 354 ? 10.997 -2.416 -3.545 1.00 93.56 354 LEU A C 1
ATOM 2665 O O . LEU A 1 354 ? 12.158 -2.388 -3.118 1.00 93.56 354 LEU A O 1
ATOM 2669 N N . GLY A 1 355 ? 10.282 -1.323 -3.770 1.00 93.25 355 GLY A N 1
ATOM 2670 C CA . GLY A 1 355 ? 10.729 0.037 -3.559 1.00 93.25 355 GLY A CA 1
ATOM 2671 C C . GLY A 1 355 ? 10.725 0.486 -2.102 1.00 93.25 355 GLY A C 1
ATOM 2672 O O . GLY A 1 355 ? 11.183 1.592 -1.843 1.00 93.25 355 GLY A O 1
ATOM 2673 N N . ASP A 1 356 ? 10.245 -0.301 -1.143 1.00 92.25 356 ASP A N 1
ATOM 2674 C CA . ASP A 1 356 ? 10.279 0.022 0.291 1.00 92.25 356 ASP A CA 1
ATOM 2675 C C . ASP A 1 356 ? 10.297 -1.268 1.136 1.00 92.25 356 ASP A C 1
ATOM 2677 O O . ASP A 1 356 ? 10.858 -2.274 0.697 1.00 92.25 356 ASP A O 1
ATOM 2681 N N . ASP A 1 357 ? 9.764 -1.226 2.358 1.00 93.00 357 ASP A N 1
ATOM 2682 C CA . ASP A 1 357 ? 9.779 -2.351 3.292 1.00 93.00 357 ASP A CA 1
ATOM 2683 C C . ASP A 1 357 ? 8.931 -3.550 2.802 1.00 93.00 357 ASP A C 1
ATOM 2685 O O . ASP A 1 357 ? 7.815 -3.366 2.319 1.00 93.00 357 ASP A O 1
ATOM 2689 N N . SER A 1 358 ? 9.388 -4.803 2.957 1.00 95.19 358 SER A N 1
ATOM 2690 C CA . SER A 1 358 ? 8.564 -5.966 2.555 1.00 95.19 358 SER A CA 1
ATOM 2691 C C . SER A 1 358 ? 7.316 -6.111 3.427 1.00 95.19 358 SER A C 1
ATOM 2693 O O . SER A 1 358 ? 6.224 -6.340 2.908 1.00 95.19 358 SER A O 1
ATOM 2695 N N . VAL A 1 359 ? 7.473 -5.963 4.743 1.00 95.88 359 VAL A N 1
ATOM 2696 C CA . VAL A 1 359 ? 6.374 -5.904 5.713 1.00 95.88 359 VAL A CA 1
ATOM 2697 C C . VAL A 1 359 ? 6.621 -4.749 6.676 1.00 95.88 359 VAL A C 1
ATOM 2699 O O . VAL A 1 359 ? 7.653 -4.708 7.347 1.00 95.88 359 VAL A O 1
ATOM 2702 N N . ALA A 1 360 ? 5.658 -3.840 6.782 1.00 93.75 360 ALA A N 1
ATOM 2703 C CA . ALA A 1 360 ? 5.655 -2.754 7.751 1.00 93.75 360 ALA A CA 1
ATOM 2704 C C . ALA A 1 360 ? 4.478 -2.913 8.722 1.00 93.75 360 ALA A C 1
ATOM 2706 O O . ALA A 1 360 ? 3.315 -2.824 8.324 1.00 93.75 360 ALA A O 1
ATOM 2707 N N . VAL A 1 361 ? 4.787 -3.122 10.001 1.00 92.50 361 VAL A N 1
ATOM 2708 C CA . VAL A 1 361 ? 3.831 -3.070 11.111 1.00 92.50 361 VAL A CA 1
ATOM 2709 C C . VAL A 1 361 ? 4.001 -1.721 11.797 1.00 92.50 361 VAL A C 1
ATOM 2711 O O . VAL A 1 361 ? 5.013 -1.476 12.454 1.00 92.50 361 VAL A O 1
ATOM 2714 N N . ASP A 1 362 ? 3.030 -0.834 11.612 1.00 88.06 362 ASP A N 1
ATOM 2715 C CA . ASP A 1 362 ? 3.093 0.559 12.047 1.00 88.06 362 ASP A CA 1
ATOM 2716 C C . ASP A 1 362 ? 1.935 0.913 12.991 1.00 88.06 362 ASP A C 1
ATOM 2718 O O . ASP A 1 362 ? 0.847 0.337 12.942 1.00 88.06 362 ASP A O 1
ATOM 2722 N N . ASN A 1 363 ? 2.148 1.960 13.788 1.00 87.38 363 ASN A N 1
ATOM 2723 C CA . ASN A 1 363 ? 1.142 2.535 14.670 1.00 87.38 363 ASN A CA 1
ATOM 2724 C C . ASN A 1 363 ? 1.058 4.043 14.486 1.00 87.38 363 ASN A C 1
ATOM 2726 O O . ASN A 1 363 ? 2.060 4.757 14.529 1.00 87.38 363 ASN A O 1
ATOM 2730 N N . ARG A 1 364 ? -0.155 4.545 14.271 1.00 90.44 364 ARG A N 1
ATOM 2731 C CA . ARG A 1 364 ? -0.457 5.972 14.221 1.00 90.44 364 ARG A CA 1
ATOM 2732 C C . ARG A 1 364 ? -1.076 6.403 15.535 1.00 90.44 364 ARG A C 1
ATOM 2734 O O . ARG A 1 364 ? -2.023 5.789 16.015 1.00 90.44 364 ARG A O 1
ATOM 2741 N N . MET A 1 365 ? -0.540 7.497 16.056 1.00 92.88 365 MET A N 1
ATOM 2742 C CA . MET A 1 365 ? -1.013 8.212 17.233 1.00 92.88 365 MET A CA 1
ATOM 2743 C C . MET A 1 365 ? -1.611 9.550 16.796 1.00 92.88 365 MET A C 1
ATOM 2745 O O . MET A 1 365 ? -1.273 10.069 15.726 1.00 92.88 365 MET A O 1
ATOM 2749 N N . THR A 1 366 ? -2.473 10.131 17.623 1.00 95.75 366 THR A N 1
ATOM 2750 C CA . THR A 1 366 ? -2.885 11.532 17.470 1.00 95.75 366 THR A CA 1
ATOM 2751 C C . THR A 1 366 ? -2.075 12.454 18.382 1.00 95.75 366 THR A C 1
ATOM 2753 O O . THR A 1 366 ? -1.304 11.993 19.213 1.00 95.75 366 THR A O 1
ATOM 2756 N N . THR A 1 367 ? -2.230 13.765 18.219 1.00 97.50 367 THR A N 1
ATOM 2757 C CA . THR A 1 367 ? -1.639 14.797 19.078 1.00 97.50 367 THR A CA 1
ATOM 2758 C C . THR A 1 367 ? -2.748 15.578 19.768 1.00 97.50 367 THR A C 1
ATOM 2760 O O . THR A 1 367 ? -3.683 16.025 19.094 1.00 97.50 367 THR A O 1
ATOM 2763 N N . ILE A 1 368 ? -2.606 15.818 21.069 1.00 98.44 368 ILE A N 1
ATOM 2764 C CA . ILE A 1 368 ? -3.471 16.725 21.827 1.00 98.44 368 ILE A CA 1
ATOM 2765 C C . ILE A 1 368 ? -3.241 18.153 21.333 1.00 98.44 368 ILE A C 1
ATOM 2767 O O . ILE A 1 368 ? -2.115 18.651 21.336 1.00 98.44 368 ILE A O 1
ATOM 2771 N N . ARG A 1 369 ? -4.308 18.820 20.894 1.00 98.44 369 ARG A N 1
ATOM 2772 C CA . ARG A 1 369 ? -4.268 20.230 20.490 1.00 98.44 369 ARG A CA 1
ATOM 2773 C C . ARG A 1 369 ? -4.501 21.156 21.666 1.00 98.44 369 ARG A C 1
ATOM 2775 O O . ARG A 1 369 ? -3.769 22.124 21.802 1.00 98.44 369 ARG A O 1
ATOM 2782 N N . ARG A 1 370 ? -5.543 20.876 22.449 1.00 98.19 370 ARG A N 1
ATOM 2783 C CA . ARG A 1 370 ? -5.935 21.664 23.619 1.00 98.19 370 ARG A CA 1
ATOM 2784 C C . ARG A 1 370 ? -6.890 20.905 24.522 1.00 98.19 370 ARG A C 1
ATOM 2786 O O . ARG A 1 370 ? -7.575 19.986 24.072 1.00 98.19 370 ARG A O 1
ATOM 2793 N N . PHE A 1 371 ? -6.987 21.356 25.763 1.00 98.62 371 PHE A N 1
ATOM 2794 C CA . PHE A 1 371 ? -8.022 20.924 26.700 1.00 98.62 371 PHE A CA 1
ATOM 2795 C C . PHE A 1 371 ? -9.297 21.744 26.492 1.00 98.62 371 PHE A C 1
ATOM 2797 O O . PHE A 1 371 ? -9.237 22.969 26.361 1.00 98.62 371 PHE A O 1
ATOM 2804 N N . GLN A 1 372 ? -10.450 21.079 26.463 1.00 98.12 372 GLN A N 1
ATOM 2805 C CA . GLN A 1 372 ? -11.756 21.743 26.530 1.00 98.12 372 GLN A CA 1
ATOM 2806 C C . GLN A 1 372 ? -12.219 21.891 27.982 1.00 98.12 372 GLN A C 1
ATOM 2808 O O . GLN A 1 372 ? -12.772 22.923 28.354 1.00 98.12 372 GLN A O 1
ATOM 2813 N N . ASP A 1 373 ? -11.924 20.884 28.801 1.00 97.81 373 ASP A N 1
ATOM 2814 C CA . ASP A 1 373 ? -12.123 20.854 30.246 1.00 97.81 373 ASP A CA 1
ATOM 2815 C C . ASP A 1 373 ? -11.120 19.861 30.872 1.00 97.81 373 ASP A C 1
ATOM 2817 O O . ASP A 1 373 ? -10.178 19.424 30.208 1.00 97.81 373 ASP A O 1
ATOM 2821 N N . ASP A 1 374 ? -11.285 19.522 32.152 1.00 97.88 374 ASP A N 1
ATOM 2822 C CA . ASP A 1 374 ? -10.328 18.674 32.871 1.00 97.88 374 ASP A CA 1
ATOM 2823 C C . ASP A 1 374 ? -10.367 17.191 32.450 1.00 97.88 374 ASP A C 1
ATOM 2825 O O . ASP A 1 374 ? -9.447 16.446 32.790 1.00 97.88 374 ASP A O 1
ATOM 2829 N N . ARG A 1 375 ? -11.389 16.764 31.695 1.00 98.44 375 ARG A N 1
ATOM 2830 C CA . ARG A 1 375 ? -11.585 15.393 31.183 1.00 98.44 375 ARG A CA 1
ATOM 2831 C C . ARG A 1 375 ? -11.607 15.306 29.657 1.00 98.44 375 ARG A C 1
ATOM 2833 O O . ARG A 1 375 ? -11.514 14.208 29.120 1.00 98.44 375 ARG A O 1
ATOM 2840 N N . THR A 1 376 ? -11.757 16.421 28.949 1.00 98.62 376 THR A N 1
ATOM 2841 C CA . THR A 1 376 ? -11.971 16.442 27.497 1.00 98.62 376 THR A CA 1
ATOM 2842 C C . THR A 1 376 ? -10.827 17.130 26.769 1.00 98.62 376 THR A C 1
ATOM 2844 O O . THR A 1 376 ? -10.507 18.293 27.031 1.00 98.62 376 THR A O 1
ATOM 2847 N N . VAL A 1 377 ? -10.259 16.441 25.780 1.00 98.56 377 VAL A N 1
ATOM 2848 C CA . VAL A 1 377 ? -9.206 16.965 24.900 1.00 98.56 377 VAL A CA 1
ATOM 2849 C C . VAL A 1 377 ? -9.684 17.056 23.455 1.00 98.56 377 VAL A C 1
ATOM 2851 O O . VAL A 1 377 ? -10.361 16.163 22.949 1.00 98.56 377 VAL A O 1
ATOM 2854 N N . GLU A 1 378 ? -9.304 18.131 22.766 1.00 98.50 378 GLU A N 1
ATOM 2855 C CA . GLU A 1 378 ? -9.356 18.216 21.304 1.00 98.50 378 GLU A CA 1
ATOM 2856 C C . GLU A 1 378 ? -8.052 17.657 20.727 1.00 98.50 378 GLU A C 1
ATOM 2858 O O . GLU A 1 378 ? -6.962 17.999 21.197 1.00 98.50 378 GLU A O 1
ATOM 2863 N N . VAL A 1 379 ? -8.143 16.834 19.684 1.00 98.06 379 VAL A N 1
ATOM 2864 C CA . VAL A 1 379 ? -6.989 16.158 19.076 1.00 98.06 379 VAL A CA 1
ATOM 2865 C C . VAL A 1 379 ? -6.868 16.455 17.581 1.00 98.06 379 VAL A C 1
ATOM 2867 O O . VAL A 1 379 ? -7.786 16.960 16.936 1.00 98.06 379 VAL A O 1
ATOM 2870 N N . LYS A 1 380 ? -5.698 16.178 16.996 1.00 96.00 380 LYS A N 1
ATOM 2871 C CA . LYS A 1 380 ? -5.532 16.215 15.535 1.00 96.00 380 LYS A CA 1
ATOM 2872 C C . LYS A 1 380 ? -6.313 15.066 14.892 1.00 96.00 380 LYS A C 1
ATOM 2874 O O . LYS A 1 380 ? -6.204 13.918 15.311 1.00 96.00 380 LYS A O 1
ATOM 2879 N N . GLU A 1 381 ? -7.014 15.346 13.800 1.00 91.50 381 GLU A N 1
ATOM 2880 C CA . GLU A 1 381 ? -7.525 14.269 12.956 1.00 91.50 381 GLU A CA 1
ATOM 2881 C C . GLU A 1 381 ? -6.346 13.613 12.220 1.00 91.50 381 GLU A C 1
ATOM 2883 O O . GLU A 1 381 ? -5.746 14.211 11.326 1.00 91.50 381 GLU A O 1
ATOM 2888 N N . ILE A 1 382 ? -5.984 12.395 12.628 1.00 92.06 382 ILE A N 1
ATOM 2889 C CA . ILE A 1 382 ? -4.897 11.607 12.039 1.00 92.06 382 ILE A CA 1
ATOM 2890 C C . ILE A 1 382 ? -5.468 10.276 11.563 1.00 92.06 382 ILE A C 1
ATOM 2892 O O . ILE A 1 382 ? -6.063 9.533 12.334 1.00 92.06 382 ILE A O 1
ATOM 2896 N N . HIS A 1 383 ? -5.267 9.936 10.292 1.00 90.62 383 HIS A N 1
ATOM 2897 C CA . HIS A 1 383 ? -5.647 8.627 9.765 1.00 90.62 383 HIS A CA 1
ATOM 2898 C C . HIS A 1 383 ? -4.493 7.612 9.933 1.00 90.62 383 HIS A C 1
ATOM 2900 O O . HIS A 1 383 ? -3.342 7.982 9.681 1.00 90.62 383 HIS A O 1
ATOM 2906 N N . PRO A 1 384 ? -4.761 6.350 10.328 1.00 93.00 384 PRO A N 1
ATOM 2907 C CA . PRO A 1 384 ? -6.054 5.757 10.664 1.00 93.00 384 PRO A CA 1
ATOM 2908 C C . PRO A 1 384 ? -6.332 5.672 12.177 1.00 93.00 384 PRO A C 1
ATOM 2910 O O . PRO A 1 384 ? -6.966 4.720 12.615 1.00 93.00 384 PRO A O 1
ATOM 2913 N N . PHE A 1 385 ? -5.900 6.653 12.978 1.00 94.62 385 PHE A N 1
ATOM 2914 C CA . PHE A 1 385 ? -6.168 6.659 14.419 1.00 94.62 385 PHE A CA 1
ATOM 2915 C C . PHE A 1 385 ? -7.676 6.737 14.700 1.00 94.62 385 PHE A C 1
ATOM 2917 O O . PHE A 1 385 ? -8.366 7.637 14.211 1.00 94.62 385 PHE A O 1
ATOM 2924 N N . VAL A 1 386 ? -8.184 5.782 15.478 1.00 95.31 386 VAL A N 1
ATOM 2925 C CA . VAL A 1 386 ? -9.596 5.689 15.861 1.00 95.31 386 VAL A CA 1
ATOM 2926 C C . VAL A 1 386 ? -9.734 5.320 17.331 1.00 95.31 386 VAL A C 1
ATOM 2928 O O . VAL A 1 386 ? -8.836 4.710 17.908 1.00 95.31 386 VAL A O 1
ATOM 2931 N N . VAL A 1 387 ? -10.860 5.692 17.930 1.00 95.56 387 VAL A N 1
ATOM 2932 C CA . VAL A 1 387 ? -11.157 5.501 19.355 1.00 95.56 387 VAL A CA 1
ATOM 2933 C C . VAL A 1 387 ? -12.639 5.169 19.518 1.00 95.56 387 VAL A C 1
ATOM 2935 O O . VAL A 1 387 ? -13.466 5.667 18.752 1.00 95.56 387 VAL A O 1
ATOM 2938 N N . LYS A 1 388 ? -12.983 4.347 20.507 1.00 95.12 388 LYS A N 1
ATOM 2939 C CA . LYS A 1 388 ? -14.351 4.144 20.997 1.00 95.12 388 LYS A CA 1
ATOM 2940 C C . LYS A 1 388 ? -14.428 4.310 22.514 1.00 95.12 388 LYS A C 1
ATOM 2942 O O . LYS A 1 388 ? -13.411 4.267 23.202 1.00 95.12 388 LYS A O 1
ATOM 2947 N N . ALA A 1 389 ? -15.644 4.484 23.028 1.00 96.62 389 ALA A N 1
ATOM 2948 C CA . ALA A 1 389 ? -15.894 4.430 24.466 1.00 96.62 389 ALA A CA 1
ATOM 2949 C C . ALA A 1 389 ? -15.433 3.079 25.049 1.00 96.62 389 ALA A C 1
ATOM 2951 O O . ALA A 1 389 ? -15.609 2.034 24.419 1.00 96.62 389 ALA A O 1
ATOM 2952 N N . GLY A 1 390 ? -14.828 3.115 26.232 1.00 96.94 390 GLY A N 1
ATOM 2953 C CA . GLY A 1 390 ? -14.210 1.978 26.913 1.00 96.94 390 GLY A CA 1
ATOM 2954 C C . GLY A 1 390 ? -12.770 1.670 26.489 1.00 96.94 390 GLY A C 1
ATOM 2955 O O . GLY A 1 390 ? -12.112 0.877 27.159 1.00 96.94 390 GLY A O 1
ATOM 2956 N N . ASP A 1 391 ? -12.242 2.283 25.422 1.00 96.12 391 ASP A N 1
ATOM 2957 C CA . ASP A 1 391 ? -10.831 2.105 25.067 1.00 96.12 391 ASP A CA 1
ATOM 2958 C C . ASP A 1 391 ? -9.898 2.700 26.120 1.00 96.12 391 ASP A C 1
ATOM 2960 O O . ASP A 1 391 ? -10.175 3.748 26.704 1.00 96.12 391 ASP A O 1
ATOM 2964 N N . SER A 1 392 ? -8.731 2.080 26.277 1.00 93.75 392 SER A N 1
ATOM 2965 C CA . SER A 1 392 ? -7.605 2.668 26.999 1.00 93.75 392 SER A CA 1
ATOM 2966 C C . SER A 1 392 ? -6.632 3.327 26.022 1.00 93.75 392 SER A C 1
ATOM 2968 O O . SER A 1 392 ? -6.310 2.774 24.968 1.00 93.75 392 SER A O 1
ATOM 2970 N N . LEU A 1 393 ? -6.142 4.513 26.384 1.00 95.12 393 LEU A N 1
ATOM 2971 C CA . LEU A 1 393 ? -5.137 5.235 25.609 1.00 95.12 393 LEU A CA 1
ATOM 2972 C C . LEU A 1 393 ? -3.821 5.317 26.386 1.00 95.12 393 LEU A C 1
ATOM 2974 O O . LEU A 1 393 ? -3.813 5.406 27.612 1.00 95.12 393 LEU A O 1
ATOM 2978 N N . GLU A 1 394 ? -2.708 5.347 25.662 1.00 91.81 394 GLU A N 1
ATOM 2979 C CA . GLU A 1 394 ? -1.387 5.660 26.209 1.00 91.81 394 GLU A CA 1
ATOM 2980 C C . GLU A 1 394 ? -0.903 7.015 25.701 1.00 91.81 394 GLU A C 1
ATOM 2982 O O . GLU A 1 394 ? -1.136 7.377 24.543 1.00 91.81 394 GLU A O 1
ATOM 2987 N N . ALA A 1 395 ? -0.191 7.747 26.562 1.00 94.62 395 ALA A N 1
ATOM 2988 C CA . ALA A 1 395 ? 0.365 9.052 26.236 1.00 94.62 395 ALA A CA 1
ATOM 2989 C C . ALA A 1 395 ? 1.897 9.069 26.202 1.00 94.62 395 ALA A C 1
ATOM 2991 O O . ALA A 1 395 ? 2.569 8.507 27.073 1.00 94.62 395 ALA A O 1
ATOM 2992 N N . LEU A 1 396 ? 2.444 9.789 25.222 1.00 92.69 396 LEU A N 1
ATOM 2993 C CA . LEU A 1 396 ? 3.867 10.108 25.103 1.00 92.69 396 LEU A CA 1
ATOM 2994 C C . LEU A 1 396 ? 4.055 11.624 25.032 1.00 92.69 396 LEU A C 1
ATOM 2996 O O . LEU A 1 396 ? 3.302 12.313 24.348 1.00 92.69 396 LEU A O 1
ATOM 3000 N N . SER A 1 397 ? 5.102 12.147 25.665 1.00 93.69 397 SER A N 1
ATOM 3001 C CA . SER A 1 397 ? 5.533 13.525 25.416 1.00 93.69 397 SER A CA 1
ATOM 3002 C C . SER A 1 397 ? 6.020 13.709 23.969 1.00 93.69 397 SER A C 1
ATOM 3004 O O . SER A 1 397 ? 6.400 12.731 23.316 1.00 93.69 397 SER A O 1
ATOM 3006 N N . PRO A 1 398 ? 6.155 14.958 23.479 1.00 90.94 398 PRO A N 1
ATOM 3007 C CA . PRO A 1 398 ? 6.831 15.241 22.210 1.00 90.94 398 PRO A CA 1
ATOM 3008 C C . PRO A 1 398 ? 8.260 14.684 22.115 1.00 90.94 398 PRO A C 1
ATOM 3010 O O . PRO A 1 398 ? 8.774 14.473 21.022 1.00 90.94 398 PRO A O 1
ATOM 3013 N N . THR A 1 399 ? 8.904 14.448 23.262 1.00 90.69 399 THR A N 1
ATOM 3014 C CA . THR A 1 399 ? 10.245 13.858 23.373 1.00 90.69 399 THR A CA 1
ATOM 3015 C C . THR A 1 399 ? 10.233 12.331 23.508 1.00 90.69 399 THR A C 1
ATOM 3017 O O . THR A 1 399 ? 11.291 11.737 23.695 1.00 90.69 399 THR A O 1
ATOM 3020 N N . GLY A 1 400 ? 9.065 11.689 23.418 1.00 85.38 400 GLY A N 1
ATOM 3021 C CA . GLY A 1 400 ? 8.914 10.232 23.470 1.00 85.38 400 GLY A CA 1
ATOM 3022 C C . GLY A 1 400 ? 8.890 9.635 24.880 1.00 85.38 400 GLY A C 1
ATOM 3023 O O . GLY A 1 400 ? 9.026 8.424 25.027 1.00 85.38 400 GLY A O 1
ATOM 3024 N N . VAL A 1 401 ? 8.722 10.447 25.928 1.00 88.62 401 VAL A N 1
ATOM 3025 C CA . VAL A 1 401 ? 8.637 9.955 27.312 1.00 88.62 401 VAL A CA 1
ATOM 3026 C C . VAL A 1 401 ? 7.212 9.505 27.608 1.00 88.62 401 VAL A C 1
ATOM 3028 O O . VAL A 1 401 ? 6.278 10.302 27.497 1.00 88.62 401 VAL A O 1
ATOM 3031 N N . ARG A 1 402 ? 7.050 8.245 28.025 1.00 88.06 402 ARG A N 1
ATOM 3032 C CA . ARG A 1 402 ? 5.754 7.699 28.445 1.00 88.06 402 ARG A CA 1
ATOM 3033 C C . ARG A 1 402 ? 5.218 8.422 29.672 1.00 88.06 402 ARG A C 1
ATOM 3035 O O . ARG A 1 402 ? 5.955 8.700 30.618 1.00 88.06 402 ARG A O 1
ATOM 3042 N N . LYS A 1 403 ? 3.922 8.705 29.643 1.00 90.19 403 LYS A N 1
ATOM 3043 C CA . LYS A 1 403 ? 3.171 9.257 30.767 1.00 90.19 403 LYS A CA 1
ATOM 3044 C C . LYS A 1 403 ? 2.588 8.136 31.635 1.00 90.19 403 LYS A C 1
ATOM 3046 O O . LYS A 1 403 ? 2.791 6.946 31.387 1.00 90.19 403 LYS A O 1
ATOM 3051 N N . THR A 1 404 ? 1.901 8.553 32.692 1.00 84.81 404 THR A N 1
ATOM 3052 C CA . THR A 1 404 ? 1.066 7.681 33.526 1.00 84.81 404 THR A CA 1
ATOM 3053 C C . THR A 1 404 ? -0.033 7.026 32.691 1.00 84.81 404 THR A C 1
ATOM 3055 O O . THR A 1 404 ? -0.420 7.546 31.643 1.00 84.81 404 THR A O 1
ATOM 3058 N N . ASP A 1 405 ? -0.529 5.890 33.178 1.00 86.06 405 ASP A N 1
ATOM 3059 C CA . ASP A 1 405 ? -1.723 5.259 32.630 1.00 86.06 405 ASP A CA 1
ATOM 3060 C C . ASP A 1 405 ? -2.894 6.248 32.692 1.00 86.06 405 ASP A C 1
ATOM 3062 O O . ASP A 1 405 ? -2.991 7.059 33.623 1.00 86.06 405 ASP A O 1
ATOM 3066 N N . LEU A 1 406 ? -3.739 6.211 31.664 1.00 95.00 406 LEU A N 1
ATOM 3067 C CA . LEU A 1 406 ? -4.897 7.085 31.535 1.00 95.00 406 LEU A CA 1
ATOM 3068 C C . LEU A 1 406 ? -6.174 6.318 31.894 1.00 95.00 406 LEU A C 1
ATOM 3070 O O . LEU A 1 406 ? -6.255 5.118 31.615 1.00 95.00 406 LEU A O 1
ATOM 3074 N N . PRO A 1 407 ? -7.185 6.995 32.466 1.00 96.94 407 PRO A N 1
ATOM 3075 C CA . PRO A 1 407 ? -8.519 6.421 32.591 1.00 96.94 407 PRO A CA 1
ATOM 3076 C C . PRO A 1 407 ? -9.082 6.036 31.209 1.00 96.94 407 PRO A C 1
ATOM 3078 O O . PRO A 1 407 ? -8.659 6.599 30.191 1.00 96.94 407 PRO A O 1
ATOM 3081 N N . PRO A 1 408 ? -10.047 5.103 31.144 1.00 97.81 408 PRO A N 1
ATOM 3082 C CA . PRO A 1 408 ? -10.719 4.768 29.897 1.00 97.81 408 PRO A CA 1
ATOM 3083 C C . PRO A 1 408 ? -11.425 5.970 29.262 1.00 97.81 408 PRO A C 1
ATOM 3085 O O . PRO A 1 408 ? -11.734 6.982 29.903 1.00 97.81 408 PRO A O 1
ATOM 3088 N N . VAL A 1 409 ? -11.698 5.847 27.968 1.00 98.31 409 VAL A N 1
ATOM 3089 C CA . VAL A 1 409 ? -12.481 6.825 27.213 1.00 98.31 409 VAL A CA 1
ATOM 3090 C C . VAL A 1 409 ? -13.960 6.681 27.574 1.00 98.31 409 VAL A C 1
ATOM 3092 O O . VAL A 1 409 ? -14.556 5.641 27.321 1.00 98.31 409 VAL A O 1
ATOM 3095 N N . GLU A 1 410 ? -14.581 7.740 28.092 1.00 98.19 410 GLU A N 1
ATOM 3096 C CA . GLU A 1 410 ? -16.030 7.788 28.340 1.00 98.19 410 GLU A CA 1
ATOM 3097 C C . GLU A 1 410 ? -16.792 7.974 27.024 1.00 98.19 410 GLU A C 1
ATOM 3099 O O . GLU A 1 410 ? -17.769 7.283 26.739 1.0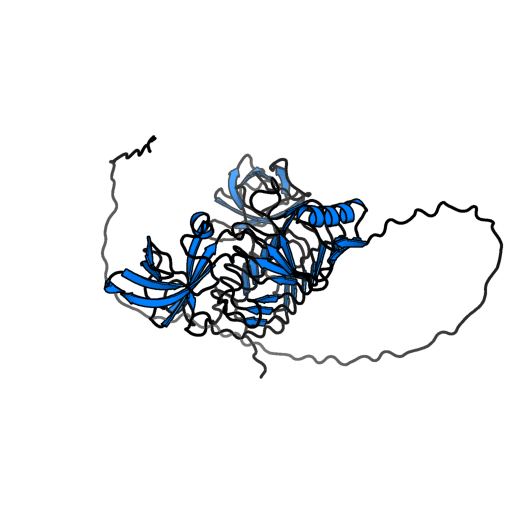0 98.19 410 GLU A O 1
ATOM 3104 N N . SER A 1 411 ? -16.355 8.932 26.204 1.00 97.06 411 SER A N 1
ATOM 3105 C CA . SER A 1 411 ? -16.998 9.228 24.927 1.00 97.06 411 SER A CA 1
ATOM 3106 C C . SER A 1 411 ? -16.045 9.885 23.937 1.00 97.06 411 SER A C 1
ATOM 3108 O O . SER A 1 411 ? -14.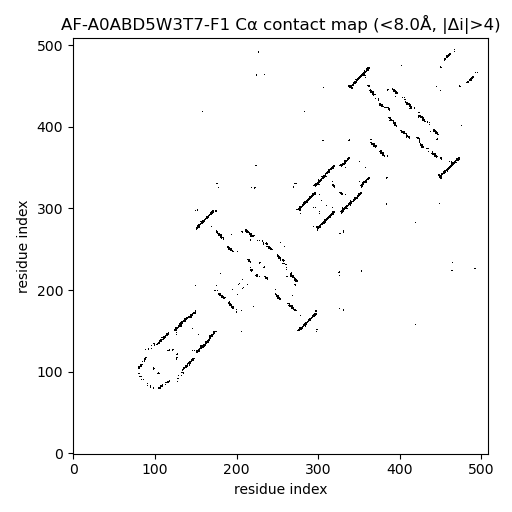994 10.425 24.285 1.00 97.06 411 SER A O 1
ATOM 3110 N N . VAL A 1 412 ? -16.420 9.824 22.664 1.00 95.94 412 VAL A N 1
ATOM 3111 C CA . VAL A 1 412 ? -15.640 10.359 21.553 1.00 95.94 412 VAL A CA 1
ATOM 3112 C C . VAL A 1 412 ? -16.577 11.056 20.578 1.00 95.94 412 VAL A C 1
ATOM 3114 O O . VAL A 1 412 ? -17.634 10.528 20.229 1.00 95.94 412 VAL A O 1
ATOM 3117 N N . GLN A 1 413 ? -16.189 12.245 20.124 1.00 93.81 413 GLN A N 1
ATOM 3118 C CA . GLN A 1 413 ? -16.879 12.931 19.035 1.00 93.81 413 GLN A CA 1
ATOM 3119 C C . GLN A 1 413 ? -15.986 12.915 17.806 1.00 93.81 413 GLN A C 1
ATOM 3121 O O . GLN A 1 413 ? -14.813 13.281 17.871 1.00 93.81 413 GLN A O 1
ATOM 3126 N N . GLY A 1 414 ? -16.549 12.501 16.678 1.00 88.56 414 GLY A N 1
ATOM 3127 C CA . GLY A 1 414 ? -15.871 12.427 15.391 1.00 88.56 414 GLY A CA 1
ATOM 3128 C C . GLY A 1 414 ? -16.763 12.925 14.256 1.00 88.56 414 GLY A C 1
ATOM 3129 O O . GLY A 1 414 ? -17.909 13.315 14.491 1.00 88.56 414 GLY A O 1
ATOM 3130 N N . PRO A 1 415 ? -16.269 12.912 13.009 1.00 81.75 415 PRO A N 1
ATOM 3131 C CA . PRO A 1 415 ? -17.100 13.203 11.852 1.00 81.75 415 PRO A CA 1
ATOM 3132 C C . PRO A 1 415 ? -18.218 12.157 11.713 1.00 81.75 415 PRO A C 1
ATOM 3134 O O . PRO A 1 415 ? -18.017 10.968 11.980 1.00 81.75 415 PRO A O 1
ATOM 3137 N N . SER A 1 416 ? -19.388 12.603 11.246 1.00 65.12 416 SER A N 1
ATOM 3138 C CA . SER A 1 416 ? -20.625 11.808 11.156 1.00 65.12 416 SER A CA 1
ATOM 3139 C C . SER A 1 416 ? -20.538 10.577 10.244 1.00 65.12 416 SER A C 1
ATOM 3141 O O . SER A 1 416 ? -21.333 9.659 10.393 1.00 65.12 416 SER A O 1
ATOM 3143 N N . ALA A 1 417 ? -19.571 10.530 9.324 1.00 68.38 417 ALA A N 1
ATOM 3144 C CA . ALA A 1 417 ? -19.392 9.453 8.346 1.00 68.38 417 ALA A CA 1
ATOM 3145 C C . ALA A 1 417 ? -18.415 8.344 8.807 1.00 68.38 417 ALA A C 1
ATOM 3147 O O . ALA A 1 417 ? -17.686 7.771 7.995 1.00 68.38 417 ALA A O 1
ATOM 3148 N N . SER A 1 418 ? -18.336 8.061 10.111 1.00 70.94 418 SER A N 1
ATOM 3149 C CA . SER A 1 418 ? -17.480 6.984 10.627 1.00 70.94 418 SER A CA 1
ATOM 3150 C C . SER A 1 418 ? -18.143 5.615 10.438 1.00 70.94 418 SER A C 1
ATOM 3152 O O . SER A 1 418 ? -19.294 5.429 10.804 1.00 70.94 418 SER A O 1
ATOM 3154 N N . VAL A 1 419 ? -17.402 4.652 9.886 1.00 79.88 419 VAL A N 1
ATOM 3155 C CA . VAL A 1 419 ? -17.828 3.242 9.797 1.00 79.88 419 VAL A CA 1
ATOM 3156 C C . VAL A 1 419 ? -17.461 2.513 11.092 1.00 79.88 419 VAL A C 1
ATOM 3158 O O . VAL A 1 419 ? -16.347 2.707 11.580 1.00 79.88 419 VAL A O 1
ATOM 3161 N N . GLY A 1 420 ? -18.357 1.684 11.630 1.00 84.69 420 GLY A N 1
ATOM 3162 C CA . GLY A 1 420 ? -18.136 0.936 12.876 1.00 84.69 420 GLY A CA 1
ATOM 3163 C C . GLY A 1 420 ? -18.189 1.790 14.154 1.00 84.69 420 GLY A C 1
ATOM 3164 O O . GLY A 1 420 ? -18.443 2.993 14.109 1.00 84.69 420 GLY A O 1
ATOM 3165 N N . ASP A 1 421 ? -17.940 1.156 15.302 1.00 86.81 421 ASP A N 1
ATOM 3166 C CA . ASP A 1 421 ? -18.021 1.764 16.642 1.00 86.81 421 ASP A CA 1
ATOM 3167 C C . ASP A 1 421 ? -16.809 2.652 16.994 1.00 86.81 421 ASP A C 1
ATOM 3169 O O . ASP A 1 421 ? -16.937 3.648 17.708 1.00 86.81 421 ASP A O 1
ATOM 3173 N N . ARG A 1 422 ? -15.625 2.331 16.462 1.00 91.44 422 ARG A N 1
ATOM 3174 C CA . ARG A 1 422 ? -14.400 3.133 16.599 1.00 91.44 422 ARG A CA 1
ATOM 3175 C C . ARG A 1 422 ? -14.431 4.313 15.641 1.00 91.44 422 ARG A C 1
ATOM 3177 O O . ARG A 1 422 ? -14.271 4.135 14.438 1.00 91.44 422 ARG A O 1
ATOM 3184 N N . VAL A 1 423 ? -14.546 5.539 16.128 1.00 91.75 423 VAL A N 1
ATOM 3185 C CA . VAL A 1 423 ? -14.621 6.746 15.284 1.00 91.75 423 VAL A CA 1
ATOM 3186 C C . VAL A 1 423 ? -13.272 7.459 15.190 1.00 91.75 423 VAL A C 1
ATOM 3188 O O . VAL A 1 423 ? -12.395 7.272 16.031 1.00 91.75 423 VAL A O 1
ATOM 3191 N N . LYS A 1 424 ? -13.085 8.294 14.161 1.00 93.75 424 LYS A N 1
ATOM 3192 C CA . LYS A 1 424 ? -11.934 9.211 14.099 1.00 93.75 424 LYS A CA 1
ATOM 3193 C C . LYS A 1 424 ? -12.179 10.375 15.068 1.00 93.75 424 LYS A C 1
ATOM 3195 O O . LYS A 1 424 ? -13.142 11.108 14.851 1.00 93.75 424 LYS A O 1
ATOM 3200 N N . PRO A 1 425 ? -11.363 10.571 16.112 1.00 95.31 425 PRO A N 1
ATOM 3201 C CA . PRO A 1 425 ? -11.669 11.569 17.127 1.00 95.31 425 PRO A CA 1
ATOM 3202 C C . PRO A 1 425 ? -11.359 12.995 16.651 1.00 95.31 425 PRO A C 1
ATOM 3204 O O . PRO A 1 425 ? -10.284 13.270 16.119 1.00 95.31 425 PRO A O 1
ATOM 3207 N N . ILE A 1 426 ? -12.295 13.906 16.909 1.00 95.62 426 ILE A N 1
ATOM 3208 C CA . ILE A 1 426 ? -12.079 15.356 17.009 1.00 95.62 426 ILE A CA 1
ATOM 3209 C C . ILE A 1 426 ? -11.880 15.710 18.486 1.00 95.62 426 ILE A C 1
ATOM 3211 O O . ILE A 1 426 ? -10.927 16.410 18.832 1.00 95.62 426 ILE A O 1
ATOM 3215 N N . THR A 1 427 ? -12.745 15.183 19.358 1.00 97.56 427 THR A N 1
ATOM 3216 C CA . THR A 1 427 ? -12.596 15.266 20.815 1.00 97.56 427 THR A CA 1
ATOM 3217 C C . THR A 1 427 ? -12.678 13.891 21.461 1.00 97.56 427 THR A C 1
ATOM 3219 O O . THR A 1 427 ? -13.350 12.987 20.957 1.00 97.56 427 THR A O 1
ATOM 3222 N N . ILE A 1 428 ? -11.973 13.746 22.579 1.00 98.38 428 ILE A N 1
ATOM 3223 C CA . ILE A 1 428 ? -11.966 12.552 23.424 1.00 98.38 428 ILE A CA 1
ATOM 3224 C C . ILE A 1 428 ? -12.266 13.013 24.847 1.00 98.38 428 ILE A C 1
ATOM 3226 O O . ILE A 1 428 ? -11.556 13.874 25.368 1.00 98.38 428 ILE A O 1
ATOM 3230 N N . THR A 1 429 ? -13.303 12.448 25.457 1.00 98.56 429 THR A N 1
ATOM 3231 C CA . THR A 1 429 ? -13.648 12.659 26.866 1.00 98.56 429 THR A CA 1
ATOM 3232 C C . THR A 1 429 ? -13.321 11.393 27.640 1.00 98.56 429 THR A C 1
ATOM 3234 O O . THR A 1 429 ? -13.784 10.308 27.291 1.00 98.56 429 THR A O 1
ATOM 3237 N N . PHE A 1 430 ? -12.517 11.536 28.685 1.00 98.62 430 PHE A N 1
ATOM 3238 C CA . PHE A 1 430 ? -12.112 10.458 29.577 1.00 98.62 430 PHE A CA 1
ATOM 3239 C C . PHE A 1 430 ? -13.076 10.313 30.763 1.00 98.62 430 PHE A C 1
ATOM 3241 O O . PHE A 1 430 ? -13.728 11.282 31.161 1.00 98.62 430 PHE A O 1
ATOM 3248 N N . GLU A 1 431 ? -13.153 9.116 31.348 1.00 98.44 431 GLU A N 1
ATOM 3249 C CA . GLU A 1 431 ? -14.007 8.849 32.518 1.00 98.44 431 GLU A CA 1
ATOM 3250 C C . GLU A 1 431 ? -13.608 9.713 33.730 1.00 98.44 431 GLU A C 1
ATOM 3252 O O . GLU A 1 431 ? -14.473 10.280 34.404 1.00 98.44 431 GLU A O 1
ATOM 3257 N N . GLU A 1 432 ? -12.304 9.920 33.938 1.00 98.00 432 GLU A N 1
ATOM 3258 C CA . GLU A 1 432 ? -11.733 10.706 35.040 1.00 98.00 432 GLU A CA 1
ATOM 3259 C C . GLU A 1 432 ? -10.899 11.908 34.536 1.00 98.00 432 GLU A C 1
ATOM 3261 O O . GLU A 1 432 ? -10.510 11.943 33.366 1.00 98.00 432 GLU A O 1
ATOM 3266 N N . PRO A 1 433 ? -10.614 12.922 35.384 1.00 98.00 433 PRO A N 1
ATOM 3267 C CA . PRO A 1 433 ? -9.745 14.046 35.024 1.00 98.00 433 PRO A CA 1
ATOM 3268 C C . PRO A 1 433 ? -8.339 13.631 34.578 1.00 98.00 433 PRO A C 1
ATOM 3270 O O . PRO A 1 433 ? -7.657 12.868 35.255 1.00 98.00 433 PRO A O 1
ATOM 3273 N N . VAL A 1 434 ? -7.873 14.209 33.468 1.00 97.62 434 VAL A N 1
ATOM 3274 C CA . VAL A 1 434 ? -6.567 13.919 32.842 1.00 97.62 434 VAL A CA 1
ATOM 3275 C C . VAL A 1 434 ? -5.643 15.134 32.750 1.00 97.62 434 VAL A C 1
ATOM 3277 O O . VAL A 1 434 ? -4.508 15.017 32.289 1.00 97.62 434 VAL A O 1
ATOM 3280 N N . ARG A 1 435 ? -6.096 16.312 33.191 1.00 95.12 435 ARG A N 1
ATOM 3281 C CA . ARG A 1 435 ? -5.348 17.573 33.053 1.00 95.12 435 ARG A CA 1
ATOM 3282 C C . ARG A 1 435 ? -3.996 17.597 33.765 1.00 95.12 435 ARG A C 1
ATOM 3284 O O . ARG A 1 435 ? -3.080 18.251 33.288 1.00 95.12 435 ARG A O 1
ATOM 3291 N N . GLU A 1 436 ? -3.866 16.871 34.871 1.00 94.94 436 GLU A N 1
ATOM 3292 C CA . GLU A 1 436 ? -2.596 16.748 35.603 1.00 94.94 436 GLU A CA 1
ATOM 3293 C C . GLU A 1 436 ? -1.662 15.686 34.989 1.00 94.94 436 GLU A C 1
ATOM 3295 O O . GLU A 1 436 ? -0.460 15.680 35.250 1.00 94.94 436 GLU A O 1
ATOM 3300 N N . ALA A 1 437 ? -2.199 14.780 34.163 1.00 95.12 437 ALA A N 1
ATOM 3301 C CA . ALA A 1 437 ? -1.459 13.683 33.537 1.00 95.12 437 ALA A CA 1
ATOM 3302 C C . ALA A 1 437 ? -0.936 14.027 32.130 1.00 95.12 437 ALA A C 1
ATOM 3304 O O . ALA A 1 437 ? 0.083 13.480 31.692 1.00 95.12 437 ALA A O 1
ATOM 3305 N N . LEU A 1 438 ? -1.634 14.918 31.424 1.00 97.12 438 LEU A N 1
ATOM 3306 C CA . LEU A 1 438 ? -1.423 15.230 30.012 1.00 97.12 438 LEU A CA 1
ATOM 3307 C C . LEU A 1 438 ? -1.052 16.698 29.797 1.00 97.12 438 LEU A C 1
ATOM 3309 O O . LEU A 1 438 ? -1.414 17.575 30.576 1.00 97.12 438 LEU A O 1
ATOM 3313 N N . ALA A 1 439 ? -0.386 16.976 28.681 1.00 97.31 439 ALA A N 1
ATOM 3314 C CA . ALA A 1 439 ? -0.114 18.324 28.199 1.00 97.31 439 ALA A CA 1
ATOM 3315 C C . ALA A 1 439 ? -0.525 18.497 26.729 1.00 97.31 439 ALA A C 1
ATOM 3317 O O . ALA A 1 439 ? -0.597 17.540 25.956 1.00 97.31 439 ALA A O 1
ATOM 3318 N N . GLU A 1 440 ? -0.765 19.744 26.313 1.00 98.25 440 GLU A N 1
ATOM 3319 C CA . GLU A 1 440 ? -0.917 20.062 24.891 1.00 98.25 440 GLU A CA 1
ATOM 3320 C C . GLU A 1 440 ? 0.362 19.683 24.134 1.00 98.25 440 GLU A C 1
ATOM 3322 O O . GLU A 1 440 ? 1.475 19.945 24.591 1.00 98.25 440 GLU A O 1
ATOM 3327 N N . GLY A 1 441 ? 0.209 19.054 22.971 1.00 97.50 441 GLY A N 1
ATOM 3328 C CA . GLY A 1 441 ? 1.321 18.511 22.196 1.00 97.50 441 GLY A CA 1
ATOM 3329 C C . GLY A 1 441 ? 1.698 17.067 22.533 1.00 97.50 441 GLY A C 1
ATOM 3330 O O . GLY A 1 441 ? 2.380 16.453 21.713 1.00 97.50 441 GLY A O 1
ATOM 3331 N N . ASP A 1 442 ? 1.235 16.497 23.652 1.00 97.50 442 ASP A N 1
ATOM 3332 C CA . ASP A 1 442 ? 1.419 15.066 23.921 1.00 97.50 442 ASP A CA 1
ATOM 3333 C C . ASP A 1 442 ? 0.733 14.218 22.828 1.00 97.50 442 ASP A C 1
ATOM 3335 O O . ASP A 1 442 ? -0.281 14.607 22.229 1.00 97.50 442 ASP A O 1
ATOM 3339 N N . PHE A 1 443 ? 1.305 13.049 22.547 1.00 96.00 443 PHE A N 1
ATOM 3340 C CA . PHE A 1 443 ? 0.761 12.067 21.617 1.00 96.00 443 PHE A CA 1
ATOM 3341 C C . PHE A 1 443 ? -0.126 11.064 22.345 1.00 96.00 443 PHE A C 1
ATOM 3343 O O . PHE A 1 443 ? 0.246 10.604 23.417 1.00 96.00 443 PHE A O 1
ATOM 3350 N N . LEU A 1 444 ? -1.246 10.677 21.732 1.00 96.25 444 LEU A N 1
ATOM 3351 C CA . LEU A 1 444 ? -2.146 9.634 22.228 1.00 96.25 444 LEU A CA 1
ATOM 3352 C C . LEU A 1 444 ? -2.176 8.448 21.262 1.00 96.25 444 LEU A C 1
A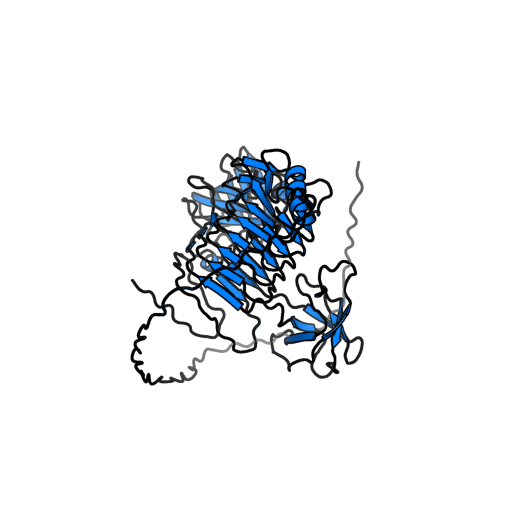TOM 3354 O O . LEU A 1 444 ? -2.497 8.611 20.081 1.00 96.25 444 LEU A O 1
ATOM 3358 N N . GLY A 1 445 ? -1.844 7.265 21.769 1.00 92.94 445 GLY A N 1
ATOM 3359 C CA . GLY A 1 445 ? -1.976 5.975 21.095 1.00 92.94 445 GLY A CA 1
ATOM 3360 C C . GLY A 1 445 ? -3.132 5.178 21.693 1.00 92.94 445 GLY A C 1
ATOM 3361 O O . GLY A 1 445 ? -3.423 5.319 22.875 1.00 92.94 445 GLY A O 1
ATOM 3362 N N . ASN A 1 446 ? -3.801 4.359 20.884 1.00 93.56 446 ASN A N 1
ATOM 3363 C CA . ASN A 1 446 ? -4.903 3.514 21.335 1.00 93.56 446 ASN A CA 1
ATOM 3364 C C . ASN A 1 446 ? -4.397 2.082 21.453 1.00 93.56 446 ASN A C 1
ATOM 3366 O O . ASN A 1 446 ? -3.997 1.492 20.446 1.00 93.56 446 ASN A O 1
ATOM 3370 N N . THR A 1 447 ? -4.414 1.538 22.668 1.00 89.44 447 THR A N 1
ATOM 3371 C CA . THR A 1 447 ? -3.861 0.208 22.950 1.00 89.44 447 THR A CA 1
ATOM 3372 C C . THR A 1 447 ? -4.698 -0.916 22.354 1.00 89.44 447 THR A C 1
ATOM 3374 O O . THR A 1 447 ? -4.204 -2.022 22.177 1.00 89.44 447 THR A O 1
ATOM 3377 N N . ALA A 1 448 ? -5.952 -0.644 21.995 1.00 90.62 448 ALA A N 1
ATOM 3378 C CA . ALA A 1 448 ? -6.799 -1.611 21.315 1.00 90.62 448 ALA A CA 1
ATOM 3379 C C . ALA A 1 448 ? -6.546 -1.676 19.798 1.00 90.62 448 ALA A C 1
ATOM 3381 O O . ALA A 1 448 ? -7.091 -2.547 19.132 1.00 90.62 448 ALA A O 1
ATOM 3382 N N . THR A 1 449 ? -5.777 -0.740 19.229 1.00 92.19 449 THR A N 1
ATOM 3383 C CA . THR A 1 449 ? -5.513 -0.645 17.783 1.00 92.19 449 THR A CA 1
ATOM 3384 C C . THR A 1 449 ? -4.035 -0.340 17.529 1.00 92.19 449 THR A C 1
ATOM 3386 O O . THR A 1 449 ? -3.705 0.618 16.831 1.00 92.19 449 THR A O 1
ATOM 3389 N N . ASN A 1 450 ? -3.129 -1.071 18.166 1.00 86.88 450 ASN A N 1
ATOM 3390 C CA . ASN A 1 450 ? -1.683 -0.813 18.151 1.00 86.88 450 ASN A CA 1
ATOM 3391 C C . ASN A 1 450 ? -0.879 -1.918 17.440 1.00 86.88 450 ASN A C 1
ATOM 3393 O O . ASN A 1 450 ? 0.343 -1.988 17.589 1.00 86.88 450 ASN A O 1
ATOM 3397 N N . SER A 1 451 ? -1.545 -2.773 16.656 1.00 90.25 451 SER A N 1
ATOM 3398 C CA . SER A 1 451 ? -0.916 -3.828 15.847 1.00 90.25 451 SER A CA 1
ATOM 3399 C C . SER A 1 451 ? 0.109 -4.662 16.628 1.00 90.25 451 SER A C 1
ATOM 3401 O O . SER A 1 451 ? 1.120 -5.083 16.066 1.00 90.25 451 SER A O 1
ATOM 3403 N N . GLU A 1 452 ? -0.097 -4.847 17.936 1.00 84.38 452 GLU A N 1
ATOM 3404 C CA . GLU A 1 452 ? 0.931 -5.400 18.822 1.00 84.38 452 GLU A CA 1
ATOM 3405 C C . GLU A 1 452 ? 1.140 -6.898 18.620 1.00 84.38 452 GLU A C 1
ATOM 3407 O O . GLU A 1 452 ? 2.265 -7.380 18.768 1.00 84.38 452 GLU A O 1
ATOM 3412 N N . ASN A 1 453 ? 0.094 -7.639 18.241 1.00 86.88 453 ASN A N 1
ATOM 3413 C CA . ASN A 1 453 ? 0.226 -9.066 17.980 1.00 86.88 453 ASN A CA 1
ATOM 3414 C C . ASN A 1 453 ? 0.319 -9.324 16.480 1.00 86.88 453 ASN A C 1
ATOM 3416 O O . ASN A 1 453 ? -0.623 -9.118 15.713 1.00 86.88 453 ASN A O 1
ATOM 3420 N N . TYR A 1 454 ? 1.462 -9.848 16.060 1.00 88.81 454 TYR A N 1
ATOM 3421 C CA . TYR A 1 454 ? 1.655 -10.318 14.701 1.00 88.81 454 TYR A CA 1
ATOM 3422 C C . TYR A 1 454 ? 2.486 -11.596 14.665 1.00 88.81 454 TYR A C 1
ATOM 3424 O O . TYR A 1 454 ? 3.237 -11.920 15.587 1.00 88.81 454 TYR A O 1
ATOM 3432 N N . THR A 1 455 ? 2.340 -12.346 13.582 1.00 89.31 455 THR A N 1
ATOM 3433 C CA . THR A 1 455 ? 3.133 -13.534 13.279 1.00 89.31 455 THR A CA 1
ATOM 3434 C C . THR A 1 455 ? 3.647 -13.408 11.855 1.00 89.31 455 THR A C 1
ATOM 3436 O O . THR A 1 455 ? 2.855 -13.316 10.924 1.00 89.31 455 THR A O 1
ATOM 3439 N N . ILE A 1 456 ? 4.970 -13.385 11.689 1.00 90.44 456 ILE A N 1
ATOM 3440 C CA . ILE A 1 456 ? 5.637 -13.331 10.383 1.00 90.44 456 ILE A CA 1
ATOM 3441 C C . ILE A 1 456 ? 6.573 -14.539 10.310 1.00 90.44 456 ILE A C 1
ATOM 3443 O O . ILE A 1 456 ? 7.578 -14.580 11.022 1.00 90.44 456 ILE A O 1
ATOM 3447 N N . ARG A 1 457 ? 6.232 -15.544 9.497 1.00 88.56 457 ARG A N 1
ATOM 3448 C CA . ARG A 1 457 ? 6.937 -16.840 9.472 1.00 88.56 457 ARG A CA 1
ATOM 3449 C C . ARG A 1 457 ? 7.048 -17.429 8.070 1.00 88.56 457 ARG A C 1
ATOM 3451 O O . ARG A 1 457 ? 6.154 -17.241 7.257 1.00 88.56 457 ARG A O 1
ATOM 3458 N N . ASN A 1 458 ? 8.101 -18.201 7.812 1.00 91.12 458 ASN A N 1
ATOM 3459 C CA . ASN A 1 458 ? 8.285 -18.959 6.565 1.00 91.12 458 ASN A CA 1
ATOM 3460 C C . ASN A 1 458 ? 8.250 -18.110 5.280 1.00 91.12 458 ASN A C 1
ATOM 3462 O O . ASN A 1 458 ? 7.876 -18.607 4.225 1.00 91.12 458 ASN A O 1
ATOM 3466 N N . ASN A 1 459 ? 8.625 -16.835 5.363 1.00 91.88 459 ASN A N 1
ATOM 3467 C CA . ASN A 1 459 ? 8.622 -15.940 4.210 1.00 91.88 459 ASN A CA 1
ATOM 3468 C C . ASN A 1 459 ? 10.014 -15.862 3.566 1.00 91.88 459 ASN A C 1
ATOM 3470 O O . ASN A 1 459 ? 11.036 -15.980 4.256 1.00 91.88 459 ASN A O 1
ATOM 3474 N N . GLU A 1 460 ? 10.052 -15.586 2.265 1.00 93.94 460 GLU A N 1
ATOM 3475 C CA . GLU A 1 460 ? 11.272 -15.249 1.528 1.00 93.94 460 GLU A CA 1
ATOM 3476 C C . GLU A 1 460 ? 11.187 -13.806 1.017 1.00 93.94 460 GLU A C 1
ATOM 3478 O O . GLU A 1 460 ? 10.376 -13.475 0.153 1.00 93.94 460 GLU A O 1
ATOM 3483 N N . PHE A 1 461 ? 12.055 -12.942 1.546 1.00 93.38 461 PHE A N 1
ATOM 3484 C CA . PHE A 1 461 ? 12.147 -11.536 1.156 1.00 93.38 461 PHE A CA 1
ATOM 3485 C C . PHE A 1 461 ? 13.554 -11.233 0.641 1.00 93.38 461 PHE A C 1
ATOM 3487 O O . PHE A 1 461 ? 14.538 -11.418 1.366 1.00 93.38 461 PHE A O 1
ATOM 3494 N N . ARG A 1 462 ? 13.664 -10.752 -0.602 1.00 90.31 462 ARG A N 1
ATOM 3495 C CA . ARG A 1 462 ? 14.955 -10.421 -1.226 1.00 90.31 462 ARG A CA 1
ATOM 3496 C C . ARG A 1 462 ? 14.894 -9.215 -2.159 1.00 90.31 462 ARG A C 1
ATOM 3498 O O . ARG A 1 462 ? 13.838 -8.876 -2.664 1.00 90.31 462 ARG A O 1
ATOM 3505 N N . ASN A 1 463 ? 16.053 -8.603 -2.412 1.00 89.62 463 ASN A N 1
ATOM 3506 C CA . ASN A 1 463 ? 16.207 -7.504 -3.374 1.00 89.62 463 ASN A CA 1
ATOM 3507 C C . ASN A 1 463 ? 15.241 -6.327 -3.107 1.00 89.62 463 ASN A C 1
ATOM 3509 O O . ASN A 1 463 ? 14.401 -6.005 -3.934 1.00 89.62 463 ASN A O 1
ATOM 3513 N N . HIS A 1 464 ? 15.340 -5.693 -1.938 1.00 87.12 464 HIS A N 1
ATOM 3514 C CA . HIS A 1 464 ? 14.513 -4.536 -1.562 1.00 87.12 464 HIS A CA 1
ATOM 3515 C C . HIS A 1 464 ? 15.386 -3.290 -1.443 1.00 87.12 464 HIS A C 1
ATOM 3517 O O . HIS A 1 464 ? 16.556 -3.387 -1.064 1.00 87.12 464 HIS A O 1
ATOM 3523 N N . ARG A 1 465 ? 14.820 -2.108 -1.702 1.00 89.06 465 ARG A N 1
ATOM 3524 C CA . ARG A 1 465 ? 15.529 -0.840 -1.456 1.00 89.06 465 ARG A CA 1
ATOM 3525 C C . ARG A 1 465 ? 15.705 -0.549 0.041 1.00 89.06 465 ARG A C 1
ATOM 3527 O O . ARG A 1 465 ? 16.714 0.045 0.441 1.00 89.06 465 ARG A O 1
ATOM 3534 N N . ALA A 1 466 ? 14.690 -0.876 0.844 1.00 87.19 466 ALA A N 1
ATOM 3535 C CA . ALA A 1 466 ? 14.598 -0.509 2.254 1.00 87.19 466 ALA A CA 1
ATOM 3536 C C . ALA A 1 466 ? 14.774 -1.725 3.180 1.00 87.19 466 ALA A C 1
ATOM 3538 O O . ALA A 1 466 ? 15.695 -2.516 2.976 1.00 87.19 466 ALA A O 1
ATOM 3539 N N . ASN A 1 467 ? 13.995 -1.822 4.256 1.00 85.44 467 ASN A N 1
ATOM 3540 C CA . ASN A 1 467 ? 14.091 -2.933 5.194 1.00 85.44 467 ASN A CA 1
ATOM 3541 C C . ASN A 1 467 ? 13.324 -4.142 4.649 1.00 85.44 467 ASN A C 1
ATOM 3543 O O . ASN A 1 467 ? 12.486 -4.029 3.766 1.00 85.44 467 ASN A O 1
ATOM 3547 N N . LEU A 1 468 ? 13.574 -5.327 5.194 1.00 87.75 468 LEU A N 1
ATOM 3548 C CA . LEU A 1 468 ? 12.700 -6.465 4.898 1.00 87.75 468 LEU A CA 1
ATOM 3549 C C . LEU A 1 468 ? 11.457 -6.403 5.779 1.00 87.75 468 LEU A C 1
ATOM 3551 O O . LEU A 1 468 ? 10.330 -6.444 5.307 1.00 87.75 468 LEU A O 1
ATOM 3555 N N . ILE A 1 469 ? 11.672 -6.245 7.082 1.00 89.00 469 ILE A N 1
ATOM 3556 C CA . ILE A 1 469 ? 10.601 -6.105 8.059 1.00 89.00 469 ILE A CA 1
ATOM 3557 C C . ILE A 1 469 ? 10.886 -4.858 8.882 1.00 89.00 469 ILE A C 1
ATOM 3559 O O . ILE A 1 469 ? 11.962 -4.736 9.472 1.00 89.00 469 ILE A O 1
ATOM 3563 N N . ARG A 1 470 ? 9.906 -3.960 8.949 1.00 87.31 470 ARG A N 1
ATOM 3564 C CA . ARG A 1 470 ? 9.870 -2.861 9.909 1.00 87.31 470 ARG A CA 1
ATOM 3565 C C . ARG A 1 470 ? 8.711 -3.096 10.863 1.00 87.31 470 ARG A C 1
ATOM 3567 O O . ARG A 1 470 ? 7.564 -3.143 10.442 1.00 87.31 470 ARG A O 1
ATOM 3574 N N . ALA A 1 471 ? 9.004 -3.211 12.151 1.00 82.56 471 ALA A N 1
ATOM 3575 C CA . ALA A 1 471 ? 7.984 -3.258 13.188 1.00 82.56 471 ALA A CA 1
ATOM 3576 C C . ALA A 1 471 ? 8.187 -2.078 14.137 1.00 82.56 471 ALA A C 1
ATOM 3578 O O . ALA A 1 471 ? 9.138 -2.054 14.919 1.00 82.56 471 ALA A O 1
ATOM 3579 N N . VAL A 1 472 ? 7.304 -1.085 14.049 1.00 67.81 472 VAL A N 1
ATOM 3580 C CA . VAL A 1 472 ? 7.262 0.053 14.968 1.00 67.81 472 VAL A CA 1
ATOM 3581 C C . VAL A 1 472 ? 6.268 -0.276 16.075 1.00 67.81 472 VAL A C 1
ATOM 3583 O O . VAL A 1 472 ? 5.088 0.078 16.031 1.00 67.81 472 VAL A O 1
ATOM 3586 N N . LEU A 1 473 ? 6.761 -0.989 17.082 1.00 54.25 473 LEU A N 1
ATOM 3587 C CA . LEU A 1 473 ? 6.019 -1.211 18.313 1.00 54.25 473 LEU A CA 1
ATOM 3588 C C . LEU A 1 473 ? 6.048 0.080 19.134 1.00 54.25 473 LEU A C 1
ATOM 3590 O O . LEU A 1 473 ? 7.093 0.475 19.644 1.00 54.25 473 LEU A O 1
ATOM 3594 N N . VAL A 1 474 ? 4.890 0.717 19.294 1.00 46.19 474 VAL A N 1
ATOM 3595 C CA . VAL A 1 474 ? 4.662 1.657 20.398 1.00 46.19 474 VAL A CA 1
ATOM 3596 C C . VAL A 1 474 ? 4.058 0.841 21.539 1.00 46.19 474 VAL A C 1
ATOM 3598 O O . VAL A 1 474 ? 2.935 1.072 21.954 1.00 46.19 474 VAL A O 1
ATOM 3601 N N . ALA A 1 475 ? 4.783 -0.189 21.973 1.00 40.44 475 ALA A N 1
ATOM 3602 C CA . ALA A 1 475 ? 4.453 -0.932 23.177 1.00 40.44 475 ALA A CA 1
ATOM 3603 C C . ALA A 1 475 ? 5.415 -0.446 24.257 1.00 40.44 475 ALA A C 1
ATOM 3605 O O . ALA A 1 475 ? 6.599 -0.786 24.237 1.00 40.44 475 ALA A O 1
ATOM 3606 N N . VAL A 1 476 ? 4.928 0.378 25.187 1.00 40.72 476 VAL A N 1
ATOM 3607 C CA . VAL A 1 476 ? 5.698 0.721 26.396 1.00 40.72 476 VAL A CA 1
ATOM 3608 C C . VAL A 1 476 ? 5.403 -0.254 27.545 1.00 40.72 476 VAL A C 1
ATOM 3610 O O . VAL A 1 476 ? 5.936 -0.116 28.644 1.00 40.72 476 VAL A O 1
ATOM 3613 N N . SER A 1 477 ? 4.622 -1.307 27.287 1.00 35.22 477 SER A N 1
ATOM 3614 C CA . SER A 1 477 ? 4.586 -2.490 28.142 1.00 35.22 477 SER A CA 1
ATOM 3615 C C . SER A 1 477 ? 5.467 -3.581 27.533 1.00 35.22 477 SER A C 1
ATOM 3617 O O . SER A 1 477 ? 5.398 -3.864 26.339 1.00 35.22 477 SER A O 1
ATOM 3619 N N . SER A 1 478 ? 6.336 -4.177 28.350 1.00 31.44 478 SER A N 1
ATOM 3620 C CA . SER A 1 478 ? 7.201 -5.293 27.972 1.00 31.44 478 SER A CA 1
ATOM 3621 C C . SER A 1 478 ? 6.348 -6.508 27.596 1.00 31.44 478 SER A C 1
ATOM 3623 O O . SER A 1 478 ? 6.041 -7.348 28.444 1.00 31.44 478 SER A O 1
ATOM 3625 N N . ARG A 1 479 ? 5.914 -6.592 26.341 1.00 37.28 479 ARG A N 1
ATOM 3626 C CA . ARG A 1 479 ? 5.192 -7.746 25.808 1.00 37.28 479 ARG A CA 1
ATOM 3627 C C . ARG A 1 479 ? 5.975 -8.334 24.639 1.00 37.28 479 ARG A C 1
ATOM 3629 O O . ARG A 1 479 ? 6.448 -7.643 23.745 1.00 37.28 479 ARG A O 1
ATOM 3636 N N . THR A 1 480 ? 6.202 -9.631 24.762 1.00 35.59 480 THR A N 1
ATOM 3637 C CA . THR A 1 480 ? 7.136 -10.467 24.013 1.00 35.59 480 THR A CA 1
ATOM 3638 C C . THR A 1 480 ? 6.811 -10.523 22.517 1.00 35.59 480 THR A C 1
ATOM 3640 O O . THR A 1 480 ? 5.686 -10.846 22.146 1.00 35.59 480 THR A O 1
ATOM 3643 N N . ILE A 1 481 ? 7.816 -10.327 21.650 1.00 37.72 481 ILE A N 1
ATOM 3644 C CA . ILE A 1 481 ? 7.767 -10.797 20.253 1.00 37.72 481 ILE A CA 1
ATOM 3645 C C . ILE A 1 481 ? 7.622 -12.322 20.307 1.00 37.72 481 ILE A C 1
ATOM 3647 O O . ILE A 1 481 ? 8.560 -13.020 20.687 1.00 37.72 481 ILE A O 1
ATOM 3651 N N . SER A 1 482 ? 6.438 -12.845 19.988 1.00 34.78 482 SER A N 1
ATOM 3652 C CA . SER A 1 482 ? 6.112 -14.256 20.239 1.00 34.78 482 SER A CA 1
ATOM 3653 C C . SER A 1 482 ? 6.609 -15.237 19.173 1.00 34.78 482 SER A C 1
ATOM 3655 O O . SER A 1 482 ? 6.516 -16.437 19.398 1.00 34.78 482 SER A O 1
ATOM 3657 N N . SER A 1 483 ? 7.179 -14.786 18.050 1.00 33.62 483 SER A N 1
ATOM 3658 C CA . SER A 1 483 ? 8.116 -15.571 17.222 1.00 33.62 483 SER A CA 1
ATOM 3659 C C . SER A 1 483 ? 8.464 -14.843 15.921 1.00 33.62 483 SER A C 1
ATOM 3661 O O . SER A 1 483 ? 7.588 -14.455 15.155 1.00 33.62 483 SER A O 1
ATOM 3663 N N . LEU A 1 484 ? 9.760 -14.724 15.631 1.00 37.12 484 LEU A N 1
ATOM 3664 C CA . LEU A 1 484 ? 10.272 -14.682 14.260 1.00 37.12 484 LEU A CA 1
ATOM 3665 C C . LEU A 1 484 ? 10.857 -16.077 14.017 1.00 37.12 484 LEU A C 1
ATOM 3667 O O . LEU A 1 484 ? 11.980 -16.358 14.431 1.00 37.12 484 LEU A O 1
ATOM 3671 N N . ALA A 1 485 ? 10.069 -16.992 13.456 1.00 31.39 485 ALA A N 1
ATOM 3672 C CA . ALA A 1 485 ? 10.519 -18.352 13.166 1.00 31.39 485 ALA A CA 1
ATOM 3673 C C . ALA A 1 485 ? 10.779 -18.492 11.660 1.00 31.39 485 ALA A C 1
ATOM 3675 O O . ALA A 1 485 ? 9.892 -18.228 10.852 1.00 31.39 485 ALA A O 1
ATOM 3676 N N . HIS A 1 486 ? 12.015 -18.874 11.318 1.00 34.69 486 HIS A N 1
ATOM 3677 C CA . HIS A 1 486 ? 12.534 -19.076 9.960 1.00 34.69 486 HIS A CA 1
ATOM 3678 C C . HIS A 1 486 ? 12.161 -17.974 8.954 1.00 34.69 486 HIS A C 1
ATOM 3680 O O . HIS A 1 486 ? 11.249 -18.113 8.143 1.00 34.69 486 HIS A O 1
ATOM 3686 N N . ILE A 1 487 ? 12.941 -16.892 8.970 1.00 36.12 487 ILE A N 1
ATOM 3687 C CA . ILE A 1 487 ? 13.028 -15.963 7.842 1.00 36.12 487 ILE A CA 1
ATOM 3688 C C . ILE A 1 487 ? 14.292 -16.339 7.069 1.00 36.12 487 ILE A C 1
ATOM 3690 O O . ILE A 1 487 ? 15.402 -16.184 7.585 1.00 36.12 487 ILE A O 1
ATOM 3694 N N . SER A 1 488 ? 14.141 -16.841 5.843 1.00 30.11 488 SER A N 1
ATOM 3695 C CA . SER A 1 488 ? 15.273 -16.963 4.920 1.00 30.11 488 SER A CA 1
ATOM 3696 C C . SER A 1 488 ? 15.562 -15.575 4.362 1.00 30.11 488 SER A C 1
ATOM 3698 O O . SER A 1 488 ? 14.987 -15.139 3.366 1.00 30.11 488 SER A O 1
ATOM 3700 N N . VAL A 1 489 ? 16.419 -14.836 5.061 1.00 34.22 489 VAL A N 1
ATOM 3701 C CA . VAL A 1 489 ? 16.901 -13.538 4.599 1.00 34.22 489 VAL A CA 1
ATOM 3702 C C . VAL A 1 489 ? 18.050 -13.778 3.625 1.00 34.22 489 VAL A C 1
ATOM 3704 O O . VAL A 1 489 ? 19.185 -14.009 4.038 1.00 34.22 489 VAL A O 1
ATOM 3707 N N . ARG A 1 490 ? 17.783 -13.692 2.320 1.00 29.47 490 ARG A N 1
ATOM 3708 C CA . ARG A 1 490 ? 18.839 -13.470 1.322 1.00 29.47 490 ARG A CA 1
ATOM 3709 C C . ARG A 1 490 ? 18.859 -11.992 0.981 1.00 29.47 490 ARG A C 1
ATOM 3711 O O . ARG A 1 490 ? 18.178 -11.526 0.074 1.00 29.47 490 ARG A O 1
ATOM 3718 N N . SER A 1 491 ? 19.621 -11.249 1.770 1.00 33.00 491 SER A N 1
ATOM 3719 C CA . SER A 1 491 ? 19.721 -9.802 1.670 1.00 33.00 491 SER A CA 1
ATOM 3720 C C . SER A 1 491 ? 21.178 -9.374 1.592 1.00 33.00 491 SER A C 1
ATOM 3722 O O . SER A 1 491 ? 21.994 -9.801 2.404 1.00 33.00 491 SER A O 1
ATOM 3724 N N . ASN A 1 492 ? 21.481 -8.469 0.659 1.00 30.80 492 ASN A N 1
ATOM 3725 C CA . ASN A 1 492 ? 22.724 -7.687 0.655 1.00 30.80 492 ASN A CA 1
ATOM 3726 C C . ASN A 1 492 ? 22.667 -6.500 1.651 1.00 30.80 492 ASN A C 1
ATOM 3728 O O . ASN A 1 492 ? 23.562 -5.658 1.669 1.00 30.80 492 ASN A O 1
ATOM 3732 N N . TYR A 1 493 ? 21.609 -6.415 2.466 1.00 33.19 493 TYR A N 1
ATOM 3733 C CA . TYR A 1 493 ? 21.349 -5.386 3.472 1.00 33.19 493 TYR A CA 1
ATOM 3734 C C . TYR A 1 493 ? 21.353 -5.999 4.875 1.00 33.19 493 TYR A C 1
ATOM 3736 O O . TYR A 1 493 ? 20.501 -6.825 5.214 1.00 33.19 493 TYR A O 1
ATOM 3744 N N . ILE A 1 494 ? 22.311 -5.570 5.695 1.00 27.39 494 ILE A N 1
ATOM 3745 C CA . ILE A 1 494 ? 22.345 -5.836 7.134 1.00 27.39 494 ILE A CA 1
ATOM 3746 C C . ILE A 1 494 ? 21.279 -4.949 7.787 1.00 27.39 494 ILE A C 1
ATOM 3748 O O . ILE A 1 494 ? 21.303 -3.731 7.621 1.00 27.39 494 ILE A O 1
ATOM 3752 N N . ALA A 1 495 ? 20.338 -5.558 8.508 1.00 29.81 495 ALA A N 1
ATOM 3753 C CA . ALA A 1 495 ? 19.406 -4.836 9.363 1.00 29.81 495 ALA A CA 1
ATOM 3754 C C . ALA A 1 495 ? 20.182 -4.219 10.539 1.00 29.81 495 ALA A C 1
ATOM 3756 O O . ALA A 1 495 ? 20.761 -4.951 11.342 1.00 29.81 495 ALA A O 1
ATOM 3757 N N . GLU A 1 496 ? 20.204 -2.891 10.653 1.00 25.03 496 GLU A N 1
ATOM 3758 C CA . GLU A 1 496 ? 20.595 -2.243 11.905 1.00 25.03 496 GLU A CA 1
ATOM 3759 C C . GLU A 1 496 ? 19.369 -2.162 12.827 1.00 25.03 496 GLU A C 1
ATOM 3761 O O . GLU A 1 496 ? 18.338 -1.616 12.425 1.00 25.03 496 GLU A O 1
ATOM 3766 N N . PRO A 1 497 ? 19.443 -2.680 14.065 1.00 28.14 497 PRO A N 1
ATOM 3767 C CA . PRO A 1 497 ? 18.428 -2.401 15.061 1.00 28.14 497 PRO A CA 1
ATOM 3768 C C . PRO A 1 497 ? 18.580 -0.947 15.517 1.00 28.14 497 PRO A C 1
ATOM 3770 O O . PRO A 1 497 ? 19.597 -0.579 16.107 1.00 28.14 497 PRO A O 1
ATOM 3773 N N . LEU A 1 498 ? 17.552 -0.126 15.307 1.00 29.86 498 LEU A N 1
ATOM 3774 C CA . LEU A 1 498 ? 17.374 1.086 16.107 1.00 29.86 498 LEU A CA 1
ATOM 3775 C C . LEU A 1 498 ? 17.091 0.608 17.549 1.00 29.86 498 LEU A C 1
ATOM 3777 O O . LEU A 1 498 ? 16.133 -0.125 17.771 1.00 29.86 498 LEU A O 1
ATOM 3781 N N . GLY A 1 499 ? 18.023 0.891 18.472 1.00 26.11 499 GLY A N 1
ATOM 3782 C CA . GLY A 1 499 ? 18.196 0.222 19.778 1.00 26.11 499 GLY A CA 1
ATOM 3783 C C . GLY A 1 499 ? 16.986 0.240 20.730 1.00 26.11 499 GLY A C 1
ATOM 3784 O O . GLY A 1 499 ? 16.006 0.926 20.495 1.00 26.11 499 GLY A O 1
ATOM 3785 N N . THR A 1 500 ? 16.967 -0.480 21.854 1.00 30.50 500 THR A N 1
ATOM 3786 C CA . THR A 1 500 ? 17.984 -1.278 22.556 1.00 30.50 500 THR A CA 1
ATOM 3787 C C . THR A 1 500 ? 17.373 -2.608 23.009 1.00 30.50 500 THR A C 1
ATOM 3789 O O . THR A 1 500 ? 16.468 -2.629 23.836 1.00 30.50 500 THR A O 1
ATOM 3792 N N . GLY A 1 501 ? 17.910 -3.719 22.512 1.00 28.30 501 GLY A N 1
ATOM 3793 C CA . GLY A 1 501 ? 17.581 -5.072 22.957 1.00 28.30 501 GLY A CA 1
ATOM 3794 C C . GLY A 1 501 ? 18.295 -6.069 22.055 1.00 28.30 501 GLY A C 1
ATOM 3795 O O . GLY A 1 501 ? 17.894 -6.271 20.915 1.00 28.30 501 GLY A O 1
ATOM 3796 N N . ARG A 1 502 ? 19.416 -6.637 22.514 1.00 25.53 502 ARG A N 1
ATOM 3797 C CA . ARG A 1 502 ? 20.162 -7.640 21.739 1.00 25.53 502 ARG A CA 1
ATOM 3798 C C . ARG A 1 502 ? 19.276 -8.872 21.530 1.00 25.53 502 ARG A C 1
ATOM 3800 O O . ARG A 1 502 ? 18.993 -9.572 22.494 1.00 25.53 502 ARG A O 1
ATOM 3807 N N . GLN A 1 503 ? 18.925 -9.186 20.285 1.00 30.75 503 GLN A N 1
ATOM 3808 C CA . GLN A 1 503 ? 18.518 -10.538 19.899 1.00 30.75 503 GLN A CA 1
ATOM 3809 C C . GLN A 1 503 ? 19.524 -11.117 18.905 1.00 30.75 503 GLN A C 1
ATOM 3811 O O . GLN A 1 503 ? 19.968 -10.463 17.964 1.00 30.75 503 GLN A O 1
ATOM 3816 N N . ARG A 1 504 ? 19.944 -12.349 19.193 1.00 23.16 504 ARG A N 1
ATOM 3817 C CA . ARG A 1 504 ? 20.979 -13.100 18.487 1.00 23.16 504 ARG A CA 1
ATOM 3818 C C . ARG A 1 504 ? 20.300 -13.921 17.390 1.00 23.16 504 ARG A C 1
ATOM 3820 O O . ARG A 1 504 ? 19.503 -14.798 17.701 1.00 23.16 504 ARG A O 1
ATOM 3827 N N . VAL A 1 505 ? 20.621 -13.650 16.127 1.00 26.52 505 VAL A N 1
ATOM 3828 C CA . VAL A 1 505 ? 20.242 -14.513 14.998 1.00 26.52 505 VAL A CA 1
ATOM 3829 C C . VAL A 1 505 ? 21.092 -15.783 15.075 1.00 26.52 505 VAL A C 1
ATOM 3831 O O . VAL A 1 505 ? 22.320 -15.704 15.049 1.00 26.52 505 VAL A O 1
ATOM 3834 N N . VAL A 1 506 ? 20.458 -16.949 15.206 1.00 22.30 506 VAL A N 1
ATOM 3835 C CA . VAL A 1 506 ? 21.125 -18.251 15.069 1.00 22.30 506 VAL A CA 1
ATOM 3836 C C . VAL A 1 506 ? 20.915 -18.718 13.633 1.00 22.30 506 VAL A C 1
ATOM 3838 O O . VAL A 1 506 ? 19.816 -19.109 13.254 1.00 22.30 506 VAL A O 1
ATOM 3841 N N . SER A 1 507 ? 21.967 -18.651 12.822 1.00 23.55 507 SER A N 1
ATOM 3842 C CA . SER A 1 507 ? 22.028 -19.316 11.521 1.00 23.55 507 SER A CA 1
ATOM 3843 C C . SER A 1 507 ? 22.306 -20.808 11.742 1.00 23.55 507 SER A C 1
ATOM 3845 O O . SER A 1 507 ? 23.390 -21.160 12.212 1.00 23.55 507 SER A O 1
ATOM 3847 N N . GLY A 1 508 ? 21.348 -21.677 11.430 1.00 25.48 508 GLY A N 1
ATOM 3848 C CA . GLY A 1 508 ? 21.618 -23.096 11.183 1.00 25.48 508 GLY A CA 1
ATOM 3849 C C . GLY A 1 508 ? 21.985 -23.282 9.712 1.00 25.48 508 GLY A C 1
ATOM 3850 O O . GLY A 1 508 ? 21.284 -22.751 8.853 1.00 25.48 508 GLY A O 1
ATOM 3851 N N . THR A 1 509 ? 23.112 -23.947 9.459 1.00 31.00 509 THR A N 1
ATOM 3852 C CA . THR A 1 509 ? 23.648 -24.317 8.134 1.00 31.00 509 THR A CA 1
ATOM 3853 C C . THR A 1 509 ? 22.703 -25.150 7.292 1.00 31.00 509 THR A C 1
ATOM 3855 O O . THR A 1 509 ? 22.031 -26.015 7.901 1.00 31.00 509 THR A O 1
#

pLDDT: mean 79.47, std 27.43, range [22.03, 98.94]

InterPro domains:
  IPR011050 Pectin lyase fold/virulence factor [SSF51126] (88-471)
  IPR012334 Pectin lyase fold [G3DSA:2.160.20.10] (85-196)
  IPR012334 Pectin lyase fold [G3DSA:2.160.20.10] (236-483)

Radius of gyration: 28.41 Å; Cα contacts (8 Å, |Δi|>4): 1238; chains: 1; bounding box: 88×96×64 Å

Solvent-accessible surface area (backbone atoms only — not comparable to full-atom values): 28369 Å² total; per-residue (Å²): 136,90,85,85,86,86,86,84,88,80,89,84,91,87,89,87,89,85,81,90,78,90,79,92,80,81,89,80,90,78,86,80,86,84,85,83,84,83,84,83,84,81,87,81,88,84,80,90,82,85,87,82,89,85,89,86,86,86,90,85,84,87,84,91,80,92,76,93,74,77,86,71,81,77,76,74,74,70,73,45,60,41,79,45,83,75,76,52,49,65,55,54,49,49,48,52,51,51,26,23,75,75,74,19,27,38,34,38,34,53,69,46,79,46,70,30,63,58,45,86,91,36,53,98,55,27,32,38,65,46,65,60,48,30,46,29,36,40,39,18,67,66,14,32,42,34,36,50,56,32,72,30,12,34,42,34,38,38,35,34,29,48,36,34,42,27,32,30,33,37,33,42,53,58,56,38,40,28,42,27,40,27,71,42,68,39,70,92,78,44,34,36,32,37,40,45,49,84,98,46,60,58,85,84,40,65,58,54,77,69,28,79,40,63,39,30,38,54,21,35,73,88,38,49,59,43,74,54,34,67,85,31,44,62,66,50,40,38,62,71,44,78,42,84,75,53,96,57,30,33,40,37,26,60,30,92,82,29,71,67,55,79,65,51,60,60,23,25,37,42,41,36,20,35,48,71,17,24,34,41,28,40,33,46,21,36,42,36,35,36,36,44,32,33,38,30,40,23,16,6,25,40,32,32,39,31,43,18,35,38,38,38,37,31,50,27,33,37,31,40,62,86,97,56,87,62,58,46,15,25,60,22,30,38,38,38,42,30,19,20,40,52,42,38,38,42,29,50,27,39,37,35,26,27,48,20,28,46,33,34,39,36,58,54,54,32,34,33,65,40,72,80,52,54,34,29,36,34,39,46,83,39,87,81,34,52,48,35,58,70,40,46,43,45,41,26,41,84,86,68,49,73,52,69,89,51,62,38,27,57,41,67,45,47,69,91,86,50,68,75,78,48,26,47,40,42,30,44,28,33,70,48,77,42,60,92,71,55,55,69,54,22,31,42,34,39,70,66,33,39,42,76,40,58,41,54,31,56,31,40,47,33,52,46,72,52,45,60,68,43,74,50,72,87,63,93,60,100,71,77,88,85,51,82,50,62,71,56,72,60,57,85,64,84,85,77,78,84,78,89,77,96,78,84,86,81,85,79,134

Organism: NCBI:txid1510225

Mean predicted aligned error: 12.64 Å

Foldseek 3Di:
DDDDDDDDDDDDDDDDDDDDDDDDDDDDDDDDDDDDDDDDDDDDDDDDDDDDDDDDDDDDDDDDDDDDDDDDPPPPLDQLEAEDEDDEPVVVLCSQVVSQVSPHHEHAYDAEEDEYEADDPADPAESHEAEAREHYEYHCCQHEYEYEDQLGAYYEYEEYEDYEYENYEYEYVQAQKWKFFWADDDQVVQKTKTFTDPPHDACPDCLQVSFPDKWKAWAALQLFGQFCVVVQADRTWAFPDWADPDDRMIMTGTDPNGHCGRPDGSIMMMIGRANQHEHAHYENYEEYEYEHYEQQEHSHEPYYYAQYAEYEAYLYEQHHPPPDSDSARYLEEHYEAEQYFHEYEAANYEYAHYNYEPYEAYYDWWFFADAPDQFKTFIDQDPPDWDAFQWWKWKAAPVGHTWDTFATWHGFDADPPADDRTHRGRMTGGPDGCNVTDDGGIIITTNRRQNQHYYHENYEHERYSYHHYHHDGPDPDPDDPPDPYDYPDPYSDDDDDPDDDDDDDDDDD

Secondary structure (DSSP, 8-state):
------------------------------PPP-PPPP------PPPPPPPPP--------------------------S-EEE-S--HHHHHHHHHHHHHTT-EEEEE-SSEEEEPPPTTS-TTEEEEEES-BSEEEEEEEEEEEES-TTSEEEEEES-B--EEEEEEEEESS-SEEEEEEEEEETTTTEEEEEEPTTSPPTTSHHHHH-SEEEEEEE-TTSSBPTTTTTTS-SSB-EEEEEEEETTEEEEEE-TT--STT--TT-EEEEEEE----SEEEES-BS-EEEEEEE--BSS-SEEEES-SS-EEES-EE-PPTT---S-SBSS-SEEEES-SSEEEEES-EEEEESS-SEEEE---EEEEEESSSSEEEE---TT--B-TT--EEEE-TT--B-PPPPPEEEEE--TT--SSSBPPSEEEESS--TTT--TT-EEEEGGGS--EEEEES-EEEEESS-SEEE-----S------EE--EEE-SSPPPP-SS---------